Protein AF-0000000083901101 (afdb_homodimer)

Solvent-accessible surface area (backbone atoms only — not comparable to full-atom values): 41114 Å² total; per-residue (Å²): 58,36,40,41,37,40,70,81,28,44,59,37,48,48,50,17,60,69,68,72,42,89,81,47,80,66,72,74,61,83,57,76,80,76,52,52,52,44,75,48,76,42,76,50,97,91,34,81,42,46,42,30,44,52,44,40,80,54,42,87,82,65,62,55,84,71,43,44,62,34,53,41,42,42,50,47,71,37,36,51,38,40,60,33,38,36,41,36,38,58,55,61,84,82,43,72,66,54,47,50,37,54,49,50,49,55,44,30,42,28,74,72,51,28,67,38,28,36,40,35,30,24,48,44,80,64,50,57,87,91,59,54,69,67,59,62,36,63,75,34,52,60,56,34,28,46,33,50,60,22,71,59,37,69,48,62,35,26,86,73,77,18,74,52,91,41,94,44,70,82,54,18,33,70,54,37,46,52,52,52,53,51,52,50,51,50,51,30,55,76,47,71,68,48,50,50,69,51,75,53,31,42,51,48,32,52,52,31,52,54,41,30,52,53,45,48,70,70,61,74,77,67,59,67,72,57,42,46,52,53,18,35,53,54,47,28,55,52,48,48,56,59,46,64,86,55,54,56,66,44,55,54,20,25,76,34,54,29,64,50,32,30,49,23,54,45,54,47,60,55,70,71,62,86,90,88,82,84,80,71,66,80,74,59,70,78,58,56,77,72,57,71,71,60,80,73,76,73,81,74,86,79,88,89,94,81,88,82,88,90,76,91,68,90,79,86,87,79,94,76,89,78,92,73,78,85,76,72,77,84,73,65,80,75,73,81,57,90,48,67,71,52,46,54,53,53,54,55,53,55,73,73,105,58,37,42,40,39,39,71,81,29,45,58,37,47,48,51,18,58,69,66,71,42,90,78,48,79,66,72,73,60,84,55,76,78,76,50,50,53,45,76,47,75,42,78,47,96,90,35,83,42,46,44,31,44,51,44,40,80,54,43,88,82,64,61,55,81,70,44,44,62,35,52,42,42,41,49,46,70,37,36,51,36,42,59,33,37,37,41,36,38,58,54,60,83,82,43,72,66,53,48,48,38,54,50,49,50,55,43,31,42,29,74,74,51,28,67,37,27,36,41,35,31,23,48,45,80,65,51,56,87,91,60,55,69,68,60,62,36,63,75,34,52,60,56,35,27,46,34,50,60,22,72,59,36,71,50,60,35,26,86,72,78,18,76,51,92,42,94,42,68,82,55,18,33,70,55,37,48,51,52,51,52,51,51,51,50,52,51,32,54,76,48,72,68,49,49,48,69,51,74,55,30,44,53,50,33,53,51,31,54,53,40,30,51,54,46,51,71,70,62,74,77,67,58,65,72,56,42,48,52,52,18,35,53,55,48,29,55,52,48,49,56,59,45,64,85,55,54,55,67,42,55,53,20,25,76,33,54,29,65,48,32,30,49,24,52,48,53,48,59,56,69,72,63,85,91,88,80,84,78,71,68,78,73,57,70,78,56,58,79,72,57,72,77,59,80,73,77,71,78,74,86,79,85,91,88,91,87,86,90,83,89,81,78,84,82,87,87,87,86,76,91,76,94,74,76,87,76,73,73,83,72,64,80,75,72,81,56,90,49,66,69,52,46,54,52,52,56,56,53,56,74,72,104

Foldseek 3Di:
DEEAAAQPLCQQLVVCLLQVHNPQDNPSPPPLPSQAWDWDWHQDPNDTDIYTYHYRLLQPPDDQVSRLLRLLLVLLVQFQHAQAYEYGGEPDDDDPRNVSSLVLCVVLADLLNLCRYAYEYEPCVPPDPPDDVLVVQVVDPSSVVSCVSSVVHYFYAYSPDQPPPDPDLRSHRVSRSVVNVVVSVVSCVVVVNDGDHDPSSHVSNVQLVVQLVVVCVVVVDDDSVVSSVVSSVVSSQVLLLLCLPPTSSLSSSLSNCVPVSVVVSVVSVVVPDDDDDPPPPPPPPVPPPVPDPPPPDDDDDDDDDDDDDDDPDPPDDDDDDDDPDDDDDDPPDQPPDPHSVSSNVVVVVVVVD/DEEAAAQPLCQQLVVCLLQVHNPQDNPSPPPLPSQAWDWDWHQDPNDTDIYTYHYRLLQPPDDQVSRLLRLLLVLLVQFQHAQAYEYGGEPDDDDPRNVSSLVLCVVLADLLNLCRYAYEYEPCVPDDPPDDVLVVQVVDPSSVVSCVSSVVHYFYAYSPDQPPPDPDLNSHRVSRSVVNVVVSVVSCVVVVNDGDHDPSSHVSNVQLVVQLVVVCVVVVDDDSVVSSVVSSVVSSQVLLLLCLVPTSSLSSSLSNCVPVSVVVSVVSVVVPDDDDDPPPPPPPPVPPVVPDVPPPPDDDDDDDDDDDDDPDDDDDDDPDDDPPPDPDPDPPDQPPDPHSVSSNVVVVVVVVD

Radius of gyration: 28.03 Å; Cα contacts (8 Å, |Δi|>4): 919; chains: 2; bounding box: 69×73×76 Å

InterPro domains:
  IPR006703 AIG1-type guanine nucleotide-binding (G) domain [PF04548] (1-209)
  IPR006703 AIG1-type guanine nucleotide-binding (G) domain [PS51720] (1-205)
  IPR027417 P-loop containing nucleoside triphosphate hydrolase [G3DSA:3.40.50.300] (1-221)
  IPR027417 P-loop containing nucleoside triphosphate hydrolase [SSF52540] (2-166)
  IPR045058 GTPase GIMA/IAN/Toc [PTHR10903] (1-228)

Sequence (706 aa):
MVLLGKTGSGKSSLANTICGDQLFTTNHTINSETSLCKAITRSVGGRNLTVIDTPGFFDTDRPEEDMKPEIVRCITECAPGPHVFLIVLKVEKFTEHEKAVVEKICTYFSEDVLKYAVVVFTHGDQLPDGAQIEEFVGDNKLVSELVKKCGGRCHIMDNKYWNNKPQEEYRSNPFQMERLLQTIDTLVMENEGKCYTNDLLQAAEEEIKEEEENIRLASGNLPEADIREKAKRRVADRLLIRCTALGVGVLLGAIFGVVVMVGAVLTVLQESSKPVKLRKAVGKTVAASAGMALGIGGTALGGGVVPAATCLSVTAAAAATGAVKGALAGYDVAEGAETPKEAAQKTAEAVKNMVLLGKTGSGKSSLANTICGDQLFTTNHTINSETSLCKAITRSVGGRNLTVIDTPGFFDTDRPEEDMKPEIVRCITECAPGPHVFLIVLKVEKFTEHEKAVVEKICTYFSEDVLKYAVVVFTHGDQLPDGAQIEEFVGDNKLVSELVKKCGGRCHIMDNKYWNNKPQEEYRSNPFQMERLLQTIDTLVMENEGKCYTNDLLQAAEEEIKEEEENIRLASGNLPEADIREKAKRRVADRLLIRCTALGVGVLLGAIFGVVVMVGAVLTVLQESSKPVKLRKAVGKTVAASAGMALGIGGTALGGGVVPAATCLSVTAAAAATGAVKGALAGYDVAEGAETPKEAAQKTAEAVKN

Structure (mmCIF, N/CA/C/O backbone):
data_AF-0000000083901101-model_v1
#
loop_
_entity.id
_entity.type
_entity.pdbx_description
1 polymer 'AIG1-type G domain-containing protein'
#
loop_
_atom_site.group_PDB
_atom_site.id
_atom_site.type_symbol
_atom_site.label_atom_id
_atom_site.label_alt_id
_atom_site.label_comp_id
_atom_site.label_asym_id
_atom_site.label_entity_id
_atom_site.label_seq_id
_atom_site.pdbx_PDB_ins_code
_atom_site.Cartn_x
_atom_site.Cartn_y
_atom_site.Cartn_z
_atom_site.occupancy
_atom_site.B_iso_or_equiv
_atom_site.auth_seq_id
_atom_site.auth_comp_id
_atom_site.auth_asym_id
_atom_site.auth_atom_id
_atom_site.pdbx_PDB_model_num
ATOM 1 N N . MET A 1 1 ? 0.651 -18.688 -14.172 1 94.94 1 MET A N 1
ATOM 2 C CA . MET A 1 1 ? -0.263 -18.188 -13.141 1 94.94 1 MET A CA 1
ATOM 3 C C . MET A 1 1 ? 0.339 -18.375 -11.75 1 94.94 1 MET A C 1
ATOM 5 O O . MET A 1 1 ? 0.955 -19.406 -11.461 1 94.94 1 MET A O 1
ATOM 9 N N . VAL A 1 2 ? 0.183 -17.391 -10.875 1 94.94 2 VAL A N 1
ATOM 10 C CA . VAL A 1 2 ? 0.709 -17.422 -9.516 1 94.94 2 VAL A CA 1
ATOM 11 C C . VAL A 1 2 ? -0.444 -17.422 -8.516 1 94.94 2 VAL A C 1
ATOM 13 O O . VAL A 1 2 ? -1.369 -16.609 -8.625 1 94.94 2 VAL A O 1
ATOM 16 N N . LEU A 1 3 ? -0.386 -18.344 -7.57 1 94.75 3 LEU A N 1
ATOM 17 C CA . LEU A 1 3 ? -1.412 -18.422 -6.535 1 94.75 3 LEU A CA 1
ATOM 18 C C . LEU A 1 3 ? -0.971 -17.688 -5.277 1 94.75 3 LEU A C 1
ATOM 20 O O . LEU A 1 3 ? 0.101 -17.953 -4.734 1 94.75 3 LEU A O 1
ATOM 24 N N . LEU A 1 4 ? -1.814 -16.766 -4.836 1 93.06 4 LEU A N 1
ATOM 25 C CA . LEU A 1 4 ? -1.522 -15.93 -3.67 1 93.06 4 LEU A CA 1
ATOM 26 C C . LEU A 1 4 ? -2.598 -16.094 -2.602 1 93.06 4 LEU A C 1
ATOM 28 O O . LEU A 1 4 ? -3.783 -16.219 -2.92 1 93.06 4 LEU A O 1
ATOM 32 N N . GLY A 1 5 ? -2.184 -16.031 -1.345 1 88.94 5 GLY A N 1
ATOM 33 C CA . GLY A 1 5 ? -3.096 -16.188 -0.223 1 88.94 5 GLY A CA 1
ATOM 34 C C . GLY A 1 5 ? -2.396 -16.594 1.063 1 88.94 5 GLY A C 1
ATOM 35 O O . GLY A 1 5 ? -1.178 -16.766 1.084 1 88.94 5 GLY A O 1
ATOM 36 N N . LYS A 1 6 ? -3.152 -16.703 2.111 1 87.38 6 LYS A N 1
ATOM 37 C CA . LYS A 1 6 ? -2.584 -17.109 3.393 1 87.38 6 LYS A CA 1
ATOM 38 C C . LYS A 1 6 ? -2.461 -18.625 3.484 1 87.38 6 LYS A C 1
ATOM 40 O O . LYS A 1 6 ? -3.061 -19.344 2.688 1 87.38 6 LYS A O 1
ATOM 45 N N . THR A 1 7 ? -1.664 -19.016 4.441 1 84.19 7 THR A N 1
ATOM 46 C CA . THR A 1 7 ? -1.561 -20.453 4.688 1 84.19 7 THR A CA 1
ATOM 47 C C . THR A 1 7 ? -2.912 -21.031 5.102 1 84.19 7 THR A C 1
ATOM 49 O O . THR A 1 7 ? -3.633 -20.422 5.898 1 84.19 7 THR A O 1
ATOM 52 N N . GLY A 1 8 ? -3.26 -22.125 4.504 1 83.25 8 GLY A N 1
ATOM 53 C CA . GLY A 1 8 ? -4.516 -22.766 4.844 1 83.25 8 GLY A CA 1
ATOM 54 C C . GLY A 1 8 ? -5.691 -22.266 4.027 1 83.25 8 GLY A C 1
ATOM 55 O O . GLY A 1 8 ? -6.82 -22.719 4.203 1 83.25 8 GLY A O 1
ATOM 56 N N . SER A 1 9 ? -5.441 -21.375 3.168 1 85.94 9 SER A N 1
ATOM 57 C CA . SER A 1 9 ? -6.527 -20.828 2.365 1 85.94 9 SER A CA 1
ATOM 58 C C . SER A 1 9 ? -6.961 -21.797 1.277 1 85.94 9 SER A C 1
ATOM 60 O O . SER A 1 9 ? -8.023 -21.641 0.676 1 85.94 9 SER A O 1
ATOM 62 N N . GLY A 1 10 ? -6.078 -22.797 0.929 1 87.94 10 GLY A N 1
ATOM 63 C CA . GLY A 1 10 ? -6.398 -23.781 -0.101 1 87.94 10 GLY A CA 1
ATOM 64 C C . GLY A 1 10 ? -5.602 -23.578 -1.377 1 87.94 10 GLY A C 1
ATOM 65 O O . GLY A 1 10 ? -5.957 -24.125 -2.428 1 87.94 10 GLY A O 1
ATOM 66 N N . LYS A 1 11 ? -4.543 -22.875 -1.319 1 90.06 11 LYS A N 1
ATOM 67 C CA . LYS A 1 11 ? -3.719 -22.562 -2.488 1 90.06 11 LYS A CA 1
ATOM 68 C C . LYS A 1 11 ? -3.23 -23.844 -3.158 1 90.06 11 LYS A C 1
ATOM 70 O O . LYS A 1 11 ? -3.449 -24.047 -4.355 1 90.06 11 LYS A O 1
ATOM 75 N N . SER A 1 12 ? -2.633 -24.703 -2.391 1 89.06 12 SER A N 1
ATOM 76 C CA . SER A 1 12 ? -2.074 -25.938 -2.936 1 89.06 12 SER A CA 1
ATOM 77 C C . SER A 1 12 ? -3.17 -26.859 -3.455 1 89.06 12 SER A C 1
ATOM 79 O O . SER A 1 12 ? -3.02 -27.469 -4.512 1 89.06 12 SER A O 1
ATOM 81 N N . SER A 1 13 ? -4.238 -26.938 -2.707 1 88.75 13 SER A N 1
ATOM 82 C CA . SER A 1 13 ? -5.363 -27.75 -3.154 1 88.75 13 SER A CA 1
ATOM 83 C C . SER A 1 13 ? -5.922 -27.25 -4.477 1 88.75 13 SER A C 1
ATOM 85 O O . SER A 1 13 ? -6.27 -28.031 -5.355 1 88.75 13 SER A O 1
ATOM 87 N N . LEU A 1 14 ? -6.016 -25.922 -4.551 1 91.44 14 LEU A N 1
ATOM 88 C CA . LEU A 1 14 ? -6.488 -25.328 -5.797 1 91.44 14 LEU A CA 1
ATOM 89 C C . LEU A 1 14 ? -5.516 -25.594 -6.938 1 91.44 14 LEU A C 1
ATOM 91 O O . LEU A 1 14 ? -5.938 -25.922 -8.055 1 91.44 14 LEU A O 1
ATOM 95 N N . ALA A 1 15 ? -4.254 -25.5 -6.691 1 91.5 15 ALA A N 1
ATOM 96 C CA . ALA A 1 15 ? -3.234 -25.797 -7.691 1 91.5 15 ALA A CA 1
ATOM 97 C C . ALA A 1 15 ? -3.373 -27.234 -8.195 1 91.5 15 ALA A C 1
ATOM 99 O O . ALA A 1 15 ? -3.293 -27.484 -9.406 1 91.5 15 ALA A O 1
ATOM 100 N N . ASN A 1 16 ? -3.57 -28.125 -7.258 1 89 16 ASN A N 1
ATOM 101 C CA . ASN A 1 16 ? -3.76 -29.531 -7.629 1 89 16 ASN A CA 1
ATOM 102 C C . ASN A 1 16 ? -5.008 -29.719 -8.484 1 89 16 ASN A C 1
ATOM 104 O O . ASN A 1 16 ? -4.996 -30.5 -9.445 1 89 16 ASN A O 1
ATOM 108 N N . THR A 1 17 ? -6 -29.031 -8.094 1 87 17 THR A N 1
ATOM 109 C CA . THR A 1 17 ? -7.242 -29.125 -8.852 1 87 17 THR A CA 1
ATOM 110 C C . THR A 1 17 ? -7.043 -28.578 -10.266 1 87 17 THR A C 1
ATOM 112 O O . THR A 1 17 ? -7.516 -29.188 -11.234 1 87 17 THR A O 1
ATOM 115 N N . ILE A 1 18 ? -6.355 -27.5 -10.414 1 87.94 18 ILE A N 1
ATOM 116 C CA . ILE A 1 18 ? -6.105 -26.875 -11.711 1 87.94 18 ILE A CA 1
ATOM 117 C C . ILE A 1 18 ? -5.262 -27.812 -12.578 1 87.94 18 ILE A C 1
ATOM 119 O O . ILE A 1 18 ? -5.539 -27.984 -13.766 1 87.94 18 ILE A O 1
ATOM 123 N N . CYS A 1 19 ? -4.316 -28.438 -11.977 1 87.25 19 CYS A N 1
ATOM 124 C CA . CYS A 1 19 ? -3.4 -29.297 -12.703 1 87.25 19 CYS A CA 1
ATOM 125 C C . CYS A 1 19 ? -4.02 -30.672 -12.938 1 87.25 19 CYS A C 1
ATOM 127 O O . CYS A 1 19 ? -3.564 -31.422 -13.805 1 87.25 19 CYS A O 1
ATOM 129 N N . GLY A 1 20 ? -5.023 -31.047 -12.188 1 81.19 20 GLY A N 1
ATOM 130 C CA . GLY A 1 20 ? -5.68 -32.344 -12.312 1 81.19 20 GLY A CA 1
ATOM 131 C C . GLY A 1 20 ? -4.883 -33.469 -11.703 1 81.19 20 GLY A C 1
ATOM 132 O O . GLY A 1 20 ? -5.043 -34.625 -12.102 1 81.19 20 GLY A O 1
ATOM 133 N N . ASP A 1 21 ? -3.848 -33.188 -10.93 1 82 21 ASP A N 1
ATOM 134 C CA . ASP A 1 21 ? -2.965 -34.156 -10.273 1 82 21 ASP A CA 1
ATOM 135 C C . ASP A 1 21 ? -2.492 -33.656 -8.922 1 82 21 ASP A C 1
ATOM 137 O O . ASP A 1 21 ? -2.609 -32.438 -8.633 1 82 21 ASP A O 1
ATOM 141 N N . GLN A 1 22 ? -2.166 -34.562 -8.055 1 81.38 22 GLN A N 1
ATOM 142 C CA . GLN A 1 22 ? -1.63 -34.188 -6.754 1 81.38 22 GLN A CA 1
ATOM 143 C C . GLN A 1 22 ? -0.143 -33.844 -6.844 1 81.38 22 GLN A C 1
ATOM 145 O O . GLN A 1 22 ? 0.703 -34.656 -6.438 1 81.38 22 GLN A O 1
ATOM 150 N N . LEU A 1 23 ? 0.119 -32.75 -7.309 1 80.88 23 LEU A N 1
ATOM 151 C CA . LEU A 1 23 ? 1.492 -32.344 -7.598 1 80.88 23 LEU A CA 1
ATOM 152 C C . LEU A 1 23 ? 2.043 -31.453 -6.496 1 80.88 23 LEU A C 1
ATOM 154 O O . LEU A 1 23 ? 3.262 -31.328 -6.336 1 80.88 23 LEU A O 1
ATOM 158 N N . PHE A 1 24 ? 1.152 -30.844 -5.781 1 79.69 24 PHE A N 1
ATOM 159 C CA . PHE A 1 24 ? 1.538 -29.938 -4.707 1 79.69 24 PHE A CA 1
ATOM 160 C C . PHE A 1 24 ? 1.145 -30.516 -3.35 1 79.69 24 PHE A C 1
ATOM 162 O O . PHE A 1 24 ? 0.069 -31.094 -3.205 1 79.69 24 PHE A O 1
ATOM 169 N N . THR A 1 25 ? 2.074 -30.453 -2.432 1 76.81 25 THR A N 1
ATOM 170 C CA . THR A 1 25 ? 1.809 -30.969 -1.094 1 76.81 25 THR A CA 1
ATOM 171 C C . THR A 1 25 ? 0.851 -30.047 -0.339 1 76.81 25 THR A C 1
ATOM 173 O O . THR A 1 25 ? 1.045 -28.828 -0.305 1 76.81 25 THR A O 1
ATOM 176 N N . THR A 1 26 ? -0.233 -30.5 0.14 1 65.5 26 THR A N 1
ATOM 177 C CA . THR A 1 26 ? -1.267 -29.719 0.821 1 65.5 26 THR A CA 1
ATOM 178 C C . THR A 1 26 ? -1.091 -29.797 2.334 1 65.5 26 THR A C 1
ATOM 180 O O . THR A 1 26 ? -1.967 -29.375 3.09 1 65.5 26 THR A O 1
ATOM 183 N N . ASN A 1 27 ? 0.086 -30.094 2.896 1 56 27 ASN A N 1
ATOM 184 C CA . ASN A 1 27 ? 0.19 -30.203 4.348 1 56 27 ASN A CA 1
ATOM 185 C C . ASN A 1 27 ? 0.093 -28.844 5.02 1 56 27 ASN A C 1
ATOM 187 O O . ASN A 1 27 ? 0.728 -27.891 4.582 1 56 27 ASN A O 1
ATOM 191 N N . HIS A 1 28 ? -1.025 -28.656 5.723 1 52.31 28 HIS A N 1
ATOM 192 C CA . HIS A 1 28 ? -1.296 -27.422 6.465 1 52.31 28 HIS A CA 1
ATOM 193 C C . HIS A 1 28 ? -0.213 -27.172 7.508 1 52.31 28 HIS A C 1
ATOM 195 O O . HIS A 1 28 ? -0.256 -26.156 8.211 1 52.31 28 HIS A O 1
ATOM 201 N N . THR A 1 29 ? 0.517 -28.188 7.82 1 45.56 29 THR A N 1
ATOM 202 C CA . THR A 1 29 ? 1.405 -27.953 8.953 1 45.56 29 THR A CA 1
ATOM 203 C C . THR A 1 29 ? 2.57 -27.047 8.547 1 45.56 29 THR A C 1
ATOM 205 O O . THR A 1 29 ? 3.057 -27.125 7.418 1 45.56 29 THR A O 1
ATOM 208 N N . ILE A 1 30 ? 2.631 -25.922 9.188 1 45.75 30 ILE A N 1
ATOM 209 C CA . ILE A 1 30 ? 3.729 -24.969 9.125 1 45.75 30 ILE A CA 1
ATOM 210 C C . ILE A 1 30 ? 5.059 -25.703 9 1 45.75 30 ILE A C 1
ATOM 212 O O . ILE A 1 30 ? 6.105 -25.188 9.398 1 45.75 30 ILE A O 1
ATOM 216 N N . ASN A 1 31 ? 5.066 -27.031 8.844 1 42.78 31 ASN A N 1
ATOM 217 C CA . ASN A 1 31 ? 6.453 -27.484 8.836 1 42.78 31 ASN A CA 1
ATOM 218 C C . ASN A 1 31 ? 7.219 -26.922 7.645 1 42.78 31 ASN A C 1
ATOM 220 O O . ASN A 1 31 ? 6.641 -26.688 6.582 1 42.78 31 ASN A O 1
ATOM 224 N N . SER A 1 32 ? 8.391 -26.406 7.82 1 44.31 32 SER A N 1
ATOM 225 C CA . SER A 1 32 ? 9.438 -25.703 7.094 1 44.31 32 SER A CA 1
ATOM 226 C C . SER A 1 32 ? 9.602 -26.25 5.68 1 44.31 32 SER A C 1
ATOM 228 O O . SER A 1 32 ? 9.992 -25.531 4.766 1 44.31 32 SER A O 1
ATOM 230 N N . GLU A 1 33 ? 9.398 -27.578 5.523 1 41.41 33 GLU A N 1
ATOM 231 C CA . GLU A 1 33 ? 9.961 -28.172 4.316 1 41.41 33 GLU A CA 1
ATOM 232 C C . GLU A 1 33 ? 9.102 -27.844 3.094 1 41.41 33 GLU A C 1
ATOM 234 O O . GLU A 1 33 ? 9.617 -27.75 1.978 1 41.41 33 GLU A O 1
ATOM 239 N N . THR A 1 34 ? 7.859 -27.891 3.168 1 46.94 34 THR A N 1
ATOM 240 C CA . THR A 1 34 ? 6.977 -27.797 2.014 1 46.94 34 THR A CA 1
ATOM 241 C C . THR A 1 34 ? 6.738 -26.328 1.646 1 46.94 34 THR A C 1
ATOM 243 O O . THR A 1 34 ? 5.895 -26.031 0.797 1 46.94 34 THR A O 1
ATOM 246 N N . SER A 1 35 ? 7.211 -25.453 2.471 1 57.25 35 SER A N 1
ATOM 247 C CA . SER A 1 35 ? 6.914 -24.031 2.381 1 57.25 35 SER A CA 1
ATOM 248 C C . SER A 1 35 ? 7.684 -23.375 1.243 1 57.25 35 SER A C 1
ATOM 250 O O . SER A 1 35 ? 8.008 -22.188 1.31 1 57.25 35 SER A O 1
ATOM 252 N N . LEU A 1 36 ? 7.938 -24.219 0.198 1 69.5 36 LEU A N 1
ATOM 253 C CA . LEU A 1 36 ? 8.766 -23.672 -0.867 1 69.5 36 LEU A CA 1
ATOM 254 C C . LEU A 1 36 ? 7.914 -23.219 -2.051 1 69.5 36 LEU A C 1
ATOM 256 O O . LEU A 1 36 ? 6.863 -23.812 -2.314 1 69.5 36 LEU A O 1
ATOM 260 N N . CYS A 1 37 ? 8.281 -22.172 -2.586 1 79.12 37 CYS A N 1
ATOM 261 C CA . CYS A 1 37 ? 7.723 -21.719 -3.855 1 79.12 37 CYS A CA 1
ATOM 262 C C . CYS A 1 37 ? 8.016 -22.719 -4.969 1 79.12 37 CYS A C 1
ATOM 264 O O . CYS A 1 37 ? 9.18 -23.016 -5.246 1 79.12 37 CYS A O 1
ATOM 266 N N . LYS A 1 38 ? 6.945 -23.406 -5.516 1 83.31 38 LYS A N 1
ATOM 267 C CA . LYS A 1 38 ? 7.109 -24.438 -6.543 1 83.31 38 LYS A CA 1
ATOM 268 C C . LYS A 1 38 ? 6.344 -24.062 -7.812 1 83.31 38 LYS A C 1
ATOM 270 O O . LYS A 1 38 ? 5.203 -23.609 -7.746 1 83.31 38 LYS A O 1
ATOM 275 N N . ALA A 1 39 ? 7.07 -24.234 -8.914 1 88.62 39 ALA A N 1
ATOM 276 C CA . ALA A 1 39 ? 6.457 -24 -10.219 1 88.62 39 ALA A CA 1
ATOM 277 C C . ALA A 1 39 ? 6.309 -25.312 -11 1 88.62 39 ALA A C 1
ATOM 279 O O . A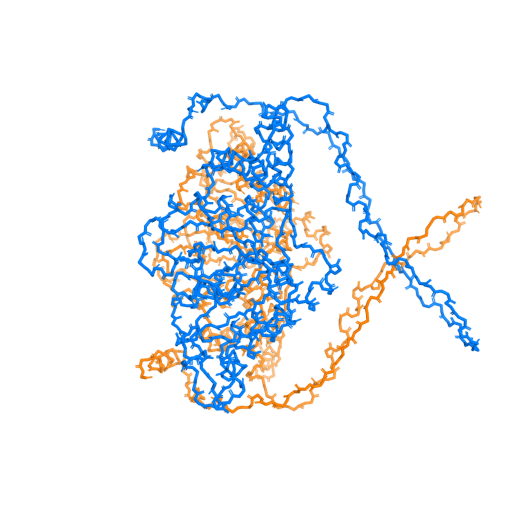LA A 1 39 ? 7.25 -26.094 -11.078 1 88.62 39 ALA A O 1
ATOM 280 N N . ILE A 1 40 ? 5.094 -25.547 -11.539 1 88.69 40 ILE A N 1
ATOM 281 C CA . ILE A 1 40 ? 4.844 -26.75 -12.336 1 88.69 40 ILE A CA 1
ATOM 282 C C . ILE A 1 40 ? 4.098 -26.375 -13.609 1 88.69 40 ILE A C 1
ATOM 284 O O . ILE A 1 40 ? 3.162 -25.578 -13.578 1 88.69 40 ILE A O 1
ATOM 288 N N . THR A 1 41 ? 4.613 -26.938 -14.711 1 88.38 41 THR A N 1
ATOM 289 C CA . THR A 1 41 ? 3.951 -26.734 -15.992 1 88.38 41 THR A CA 1
ATOM 290 C C . THR A 1 41 ? 3.207 -28 -16.422 1 88.38 41 THR A C 1
ATOM 292 O O . THR A 1 41 ? 3.76 -29.109 -16.375 1 88.38 41 THR A O 1
ATOM 295 N N . ARG A 1 42 ? 1.97 -27.797 -16.781 1 87.75 42 ARG A N 1
ATOM 296 C CA . ARG A 1 42 ? 1.145 -28.906 -17.219 1 87.75 42 ARG A CA 1
ATOM 297 C C . ARG A 1 42 ? 0.224 -28.484 -18.359 1 87.75 42 ARG A C 1
ATOM 299 O O . ARG A 1 42 ? -0.149 -27.312 -18.469 1 87.75 42 ARG A O 1
ATOM 306 N N . SER A 1 43 ? -0.032 -29.484 -19.172 1 87.81 43 SER A N 1
ATOM 307 C CA . SER A 1 43 ? -1.038 -29.266 -20.203 1 87.81 43 SER A CA 1
ATOM 308 C C . SER A 1 43 ? -2.439 -29.578 -19.688 1 87.81 43 SER A C 1
ATOM 310 O O . SER A 1 43 ? -2.699 -30.688 -19.219 1 87.81 43 SER A O 1
ATOM 312 N N . VAL A 1 44 ? -3.301 -28.656 -19.703 1 82.19 44 VAL A N 1
ATOM 313 C CA . VAL A 1 44 ? -4.676 -28.812 -19.234 1 82.19 44 VAL A CA 1
ATOM 314 C C . VAL A 1 44 ? -5.645 -28.266 -20.281 1 82.19 44 VAL A C 1
ATOM 316 O O . VAL A 1 44 ? -5.617 -27.078 -20.594 1 82.19 44 VAL A O 1
ATOM 319 N N . GLY A 1 45 ? -6.594 -29.094 -20.75 1 77.69 45 GLY A N 1
ATOM 320 C CA . GLY A 1 45 ? -7.57 -28.656 -21.734 1 77.69 45 GLY A CA 1
ATOM 321 C C . GLY A 1 45 ? -6.941 -28.016 -22.953 1 77.69 45 GLY A C 1
ATOM 322 O O . GLY A 1 45 ? -7.418 -26.969 -23.422 1 77.69 45 GLY A O 1
ATOM 323 N N . GLY A 1 46 ? -5.828 -28.422 -23.375 1 80.25 46 GLY A N 1
ATOM 324 C CA . GLY A 1 46 ? -5.16 -27.891 -24.547 1 80.25 46 GLY A CA 1
ATOM 325 C C . GLY A 1 46 ? -4.324 -26.656 -24.25 1 80.25 46 GLY A C 1
ATOM 326 O O . GLY A 1 46 ? -3.793 -26.016 -25.156 1 80.25 46 GLY A O 1
ATOM 327 N N . ARG A 1 47 ? -4.301 -26.328 -22.984 1 84.62 47 ARG A N 1
ATOM 328 C CA . ARG A 1 47 ? -3.498 -25.188 -22.562 1 84.62 47 ARG A CA 1
ATOM 329 C C . ARG A 1 47 ? -2.246 -25.656 -21.812 1 84.62 47 ARG A C 1
ATOM 331 O O . ARG A 1 47 ? -2.287 -26.609 -21.047 1 84.62 47 ARG A O 1
ATOM 338 N N . ASN A 1 48 ? -1.184 -25.016 -22.219 1 87.44 48 ASN A N 1
ATOM 339 C CA . ASN A 1 48 ? 0.017 -25.219 -21.406 1 87.44 48 ASN A CA 1
ATOM 340 C C . ASN A 1 48 ? 0.077 -24.234 -20.234 1 87.44 48 ASN A C 1
ATOM 342 O O . ASN A 1 48 ? 0.379 -23.062 -20.438 1 87.44 48 ASN A O 1
ATOM 346 N N . LEU A 1 49 ? -0.167 -24.734 -19.031 1 89.5 49 LEU A N 1
ATOM 347 C CA . LEU A 1 49 ? -0.3 -23.875 -17.859 1 89.5 49 LEU A CA 1
ATOM 348 C C . LEU A 1 49 ? 0.892 -24.047 -16.922 1 89.5 49 LEU A C 1
ATOM 350 O O . LEU A 1 49 ? 1.312 -25.172 -16.641 1 89.5 49 LEU A O 1
ATOM 354 N N . THR A 1 50 ? 1.481 -23 -16.656 1 91 50 THR A N 1
ATOM 355 C CA . THR A 1 50 ? 2.453 -23 -15.562 1 91 50 THR A CA 1
ATOM 356 C C . THR A 1 50 ? 1.835 -22.438 -14.281 1 91 50 THR A C 1
ATOM 358 O O . THR A 1 50 ? 1.363 -21.312 -14.266 1 91 50 THR A O 1
ATOM 361 N N . VAL A 1 51 ? 1.834 -23.281 -13.211 1 92.88 51 VAL A N 1
ATOM 362 C CA . VAL A 1 51 ? 1.252 -22.906 -11.93 1 92.88 51 VAL A CA 1
ATOM 363 C C . VAL A 1 51 ? 2.355 -22.75 -10.883 1 92.88 51 VAL A C 1
ATOM 365 O O . VAL A 1 51 ? 3.197 -23.625 -10.719 1 92.88 51 VAL A O 1
ATOM 368 N N . ILE A 1 52 ? 2.357 -21.594 -10.289 1 92.5 52 ILE A N 1
ATOM 369 C CA . ILE A 1 52 ? 3.32 -21.312 -9.227 1 92.5 52 ILE A CA 1
ATOM 370 C C . ILE A 1 52 ? 2.604 -21.266 -7.879 1 92.5 52 ILE A C 1
ATOM 372 O O . ILE A 1 52 ? 1.811 -20.359 -7.625 1 92.5 52 ILE A O 1
ATOM 376 N N . ASP A 1 53 ? 2.865 -22.156 -7.043 1 91.75 53 ASP A N 1
ATOM 377 C CA . ASP A 1 53 ? 2.34 -22.172 -5.684 1 91.75 53 ASP A CA 1
ATOM 378 C C . ASP A 1 53 ? 3.268 -21.422 -4.723 1 91.75 53 ASP A C 1
ATOM 380 O O . ASP A 1 53 ? 4.48 -21.641 -4.727 1 91.75 53 ASP A O 1
ATOM 384 N N . THR A 1 54 ? 2.738 -20.516 -3.994 1 89.81 54 THR A N 1
ATOM 385 C CA . THR A 1 54 ? 3.543 -19.703 -3.094 1 89.81 54 THR A CA 1
ATOM 386 C C . THR A 1 54 ? 3.211 -20.016 -1.638 1 89.81 54 THR A C 1
ATOM 388 O O . THR A 1 54 ? 2.096 -20.438 -1.326 1 89.81 54 THR A O 1
ATOM 391 N N . PRO A 1 55 ? 4.219 -19.828 -0.807 1 84.5 55 PRO A N 1
ATOM 392 C CA . PRO A 1 55 ? 3.891 -19.938 0.616 1 84.5 55 PRO A CA 1
ATOM 393 C C . PRO A 1 55 ? 2.943 -18.844 1.093 1 84.5 55 PRO A C 1
ATOM 395 O O . PRO A 1 55 ? 2.523 -18 0.299 1 84.5 55 PRO A O 1
ATOM 398 N N . GLY A 1 56 ? 2.539 -18.953 2.375 1 85 56 GLY A N 1
ATOM 399 C CA . GLY A 1 56 ? 1.659 -17.953 2.947 1 85 56 GLY A CA 1
ATOM 400 C C . GLY A 1 56 ? 2.338 -16.609 3.148 1 85 56 GLY A C 1
ATOM 401 O O . GLY A 1 56 ? 2.566 -16.188 4.281 1 85 56 GLY A O 1
ATOM 402 N N . PHE A 1 57 ? 2.553 -15.828 2.082 1 85.31 57 PHE A N 1
ATOM 403 C CA . PHE A 1 57 ? 3.254 -14.547 2.104 1 85.31 57 PHE A CA 1
ATOM 404 C C . PHE A 1 57 ? 2.484 -13.523 2.928 1 85.31 57 PHE A C 1
ATOM 406 O O . PHE A 1 57 ? 3.062 -12.555 3.42 1 85.31 57 PHE A O 1
ATOM 413 N N . PHE A 1 58 ? 1.258 -13.758 3.102 1 84.06 58 PHE A N 1
ATOM 414 C CA . PHE A 1 58 ? 0.425 -12.758 3.75 1 84.06 58 PHE A CA 1
ATOM 415 C C . PHE A 1 58 ? 0.02 -13.203 5.148 1 84.06 58 PHE A C 1
ATOM 417 O O . PHE A 1 58 ? -0.865 -12.609 5.766 1 84.06 58 PHE A O 1
ATOM 424 N N . ASP A 1 59 ? 0.809 -14.273 5.473 1 81.69 59 ASP A N 1
ATOM 425 C CA . ASP A 1 59 ? 0.639 -14.664 6.867 1 81.69 59 ASP A CA 1
ATOM 426 C C . ASP A 1 59 ? 1.157 -13.586 7.812 1 81.69 59 ASP A C 1
ATOM 428 O O . ASP A 1 59 ? 2.191 -12.961 7.547 1 81.69 59 ASP A O 1
ATOM 432 N N . THR A 1 60 ? 0.504 -13.305 8.797 1 70.62 60 THR A N 1
ATOM 433 C CA . THR A 1 60 ? 0.873 -12.227 9.703 1 70.62 60 THR A CA 1
ATOM 434 C C . THR A 1 60 ? 1.824 -12.727 10.789 1 70.62 60 THR A C 1
ATOM 436 O O . THR A 1 60 ? 2.482 -11.938 11.461 1 70.62 60 THR A O 1
ATOM 439 N N . ASP A 1 61 ? 2.018 -14.031 10.961 1 74.38 61 ASP A N 1
ATOM 440 C CA . ASP A 1 61 ? 2.746 -14.562 12.109 1 74.38 61 ASP A CA 1
ATOM 441 C C . ASP A 1 61 ? 4.031 -15.266 11.664 1 74.38 61 ASP A C 1
ATOM 443 O O . ASP A 1 61 ? 4.758 -15.82 12.492 1 74.38 61 ASP A O 1
ATOM 447 N N . ARG A 1 62 ? 4.449 -15.203 10.5 1 77.5 62 ARG A N 1
ATOM 448 C CA . ARG A 1 62 ? 5.633 -15.922 10.047 1 77.5 62 ARG A CA 1
ATOM 449 C C . ARG A 1 62 ? 6.883 -15.055 10.172 1 77.5 62 ARG A C 1
ATOM 451 O O . ARG A 1 62 ? 6.859 -13.875 9.812 1 77.5 62 ARG A O 1
ATOM 458 N N . PRO A 1 63 ? 7.922 -15.688 10.68 1 80.12 63 PRO A N 1
ATOM 459 C CA . PRO A 1 63 ? 9.172 -14.922 10.781 1 80.12 63 PRO A CA 1
ATOM 460 C C . PRO A 1 63 ? 9.719 -14.508 9.422 1 80.12 63 PRO A C 1
ATOM 462 O O . PRO A 1 63 ? 9.609 -15.266 8.453 1 80.12 63 PRO A O 1
ATOM 465 N N . GLU A 1 64 ? 10.336 -13.414 9.359 1 79.06 64 GLU A N 1
ATOM 466 C CA . GLU A 1 64 ? 10.852 -12.844 8.117 1 79.06 64 GLU A CA 1
ATOM 467 C C . GLU A 1 64 ? 11.992 -13.688 7.555 1 79.06 64 GLU A C 1
ATOM 469 O O . GLU A 1 64 ? 12.125 -13.828 6.336 1 79.06 64 GLU A O 1
ATOM 474 N N . GLU A 1 65 ? 12.805 -14.219 8.406 1 80.44 65 GLU A N 1
ATOM 475 C CA . GLU A 1 65 ? 13.984 -14.969 7.984 1 80.44 65 GLU A CA 1
ATOM 476 C C . GLU A 1 65 ? 13.602 -16.203 7.176 1 80.44 65 GLU A C 1
ATOM 478 O O . GLU A 1 65 ? 14.336 -16.625 6.277 1 80.44 65 GLU A O 1
ATOM 483 N N . ASP A 1 66 ? 12.492 -16.703 7.492 1 83.31 66 ASP A N 1
ATOM 484 C CA . ASP A 1 66 ? 12.023 -17.891 6.789 1 83.31 66 ASP A CA 1
ATOM 485 C C . ASP A 1 66 ? 11.312 -17.516 5.488 1 83.31 66 ASP A C 1
ATOM 487 O O . ASP A 1 66 ? 11.273 -18.312 4.551 1 83.31 66 ASP A O 1
ATOM 491 N N . MET A 1 67 ? 10.852 -16.391 5.453 1 88.12 67 MET A N 1
ATOM 492 C CA . MET A 1 67 ? 10.023 -15.977 4.324 1 88.12 67 MET A CA 1
ATOM 493 C C . MET A 1 67 ? 10.875 -15.422 3.191 1 88.12 67 MET A C 1
ATOM 495 O O . MET A 1 67 ? 10.539 -15.578 2.018 1 88.12 67 MET A O 1
ATOM 499 N N . LYS A 1 68 ? 11.984 -14.82 3.473 1 89.94 68 LYS A N 1
ATOM 500 C CA . LYS A 1 68 ? 12.766 -14.07 2.5 1 89.94 68 LYS A CA 1
ATOM 501 C C . LYS A 1 68 ? 13.242 -14.969 1.364 1 89.94 68 LYS A C 1
ATOM 503 O O . LYS A 1 68 ? 13.086 -14.625 0.189 1 89.94 68 LYS A O 1
ATOM 508 N N . PRO A 1 69 ? 13.82 -16.172 1.705 1 90.25 69 PRO A N 1
ATOM 509 C CA . PRO A 1 69 ? 14.258 -17.031 0.604 1 90.25 69 PRO A CA 1
ATOM 510 C C . PRO A 1 69 ? 13.109 -17.438 -0.327 1 90.25 69 PRO A C 1
ATOM 512 O O . PRO A 1 69 ? 13.305 -17.531 -1.542 1 90.25 69 PRO A O 1
ATOM 515 N N . GLU A 1 70 ? 12 -17.625 0.212 1 90.25 70 GLU A N 1
ATOM 516 C CA . GLU A 1 70 ? 10.844 -18.031 -0.584 1 90.25 70 GLU A CA 1
ATOM 517 C C . GLU A 1 70 ? 10.352 -16.891 -1.474 1 90.25 70 GLU A C 1
ATOM 519 O O . GLU A 1 70 ? 9.945 -17.125 -2.613 1 90.25 70 GLU A O 1
ATOM 524 N N . ILE A 1 71 ? 10.383 -15.766 -0.932 1 92.75 71 ILE A N 1
ATOM 525 C CA . ILE A 1 71 ? 9.961 -14.602 -1.701 1 92.75 71 ILE A CA 1
ATOM 526 C C . ILE A 1 71 ? 10.922 -14.383 -2.869 1 92.75 71 ILE A C 1
ATOM 528 O O . ILE A 1 71 ? 10.492 -14.094 -3.988 1 92.75 71 ILE A O 1
ATOM 532 N N . VAL A 1 72 ? 12.164 -14.523 -2.635 1 93.44 72 VAL A N 1
ATOM 533 C CA . VAL A 1 72 ? 13.172 -14.344 -3.67 1 93.44 72 VAL A CA 1
ATOM 534 C C . VAL A 1 72 ? 13 -15.406 -4.75 1 93.44 72 VAL A C 1
ATOM 536 O O . VAL A 1 72 ? 13.086 -15.109 -5.945 1 93.44 72 VAL A O 1
ATOM 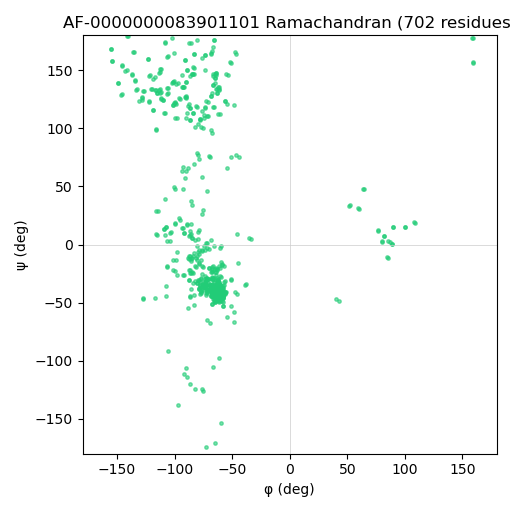539 N N . ARG A 1 73 ? 12.789 -16.578 -4.328 1 92.56 73 ARG A N 1
ATOM 540 C CA . ARG A 1 73 ? 12.523 -17.656 -5.289 1 92.56 73 ARG A CA 1
ATOM 541 C C . ARG A 1 73 ? 11.305 -17.312 -6.145 1 92.56 73 ARG A C 1
ATOM 543 O O . ARG A 1 73 ? 11.289 -17.594 -7.348 1 92.56 73 ARG A O 1
ATOM 550 N N . CYS A 1 74 ? 10.336 -16.812 -5.512 1 93.06 74 CYS A N 1
ATOM 551 C CA . CYS A 1 74 ? 9.133 -16.422 -6.238 1 93.06 74 CYS A CA 1
ATOM 552 C C . CYS A 1 74 ? 9.469 -15.398 -7.32 1 93.06 74 CYS A C 1
ATOM 554 O O . CYS A 1 74 ? 8.906 -15.438 -8.414 1 93.06 74 CYS A O 1
ATOM 556 N N . ILE A 1 75 ? 10.375 -14.508 -7.02 1 95.44 75 ILE A N 1
ATOM 557 C CA . ILE A 1 75 ? 10.789 -13.492 -7.988 1 95.44 75 ILE A CA 1
ATOM 558 C C . ILE A 1 75 ? 11.352 -14.164 -9.234 1 95.44 75 ILE A C 1
ATOM 560 O O . ILE A 1 75 ? 10.953 -13.852 -10.359 1 95.44 75 ILE A O 1
ATOM 564 N N . THR A 1 76 ? 12.18 -15.117 -9.062 1 95.12 76 THR A N 1
ATOM 565 C CA . THR A 1 76 ? 12.852 -15.758 -10.195 1 95.12 76 THR A CA 1
ATOM 566 C C . THR A 1 76 ? 11.891 -16.688 -10.938 1 95.12 76 THR A C 1
ATOM 568 O O . THR A 1 76 ? 11.961 -16.812 -12.156 1 95.12 76 THR A O 1
ATOM 571 N N . GLU A 1 77 ? 11.008 -17.312 -10.211 1 93 77 GLU A N 1
ATOM 572 C CA . GLU A 1 77 ? 10.047 -18.203 -10.852 1 93 77 GLU A CA 1
ATOM 573 C C . GLU A 1 77 ? 9.023 -17.422 -11.664 1 93 77 GLU A C 1
ATOM 575 O O . GLU A 1 77 ? 8.523 -17.906 -12.68 1 93 77 GLU A O 1
ATOM 580 N N . CYS A 1 78 ? 8.758 -16.25 -11.234 1 93.56 78 CYS A N 1
ATOM 581 C CA . CYS A 1 78 ? 7.723 -15.445 -11.867 1 93.56 78 CYS A CA 1
ATOM 582 C C . CYS A 1 78 ? 8.289 -14.656 -13.039 1 93.56 78 CYS A C 1
ATOM 584 O O . CYS A 1 78 ? 7.543 -14.18 -13.898 1 93.56 78 CYS A O 1
ATOM 586 N N . ALA A 1 79 ? 9.578 -14.445 -13.039 1 93.75 79 ALA A N 1
ATOM 587 C CA . ALA A 1 79 ? 10.188 -13.641 -14.086 1 93.75 79 ALA A CA 1
ATOM 588 C C . ALA A 1 79 ? 9.977 -14.266 -15.461 1 93.75 79 ALA A C 1
ATOM 590 O O . ALA A 1 79 ? 10.18 -15.469 -15.641 1 93.75 79 ALA A O 1
ATOM 591 N N . PRO A 1 80 ? 9.578 -13.453 -16.578 1 94.12 80 PRO A N 1
ATOM 592 C CA . PRO A 1 80 ? 9.484 -11.984 -16.641 1 94.12 80 PRO A CA 1
ATOM 593 C C . PRO A 1 80 ? 8.188 -11.453 -16.031 1 94.12 80 PRO A C 1
ATOM 595 O O . PRO A 1 80 ? 8.039 -10.242 -15.859 1 94.12 80 PRO A O 1
ATOM 598 N N . GLY A 1 81 ? 7.277 -12.344 -15.805 1 94.94 81 GLY A N 1
ATOM 599 C CA . GLY A 1 81 ? 6.043 -12 -15.117 1 94.94 81 GLY A CA 1
ATOM 600 C C . GLY A 1 81 ? 4.918 -12.984 -15.383 1 94.94 81 GLY A C 1
ATOM 601 O O . GLY A 1 81 ? 4.902 -13.656 -16.422 1 94.94 81 GLY A O 1
ATOM 602 N N . PRO A 1 82 ? 4.016 -13.031 -14.508 1 95.25 82 PRO A N 1
ATOM 603 C CA . PRO A 1 82 ? 2.883 -13.938 -14.703 1 95.25 82 PRO A CA 1
ATOM 604 C C . PRO A 1 82 ? 1.792 -13.344 -15.586 1 95.25 82 PRO A C 1
ATOM 606 O O . PRO A 1 82 ? 1.668 -12.117 -15.68 1 95.25 82 PRO A O 1
ATOM 609 N N . HIS A 1 83 ? 1.06 -14.266 -16.266 1 95.5 83 HIS A N 1
ATOM 610 C CA . HIS A 1 83 ? -0.089 -13.828 -17.047 1 95.5 83 HIS A CA 1
ATOM 611 C C . HIS A 1 83 ? -1.287 -13.523 -16.156 1 95.5 83 HIS A C 1
ATOM 613 O O . HIS A 1 83 ? -2.143 -12.711 -16.516 1 95.5 83 HIS A O 1
ATOM 619 N N . VAL A 1 84 ? -1.336 -14.227 -15.039 1 96.88 84 VAL A N 1
ATOM 620 C CA . VAL A 1 84 ? -2.486 -14.055 -14.156 1 96.88 84 VAL A CA 1
ATOM 621 C C . VAL A 1 84 ? -2.064 -14.273 -12.711 1 96.88 84 VAL A C 1
ATOM 623 O O . VAL A 1 84 ? -1.273 -15.18 -12.414 1 96.88 84 VAL A O 1
ATOM 626 N N . PHE A 1 85 ? -2.59 -13.406 -11.789 1 96.69 85 PHE A N 1
ATOM 627 C CA . PHE A 1 85 ? -2.52 -13.617 -10.352 1 96.69 85 PHE A CA 1
ATOM 628 C C . PHE A 1 85 ? -3.836 -14.18 -9.82 1 96.69 85 PHE A C 1
ATOM 630 O O . PHE A 1 85 ? -4.891 -13.57 -10.008 1 96.69 85 PHE A O 1
ATOM 637 N N . LEU A 1 86 ? -3.775 -15.344 -9.164 1 97.12 86 LEU A N 1
ATOM 638 C CA . LEU A 1 86 ? -4.961 -15.867 -8.5 1 97.12 86 LEU A CA 1
ATOM 639 C C . LEU A 1 86 ? -4.918 -15.57 -7.004 1 97.12 86 LEU A C 1
ATOM 641 O O . LEU A 1 86 ? -4.098 -16.141 -6.277 1 97.12 86 LEU A O 1
ATOM 645 N N . ILE A 1 87 ? -5.754 -14.672 -6.582 1 96.25 87 ILE A N 1
ATOM 646 C CA . ILE A 1 87 ? -5.879 -14.375 -5.16 1 96.25 87 ILE A CA 1
ATOM 647 C C . ILE A 1 87 ? -6.836 -15.375 -4.512 1 96.25 87 ILE A C 1
ATOM 649 O O . ILE A 1 87 ? -8.047 -15.336 -4.762 1 96.25 87 ILE A O 1
ATOM 653 N N . VAL A 1 88 ? -6.285 -16.188 -3.648 1 95.06 88 VAL A N 1
ATOM 654 C CA . VAL A 1 88 ? -7.07 -17.281 -3.072 1 95.06 88 VAL A CA 1
ATOM 655 C C . VAL A 1 88 ? -7.516 -16.906 -1.659 1 95.06 88 VAL A C 1
ATOM 657 O O . VAL A 1 88 ? -6.684 -16.625 -0.792 1 95.06 88 VAL A O 1
ATOM 660 N N . LEU A 1 89 ? -8.812 -16.875 -1.468 1 93.06 89 LEU A N 1
ATOM 661 C CA . LEU A 1 89 ? -9.43 -16.609 -0.176 1 93.06 89 LEU A CA 1
ATOM 662 C C . LEU A 1 89 ? -10.359 -17.75 0.234 1 93.06 89 LEU A C 1
ATOM 664 O O . LEU A 1 89 ? -10.836 -18.5 -0.616 1 93.06 89 LEU A O 1
ATOM 668 N N . LYS A 1 90 ? -10.633 -17.828 1.513 1 90.75 90 LYS A N 1
ATOM 669 C CA . LYS A 1 90 ? -11.523 -18.859 2.031 1 90.75 90 LYS A CA 1
ATOM 670 C C . LYS A 1 90 ? -12.922 -18.297 2.297 1 90.75 90 LYS A C 1
ATOM 672 O O . LYS A 1 90 ? -13.055 -17.172 2.791 1 90.75 90 LYS A O 1
ATOM 677 N N . VAL A 1 91 ? -13.875 -19.141 1.942 1 90.06 91 VAL A N 1
ATOM 678 C CA . VAL A 1 91 ? -15.227 -18.828 2.389 1 90.06 91 VAL A CA 1
ATOM 679 C C . VAL A 1 91 ? -15.375 -19.156 3.873 1 90.06 91 VAL A C 1
ATOM 681 O O . VAL A 1 91 ? -15.516 -20.312 4.246 1 90.06 91 VAL A O 1
ATOM 684 N N . GLU A 1 92 ? -15.305 -18.219 4.621 1 85.25 92 GLU A N 1
ATOM 685 C CA . GLU A 1 92 ? -15.461 -18.344 6.066 1 85.25 92 GLU A CA 1
ATOM 686 C C . GLU A 1 92 ? -15.922 -17.031 6.688 1 85.25 92 GLU A C 1
ATOM 688 O O . GLU A 1 92 ? -16.078 -16.031 5.988 1 85.25 92 GLU A O 1
ATOM 693 N N . LYS A 1 93 ? -16.297 -17.203 7.914 1 76.44 93 LYS A N 1
ATOM 694 C CA . LYS A 1 93 ? -16.625 -15.969 8.633 1 76.44 93 LYS A CA 1
ATOM 695 C C . LYS A 1 93 ? -15.445 -15 8.617 1 76.44 93 LYS A C 1
ATOM 697 O O . LYS A 1 93 ? -14.305 -15.406 8.828 1 76.44 93 LYS A O 1
ATOM 702 N N . PHE A 1 94 ? -15.742 -13.906 8.148 1 70.06 94 PHE A N 1
ATOM 703 C CA . PHE A 1 94 ? -14.695 -12.898 8.062 1 70.06 94 PHE A CA 1
ATOM 704 C C . PHE A 1 94 ? -14.273 -12.43 9.445 1 70.06 94 PHE A C 1
ATOM 706 O O . PHE A 1 94 ? -14.992 -11.664 10.094 1 70.06 94 PHE A O 1
ATOM 713 N N . THR A 1 95 ? -13.227 -13.008 9.844 1 73.62 95 THR A N 1
ATOM 714 C CA . THR A 1 95 ? -12.609 -12.641 11.109 1 73.62 95 THR A CA 1
ATOM 715 C C . THR A 1 95 ? -11.633 -11.484 10.93 1 73.62 95 THR A C 1
ATOM 717 O O . THR A 1 95 ? -11.383 -11.047 9.805 1 73.62 95 THR A O 1
ATOM 720 N N . GLU A 1 96 ? -11.133 -10.992 12.008 1 74.12 96 GLU A N 1
ATOM 721 C CA . GLU A 1 96 ? -10.148 -9.922 11.992 1 74.12 96 GLU A CA 1
ATOM 722 C C . GLU A 1 96 ? -8.875 -10.344 11.258 1 74.12 96 GLU A C 1
ATOM 724 O O . GLU A 1 96 ? -8.242 -9.531 10.578 1 74.12 96 GLU A O 1
ATOM 729 N N . HIS A 1 97 ? -8.648 -11.57 11.422 1 74.38 97 HIS A N 1
ATOM 730 C CA . HIS A 1 97 ? -7.453 -12.078 10.766 1 74.38 97 HIS A CA 1
ATOM 731 C C . HIS A 1 97 ? -7.602 -12.055 9.25 1 74.38 97 HIS A C 1
ATOM 733 O O . HIS A 1 97 ? -6.68 -11.648 8.539 1 74.38 97 HIS A O 1
ATOM 739 N N . GLU A 1 98 ? -8.734 -12.422 8.797 1 77.75 98 GLU A N 1
ATOM 740 C CA . GLU A 1 98 ? -8.977 -12.414 7.359 1 77.75 98 GLU A CA 1
ATOM 741 C C . GLU A 1 98 ? -9.031 -10.992 6.812 1 77.75 98 GLU A C 1
ATOM 743 O O . GLU A 1 98 ? -8.547 -10.727 5.711 1 77.75 98 GLU A O 1
ATOM 748 N N . LYS A 1 99 ? -9.555 -10.242 7.621 1 80.31 99 LYS A N 1
ATOM 749 C CA . LYS A 1 99 ? -9.602 -8.828 7.242 1 80.31 99 LYS A CA 1
ATOM 750 C C . LYS A 1 99 ? -8.195 -8.266 7.059 1 80.31 99 LYS A C 1
ATOM 752 O O . LYS A 1 99 ? -7.934 -7.535 6.102 1 80.31 99 LYS A O 1
ATOM 757 N N . ALA A 1 100 ? -7.379 -8.648 7.898 1 81.12 100 ALA A N 1
ATOM 758 C CA . ALA A 1 100 ? -6 -8.18 7.852 1 81.12 100 ALA A CA 1
ATOM 759 C C . ALA A 1 100 ? -5.293 -8.664 6.59 1 81.12 100 ALA A C 1
ATOM 761 O O . ALA A 1 100 ? -4.496 -7.938 5.996 1 81.12 100 ALA A O 1
ATOM 762 N N . VAL A 1 101 ? -5.602 -9.828 6.207 1 83.75 101 VAL A N 1
ATOM 763 C CA . VAL A 1 101 ? -5 -10.406 5.008 1 83.75 101 VAL A CA 1
ATOM 764 C C . VAL A 1 101 ? -5.453 -9.625 3.777 1 83.75 101 VAL A C 1
ATOM 766 O O . VAL A 1 101 ? -4.633 -9.25 2.936 1 83.75 101 VAL A O 1
ATOM 769 N N . VAL A 1 102 ? -6.711 -9.383 3.721 1 88 102 VAL A N 1
ATOM 770 C CA . VAL A 1 102 ? -7.262 -8.656 2.578 1 88 102 VAL A CA 1
ATOM 771 C C . VAL A 1 102 ? -6.703 -7.238 2.553 1 88 102 VAL A C 1
ATOM 773 O O . VAL A 1 102 ? -6.363 -6.715 1.487 1 88 102 VAL A O 1
ATOM 776 N N . GLU A 1 103 ? -6.566 -6.637 3.662 1 86.81 103 GLU A N 1
ATOM 777 C CA . GLU A 1 103 ? -5.984 -5.301 3.75 1 86.81 103 GLU A CA 1
ATOM 778 C C . GLU A 1 103 ? -4.543 -5.289 3.244 1 86.81 103 GLU A C 1
ATOM 780 O O . GLU A 1 103 ? -4.137 -4.375 2.527 1 86.81 103 GLU A O 1
ATOM 785 N N . LYS A 1 104 ? -3.844 -6.273 3.645 1 86.06 104 LYS A N 1
ATOM 786 C CA . LYS A 1 104 ? -2.459 -6.379 3.191 1 86.06 104 LYS A CA 1
ATOM 787 C C . LYS A 1 104 ? -2.389 -6.512 1.672 1 86.06 104 LYS A C 1
ATOM 789 O O . LYS A 1 104 ? -1.556 -5.871 1.027 1 86.06 104 LYS A O 1
ATOM 794 N N . ILE A 1 105 ? -3.203 -7.285 1.18 1 88.69 105 ILE A N 1
ATOM 795 C CA . ILE A 1 105 ? -3.246 -7.473 -0.266 1 88.69 105 ILE A CA 1
ATOM 796 C C . ILE A 1 105 ? -3.551 -6.145 -0.95 1 88.69 105 ILE A C 1
ATOM 798 O O . ILE A 1 105 ? -2.881 -5.766 -1.915 1 88.69 105 ILE A O 1
ATOM 802 N N . CYS A 1 106 ? -4.473 -5.441 -0.417 1 88.44 106 CYS A N 1
ATOM 803 C CA . CYS A 1 106 ? -4.887 -4.172 -1.001 1 88.44 106 CYS A CA 1
ATOM 804 C C . CYS A 1 106 ? -3.771 -3.137 -0.896 1 88.44 106 CYS A C 1
ATOM 806 O O . CYS A 1 106 ? -3.658 -2.252 -1.745 1 88.44 106 CYS A O 1
ATOM 808 N N . THR A 1 107 ? -2.994 -3.26 0.09 1 86.5 107 THR A N 1
ATOM 809 C CA . THR A 1 107 ? -1.94 -2.277 0.321 1 86.5 107 THR A CA 1
ATOM 810 C C . THR A 1 107 ? -0.738 -2.551 -0.578 1 86.5 107 THR A C 1
ATOM 812 O O . THR A 1 107 ? -0.084 -1.618 -1.05 1 86.5 107 THR A O 1
ATOM 815 N N . TYR A 1 108 ? -0.51 -3.789 -0.836 1 88.69 108 TYR A N 1
ATOM 816 C CA . TYR A 1 108 ? 0.693 -4.137 -1.585 1 88.69 108 TYR A CA 1
ATOM 817 C C . TYR A 1 108 ? 0.406 -4.199 -3.08 1 88.69 108 TYR A C 1
ATOM 819 O O . TYR A 1 108 ? 1.314 -4.047 -3.9 1 88.69 108 TYR A O 1
ATOM 827 N N . PHE A 1 109 ? -0.784 -4.461 -3.434 1 90.62 109 PHE A N 1
ATOM 828 C CA . PHE A 1 109 ? -1.11 -4.629 -4.844 1 90.62 109 PHE A CA 1
ATOM 829 C C . PHE A 1 109 ? -1.425 -3.283 -5.488 1 90.62 109 PHE A C 1
ATOM 831 O O . PHE A 1 109 ? -2.391 -2.617 -5.113 1 90.62 109 PHE A O 1
ATOM 838 N N . SER A 1 110 ? -0.658 -2.934 -6.41 1 87.75 110 SER A N 1
ATOM 839 C CA . SER A 1 110 ? -0.953 -1.73 -7.184 1 87.75 110 SER A CA 1
ATOM 840 C C . SER A 1 110 ? -2.195 -1.918 -8.047 1 87.75 110 SER A C 1
ATOM 842 O O . SER A 1 110 ? -2.635 -3.047 -8.273 1 87.75 110 SER A O 1
ATOM 844 N N . GLU A 1 111 ? -2.734 -0.833 -8.531 1 86.5 111 GLU A N 1
ATOM 845 C CA . GLU A 1 111 ? -3.898 -0.896 -9.406 1 86.5 111 GLU A CA 1
ATOM 846 C C . GLU A 1 111 ? -3.588 -1.68 -10.68 1 86.5 111 GLU A C 1
ATOM 848 O O . GLU A 1 111 ? -4.434 -2.426 -11.18 1 86.5 111 GLU A O 1
ATOM 853 N N . ASP A 1 112 ? -2.402 -1.581 -11.164 1 89.75 112 ASP A N 1
ATOM 854 C CA . ASP A 1 112 ? -2.004 -2.25 -12.398 1 89.75 112 ASP A CA 1
ATOM 855 C C . ASP A 1 112 ? -1.976 -3.768 -12.219 1 89.75 112 ASP A C 1
ATOM 857 O O . ASP A 1 112 ? -2.334 -4.512 -13.133 1 89.75 112 ASP A O 1
ATOM 861 N N . VAL A 1 113 ? -1.542 -4.219 -11.078 1 92.94 113 VAL A N 1
ATOM 862 C CA . VAL A 1 113 ? -1.462 -5.648 -10.805 1 92.94 113 VAL A CA 1
ATOM 863 C C . VAL A 1 113 ? -2.867 -6.238 -10.719 1 92.94 113 VAL A C 1
ATOM 865 O O . VAL A 1 113 ? -3.1 -7.371 -11.148 1 92.94 113 VAL A O 1
ATOM 868 N N . LEU A 1 114 ? -3.748 -5.453 -10.203 1 93.44 114 LEU A N 1
ATOM 869 C CA . LEU A 1 114 ? -5.105 -5.941 -9.984 1 93.44 114 LEU A CA 1
ATOM 870 C C . LEU A 1 114 ? -5.809 -6.203 -11.312 1 93.44 114 LEU A C 1
ATOM 872 O O . LEU A 1 114 ? -6.699 -7.047 -11.398 1 93.44 114 LEU A O 1
ATOM 876 N N . LYS A 1 115 ? -5.375 -5.566 -12.367 1 93.5 115 LYS A N 1
ATOM 877 C CA . LYS A 1 115 ? -5.918 -5.789 -13.703 1 93.5 115 LYS A CA 1
ATOM 878 C C . LYS A 1 115 ? -5.594 -7.191 -14.211 1 93.5 115 LYS A C 1
ATOM 880 O O . LYS A 1 115 ? -6.223 -7.684 -15.148 1 93.5 115 LYS A O 1
ATOM 885 N N . TYR A 1 116 ? -4.617 -7.816 -13.617 1 96.44 116 TYR A N 1
ATOM 886 C CA . TYR A 1 116 ? -4.199 -9.156 -14 1 96.44 116 TYR A CA 1
ATOM 887 C C . TYR A 1 116 ? -4.621 -10.18 -12.953 1 96.44 116 TYR A C 1
ATOM 889 O O . TYR A 1 116 ? -4.102 -11.297 -12.922 1 96.44 116 TYR A O 1
ATOM 897 N N . ALA A 1 117 ? -5.516 -9.766 -12.102 1 96.88 117 ALA A N 1
ATOM 898 C CA . ALA A 1 117 ? -5.805 -10.633 -10.961 1 96.88 117 ALA A CA 1
ATOM 899 C C . ALA A 1 117 ? -7.227 -11.188 -11.039 1 96.88 117 ALA A C 1
ATOM 901 O O . ALA A 1 117 ? -8.109 -10.555 -11.617 1 96.88 117 ALA A O 1
ATOM 902 N N . VAL A 1 118 ? -7.418 -12.383 -10.523 1 97.81 118 VAL A N 1
ATOM 903 C CA . VAL A 1 118 ? -8.703 -13.062 -10.336 1 97.81 118 VAL A CA 1
ATOM 904 C C . VAL A 1 118 ? -8.836 -13.516 -8.891 1 97.81 118 VAL A C 1
ATOM 906 O O . VAL A 1 118 ? -7.895 -14.094 -8.32 1 97.81 118 VAL A O 1
ATOM 909 N N . VAL A 1 119 ? -9.977 -13.227 -8.289 1 97.31 119 VAL A N 1
ATOM 910 C CA . VAL A 1 119 ? -10.211 -13.68 -6.918 1 97.31 119 VAL A CA 1
ATOM 911 C C . VAL A 1 119 ? -10.891 -15.047 -6.938 1 97.31 119 VAL A C 1
ATOM 913 O O . VAL A 1 119 ? -11.906 -15.234 -7.609 1 97.31 119 VAL A O 1
ATOM 916 N N . VAL A 1 120 ? -10.312 -16.016 -6.234 1 97.31 120 VAL A N 1
ATOM 917 C CA . VAL A 1 120 ? -10.891 -17.359 -6.164 1 97.31 120 VAL A CA 1
ATOM 918 C C . VAL A 1 120 ? -11.164 -17.719 -4.707 1 97.31 120 VAL A C 1
ATOM 920 O O . VAL A 1 120 ? -10.242 -17.734 -3.883 1 97.31 120 VAL A O 1
ATOM 923 N N . PHE A 1 121 ? -12.383 -18.031 -4.445 1 95.62 121 PHE A N 1
ATOM 924 C CA . PHE A 1 121 ? -12.758 -18.5 -3.111 1 95.62 121 PHE A CA 1
ATOM 925 C C . PHE A 1 121 ? -12.711 -20.016 -3.029 1 95.62 121 PHE A C 1
ATOM 927 O O . PHE A 1 121 ? -13.156 -20.703 -3.951 1 95.62 121 PHE A O 1
ATOM 934 N N . THR A 1 122 ? -12.156 -20.5 -1.986 1 94.25 122 THR A N 1
ATOM 935 C CA . THR A 1 122 ? -12.148 -21.938 -1.727 1 94.25 122 THR A CA 1
ATOM 936 C C . THR A 1 122 ? -13.086 -22.281 -0.574 1 94.25 122 THR A C 1
ATOM 938 O O . THR A 1 122 ? -13.75 -21.391 -0.019 1 94.25 122 THR A O 1
ATOM 941 N N . HIS A 1 123 ? -13.273 -23.609 -0.317 1 92.12 123 HIS A N 1
ATOM 942 C CA . HIS A 1 123 ? -14.195 -24.094 0.705 1 92.12 123 HIS A CA 1
ATOM 943 C C . HIS A 1 123 ? -15.633 -23.719 0.37 1 92.12 123 HIS A C 1
ATOM 945 O O . HIS A 1 123 ? -16.375 -23.25 1.234 1 92.12 123 HIS A O 1
ATOM 951 N N . GLY A 1 124 ? -15.977 -23.969 -0.799 1 89.88 124 GLY A N 1
ATOM 952 C CA . GLY A 1 124 ? -17.297 -23.641 -1.286 1 89.88 124 GLY A CA 1
ATOM 953 C C . GLY A 1 124 ? -18.406 -24.344 -0.526 1 89.88 124 GLY A C 1
ATOM 954 O O . GLY A 1 124 ? -19.562 -23.906 -0.531 1 89.88 124 GLY A O 1
ATOM 955 N N . ASP A 1 125 ? -18.094 -25.375 0.129 1 87.69 125 ASP A N 1
ATOM 956 C CA . ASP A 1 125 ? -19.062 -26.125 0.921 1 87.69 125 ASP A CA 1
ATOM 957 C C . ASP A 1 125 ? -19.625 -25.281 2.055 1 87.69 125 ASP A C 1
ATOM 959 O O . ASP A 1 125 ? -20.688 -25.578 2.59 1 87.69 125 ASP A O 1
ATOM 963 N N . GLN A 1 126 ? -18.922 -24.25 2.424 1 88.5 126 GLN A N 1
ATOM 964 C CA . GLN A 1 126 ? -19.328 -23.406 3.537 1 88.5 126 GLN A CA 1
ATOM 965 C C . GLN A 1 126 ? -20.328 -22.344 3.08 1 88.5 126 GLN A C 1
ATOM 967 O O . GLN A 1 126 ? -20.922 -21.641 3.904 1 88.5 126 GLN A O 1
ATOM 972 N N . LEU A 1 127 ? -20.453 -22.234 1.812 1 88.88 127 LEU A N 1
ATOM 973 C CA . LEU A 1 127 ? -21.453 -21.328 1.294 1 88.88 127 LEU A CA 1
ATOM 974 C C . LEU A 1 127 ? -22.859 -21.844 1.595 1 88.88 127 LEU A C 1
ATOM 976 O O . LEU A 1 127 ? -23.156 -23.016 1.37 1 88.88 127 LEU A O 1
ATOM 980 N N . PRO A 1 128 ? -23.672 -21.016 2.188 1 87.69 128 PRO A N 1
ATOM 981 C CA . PRO A 1 128 ? -25.047 -21.469 2.453 1 87.69 128 PRO A CA 1
ATOM 982 C C . PRO A 1 128 ? -25.719 -22.047 1.212 1 87.69 128 PRO A C 1
ATOM 984 O O . PRO A 1 128 ? -25.406 -21.641 0.089 1 87.69 128 PRO A O 1
ATOM 987 N N . ASP A 1 129 ? -26.719 -22.891 1.499 1 86.56 129 ASP A N 1
ATOM 988 C CA . ASP A 1 129 ? -27.438 -23.531 0.403 1 86.56 129 ASP A CA 1
ATOM 989 C C . ASP A 1 129 ? -28.156 -22.5 -0.468 1 86.56 129 ASP A C 1
ATOM 991 O O . ASP A 1 129 ? -28.812 -21.609 0.048 1 86.56 129 ASP A O 1
ATOM 995 N N . GLY A 1 130 ? -27.938 -22.641 -1.719 1 85.62 130 GLY A N 1
ATOM 996 C CA . GLY A 1 130 ? -28.625 -21.766 -2.656 1 85.62 130 GLY A CA 1
ATOM 997 C C . GLY A 1 130 ? -27.938 -20.438 -2.855 1 85.62 130 GLY A C 1
ATOM 998 O O . GLY A 1 130 ? -28.297 -19.672 -3.758 1 85.62 130 GLY A O 1
ATOM 999 N N . ALA A 1 131 ? -26.984 -20.203 -2.02 1 88.88 131 ALA A N 1
ATOM 1000 C CA . ALA A 1 131 ? -26.297 -18.922 -2.131 1 88.88 131 ALA A CA 1
ATOM 1001 C C . ALA A 1 131 ? -25.203 -18.969 -3.189 1 88.88 131 ALA A C 1
ATOM 1003 O O . ALA A 1 131 ? -24.609 -20.031 -3.424 1 88.88 131 ALA A O 1
ATOM 1004 N N . GLN A 1 132 ? -25.031 -17.844 -3.814 1 91.94 132 GLN A N 1
ATOM 1005 C CA . GLN A 1 132 ? -23.938 -17.703 -4.766 1 91.94 132 GLN A CA 1
ATOM 1006 C C . GLN A 1 132 ? -22.828 -16.828 -4.191 1 91.94 132 GLN A C 1
ATOM 1008 O O . GLN A 1 132 ? -23.047 -16.094 -3.232 1 91.94 132 GLN A O 1
ATOM 1013 N N . ILE A 1 133 ? -21.656 -16.922 -4.77 1 93.06 133 ILE A N 1
ATOM 1014 C CA . ILE A 1 133 ? -20.469 -16.281 -4.207 1 93.06 133 ILE A CA 1
ATOM 1015 C C . ILE A 1 133 ? -20.625 -14.766 -4.266 1 93.06 133 ILE A C 1
ATOM 1017 O O . ILE A 1 133 ? -20.109 -14.047 -3.41 1 93.06 133 ILE A O 1
ATOM 1021 N N . GLU A 1 134 ? -21.344 -14.227 -5.203 1 91.94 134 GLU A N 1
ATOM 1022 C CA . GLU A 1 134 ? -21.547 -12.789 -5.352 1 91.94 134 GLU A CA 1
ATOM 1023 C C . GLU A 1 134 ? -22.219 -12.195 -4.117 1 91.94 134 GLU A C 1
ATOM 1025 O O . GLU A 1 134 ? -21.922 -11.07 -3.725 1 91.94 134 GLU A O 1
ATOM 1030 N N . GLU A 1 135 ? -23.094 -12.977 -3.584 1 90.88 135 GLU A N 1
ATOM 1031 C CA . GLU A 1 135 ? -23.766 -12.516 -2.373 1 90.88 135 GLU A CA 1
ATOM 1032 C C . GLU A 1 135 ? -22.797 -12.445 -1.196 1 90.88 135 GLU A C 1
ATOM 1034 O O . GLU A 1 135 ? -22.828 -11.484 -0.422 1 90.88 135 GLU A O 1
ATOM 1039 N N . PHE A 1 136 ? -22.062 -13.453 -1.126 1 90.56 136 PHE A N 1
ATOM 1040 C CA . PHE A 1 136 ? -21.047 -13.508 -0.078 1 90.56 136 PHE A CA 1
ATOM 1041 C C . PHE A 1 136 ? -20.094 -12.32 -0.19 1 90.56 136 PHE A C 1
ATOM 1043 O O . PHE A 1 136 ? -19.781 -11.68 0.812 1 90.56 136 PHE A O 1
ATOM 1050 N N . VAL A 1 137 ? -19.625 -11.984 -1.346 1 92.31 137 VAL A N 1
ATOM 1051 C CA . VAL A 1 137 ? -18.719 -10.883 -1.633 1 92.31 137 VAL A CA 1
ATOM 1052 C C . VAL A 1 137 ? -19.391 -9.555 -1.312 1 92.31 137 VAL A C 1
ATOM 1054 O O . VAL A 1 137 ? -18.766 -8.641 -0.767 1 92.31 137 VAL A O 1
ATOM 1057 N N . GLY A 1 138 ? -20.594 -9.445 -1.611 1 88.25 138 GLY A N 1
ATOM 1058 C CA . GLY A 1 138 ? -21.344 -8.219 -1.405 1 88.25 138 GLY A CA 1
ATOM 1059 C C . GLY A 1 138 ? -21.469 -7.836 0.057 1 88.25 138 GLY A C 1
ATOM 1060 O O . GLY A 1 138 ? -21.641 -6.66 0.385 1 88.25 138 GLY A O 1
ATOM 1061 N N . ASP A 1 139 ? -21.344 -8.805 0.919 1 86.38 139 ASP A N 1
ATOM 1062 C CA . ASP A 1 139 ? -21.547 -8.578 2.35 1 86.38 139 ASP A CA 1
ATOM 1063 C C . ASP A 1 139 ? -20.328 -7.926 2.979 1 86.38 139 ASP A C 1
ATOM 1065 O O . ASP A 1 139 ? -20.391 -7.391 4.086 1 86.38 139 ASP A O 1
ATOM 1069 N N . ASN A 1 140 ? -19.266 -7.988 2.285 1 87.44 140 ASN A N 1
ATOM 1070 C CA . ASN A 1 140 ? -18.031 -7.395 2.771 1 87.44 140 ASN A CA 1
ATOM 1071 C C . ASN A 1 140 ? -17.531 -6.301 1.834 1 87.44 140 ASN A C 1
ATOM 1073 O O . ASN A 1 140 ? -17.062 -6.59 0.729 1 87.44 140 ASN A O 1
ATOM 1077 N N . LYS A 1 141 ? -17.484 -5.074 2.303 1 87.38 141 LYS A N 1
ATOM 1078 C CA . LYS A 1 141 ? -17.25 -3.916 1.448 1 87.38 141 LYS A CA 1
ATOM 1079 C C . LYS A 1 141 ? -15.82 -3.926 0.902 1 87.38 141 LYS A C 1
ATOM 1081 O O . LYS A 1 141 ? -15.594 -3.564 -0.254 1 87.38 141 LYS A O 1
ATOM 1086 N N . LEU A 1 142 ? -14.922 -4.293 1.746 1 90.44 142 LEU A N 1
ATOM 1087 C CA . LEU A 1 142 ? -13.539 -4.32 1.297 1 90.44 142 LEU A CA 1
ATOM 1088 C C . LEU A 1 142 ? -13.328 -5.398 0.238 1 90.44 142 LEU A C 1
ATOM 1090 O O . LEU A 1 142 ? -12.672 -5.16 -0.777 1 90.44 142 LEU A O 1
ATOM 1094 N N . VAL A 1 143 ? -13.891 -6.551 0.479 1 92.75 143 VAL A N 1
ATOM 1095 C CA . VAL A 1 143 ? -13.773 -7.656 -0.469 1 92.75 143 VAL A CA 1
ATOM 1096 C C . VAL A 1 143 ? -14.5 -7.301 -1.765 1 92.75 143 VAL A C 1
ATOM 1098 O O . VAL A 1 143 ? -14 -7.57 -2.857 1 92.75 143 VAL A O 1
ATOM 1101 N N . SER A 1 144 ? -15.633 -6.727 -1.589 1 93.88 144 SER A N 1
ATOM 1102 C CA . SER A 1 144 ? -16.406 -6.312 -2.758 1 93.88 144 SER A CA 1
ATOM 1103 C C . SER A 1 144 ? -15.617 -5.324 -3.613 1 93.88 144 SER A C 1
ATOM 1105 O O . SER A 1 144 ? -15.594 -5.438 -4.84 1 93.88 144 SER A O 1
ATOM 1107 N N . GLU A 1 145 ? -14.984 -4.391 -3.008 1 92.25 145 GLU A N 1
ATOM 1108 C CA . GLU A 1 145 ? -14.195 -3.412 -3.744 1 92.25 145 GLU A CA 1
ATOM 1109 C C . GLU A 1 145 ? -12.977 -4.062 -4.391 1 92.25 145 GLU A C 1
ATOM 1111 O O . GLU A 1 145 ? -12.578 -3.688 -5.5 1 92.25 145 GLU A O 1
ATOM 1116 N N . LEU A 1 146 ? -12.406 -4.953 -3.693 1 93.75 146 LEU A N 1
ATOM 1117 C CA . LEU A 1 146 ? -11.281 -5.691 -4.266 1 93.75 146 LEU A CA 1
ATOM 1118 C C . LEU A 1 146 ? -11.695 -6.398 -5.551 1 93.75 146 LEU A C 1
ATOM 1120 O O . LEU A 1 146 ? -11.023 -6.285 -6.574 1 93.75 146 LEU A O 1
ATOM 1124 N N . VAL A 1 147 ? -12.789 -7.094 -5.48 1 96.38 147 VAL A N 1
ATOM 1125 C CA . VAL A 1 147 ? -13.305 -7.816 -6.637 1 96.38 147 VAL A CA 1
ATOM 1126 C C . VAL A 1 147 ? -13.602 -6.84 -7.77 1 96.38 147 VAL A C 1
ATOM 1128 O O . VAL A 1 147 ? -13.281 -7.109 -8.93 1 96.38 147 VAL A O 1
ATOM 1131 N N . LYS A 1 148 ? -14.164 -5.77 -7.43 1 95.19 148 LYS A N 1
ATOM 1132 C CA . LYS A 1 148 ? -14.461 -4.742 -8.422 1 95.19 148 LYS A CA 1
ATOM 1133 C C . LYS A 1 148 ? -13.195 -4.266 -9.125 1 95.19 148 LYS A C 1
ATOM 1135 O O . LYS A 1 148 ? -13.164 -4.145 -10.352 1 95.19 148 LYS A O 1
ATOM 1140 N N . LYS A 1 149 ? -12.18 -4.008 -8.391 1 93.06 149 LYS A N 1
ATOM 1141 C CA . LYS A 1 149 ? -10.922 -3.506 -8.938 1 93.06 149 LYS A CA 1
ATOM 1142 C C . LYS A 1 149 ? -10.211 -4.578 -9.75 1 93.06 149 LYS A C 1
ATOM 1144 O O . LYS A 1 149 ? -9.352 -4.27 -10.578 1 93.06 149 LYS A O 1
ATOM 1149 N N . CYS A 1 150 ? -10.562 -5.828 -9.523 1 96.12 150 CYS A N 1
ATOM 1150 C CA . CYS A 1 150 ? -10.039 -6.922 -10.336 1 96.12 150 CYS A CA 1
ATOM 1151 C C . CYS A 1 150 ? -10.875 -7.109 -11.602 1 96.12 150 CYS A C 1
ATOM 1153 O O . CYS A 1 150 ? -10.719 -8.109 -12.305 1 96.12 150 CYS A O 1
ATOM 1155 N N . GLY A 1 151 ? -11.812 -6.27 -11.859 1 94.31 151 GLY A N 1
ATOM 1156 C CA . GLY A 1 151 ? -12.641 -6.355 -13.047 1 94.31 151 GLY A CA 1
ATOM 1157 C C . GLY A 1 151 ? -13.883 -7.203 -12.844 1 94.31 151 GLY A C 1
ATOM 1158 O O . GLY A 1 151 ? -14.469 -7.707 -13.812 1 94.31 151 GLY A O 1
ATOM 1159 N N . GLY A 1 152 ? -14.156 -7.441 -11.594 1 96 152 GLY A N 1
ATOM 1160 C CA . GLY A 1 152 ? -15.32 -8.25 -11.297 1 96 152 GLY A CA 1
ATOM 1161 C C . GLY A 1 152 ? -15.07 -9.742 -11.422 1 96 152 GLY A C 1
ATOM 1162 O O . GLY A 1 152 ? -16 -10.547 -11.352 1 96 152 GLY A O 1
ATOM 1163 N N . ARG A 1 153 ? -13.898 -10.141 -11.625 1 97.12 153 ARG A N 1
ATOM 1164 C CA . ARG A 1 153 ? -13.531 -11.539 -11.812 1 97.12 153 ARG A CA 1
ATOM 1165 C C . ARG A 1 153 ? -13.492 -12.273 -10.477 1 97.12 153 ARG A C 1
ATOM 1167 O O . ARG A 1 153 ? -12.562 -12.094 -9.688 1 97.12 153 ARG A O 1
ATOM 1174 N N . CYS A 1 154 ? -14.438 -13.109 -10.234 1 97.19 154 CYS A N 1
ATOM 1175 C CA . CYS A 1 154 ? -14.586 -13.812 -8.969 1 97.19 154 CYS A CA 1
ATOM 1176 C C . CYS A 1 154 ? -15.148 -15.219 -9.188 1 97.19 154 CYS A C 1
ATOM 1178 O O . CYS A 1 154 ? -16.156 -15.383 -9.883 1 97.19 154 CYS A O 1
ATOM 1180 N N . HIS A 1 155 ? -14.484 -16.203 -8.609 1 96.75 155 HIS A N 1
ATOM 1181 C CA . HIS A 1 155 ? -14.891 -17.594 -8.766 1 96.75 155 HIS A CA 1
ATOM 1182 C C . HIS A 1 155 ? -14.844 -1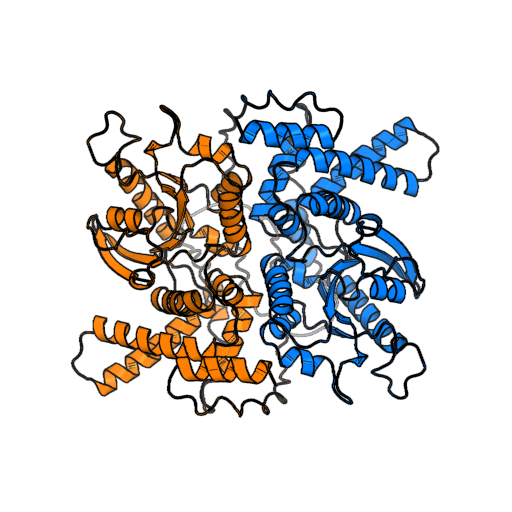8.328 -7.438 1 96.75 155 HIS A C 1
ATOM 1184 O O . HIS A 1 155 ? -14.289 -17.828 -6.461 1 96.75 155 HIS A O 1
ATOM 1190 N N . ILE A 1 156 ? -15.477 -19.516 -7.414 1 95.44 156 ILE A N 1
ATOM 1191 C CA . ILE A 1 156 ? -15.539 -20.312 -6.199 1 95.44 156 ILE A CA 1
ATOM 1192 C C . ILE A 1 156 ? -15.219 -21.781 -6.531 1 95.44 156 ILE A C 1
ATOM 1194 O O . ILE A 1 156 ? -15.531 -22.25 -7.625 1 95.44 156 ILE A O 1
ATOM 1198 N N . MET A 1 157 ? -14.492 -22.422 -5.656 1 92.94 157 MET A N 1
ATOM 1199 C CA . MET A 1 157 ? -14.156 -23.844 -5.773 1 92.94 157 MET A CA 1
ATOM 1200 C C . MET A 1 157 ? -14.305 -24.547 -4.43 1 92.94 157 MET A C 1
ATOM 1202 O O . MET A 1 157 ? -14.242 -23.906 -3.379 1 92.94 157 MET A O 1
ATOM 1206 N N . ASP A 1 158 ? -14.703 -25.766 -4.492 1 89.88 158 ASP A N 1
ATOM 1207 C CA . ASP A 1 158 ? -14.633 -26.656 -3.344 1 89.88 158 ASP A CA 1
ATOM 1208 C C . ASP A 1 158 ? -13.68 -27.828 -3.611 1 89.88 158 ASP A C 1
ATOM 1210 O O . ASP A 1 158 ? -14.008 -28.734 -4.375 1 89.88 158 ASP A O 1
ATOM 1214 N N . ASN A 1 159 ? -12.539 -27.812 -3.205 1 76.38 159 ASN A N 1
ATOM 1215 C CA . ASN A 1 159 ? -11.461 -28.734 -3.555 1 76.38 159 ASN A CA 1
ATOM 1216 C C . ASN A 1 159 ? -11.688 -30.109 -2.934 1 76.38 159 ASN A C 1
ATOM 1218 O O . ASN A 1 159 ? -10.875 -31.016 -3.115 1 76.38 159 ASN A O 1
ATOM 1222 N N . LYS A 1 160 ? -12.773 -30.234 -2.254 1 77.94 160 LYS A N 1
ATOM 1223 C CA . LYS A 1 160 ? -12.969 -31.516 -1.576 1 77.94 160 LYS A CA 1
ATOM 1224 C C . LYS A 1 160 ? -14.328 -32.125 -1.929 1 77.94 160 LYS A C 1
ATOM 1226 O O . LYS A 1 160 ? -14.406 -33.281 -2.344 1 77.94 160 LYS A O 1
ATOM 1231 N N . TYR A 1 161 ? -15.43 -31.391 -1.899 1 78.19 161 TYR A N 1
ATOM 1232 C CA . TYR A 1 161 ? -16.766 -32 -1.872 1 78.19 161 TYR A CA 1
ATOM 1233 C C . TYR A 1 161 ? -17.453 -31.844 -3.221 1 78.19 161 TYR A C 1
ATOM 1235 O O . TYR A 1 161 ? -18.406 -32.562 -3.514 1 78.19 161 TYR A O 1
ATOM 1243 N N . TRP A 1 162 ? -17.031 -30.969 -4.055 1 79.44 162 TRP A N 1
ATOM 1244 C CA . TRP A 1 162 ? -17.719 -30.688 -5.305 1 79.44 162 TRP A CA 1
ATOM 1245 C C . TRP A 1 162 ? -17.172 -31.547 -6.441 1 79.44 162 TRP A C 1
ATOM 1247 O O . TRP A 1 162 ? -17.344 -31.203 -7.617 1 79.44 162 TRP A O 1
ATOM 1257 N N . ASN A 1 163 ? -16.344 -32.531 -6.203 1 74.38 163 ASN A N 1
ATOM 1258 C CA . ASN A 1 163 ? -15.727 -33.375 -7.238 1 74.38 163 ASN A CA 1
ATOM 1259 C C . ASN A 1 163 ? -16.734 -34.344 -7.84 1 74.38 163 ASN A C 1
ATOM 1261 O O . ASN A 1 163 ? -16.594 -34.75 -9 1 74.38 163 ASN A O 1
ATOM 1265 N N . ASN A 1 164 ? -17.672 -34.75 -6.945 1 66.19 164 ASN A N 1
ATOM 1266 C CA . ASN A 1 164 ? -18.641 -35.719 -7.418 1 66.19 164 ASN A CA 1
ATOM 1267 C C . ASN A 1 164 ? -19.859 -35.031 -8.039 1 66.19 164 ASN A C 1
ATOM 1269 O O . ASN A 1 164 ? -20.047 -33.844 -7.883 1 66.19 164 ASN A O 1
ATOM 1273 N N . LYS A 1 165 ? -20.516 -35.656 -9.016 1 60.75 165 LYS A N 1
ATOM 1274 C CA . LYS A 1 165 ? -21.641 -35.188 -9.812 1 60.75 165 LYS A CA 1
ATOM 1275 C C . LYS A 1 165 ? -22.688 -34.5 -8.93 1 60.75 165 LYS A C 1
ATOM 1277 O O . LYS A 1 165 ? -23.562 -35.188 -8.367 1 60.75 165 LYS A O 1
ATOM 1282 N N . PRO A 1 166 ? -22.234 -33.219 -8.562 1 61.91 166 PRO A N 1
ATOM 1283 C CA . PRO A 1 166 ? -23.219 -32.594 -7.707 1 61.91 166 PRO A CA 1
ATOM 1284 C C . PRO A 1 166 ? -24.547 -32.344 -8.422 1 61.91 166 PRO A C 1
ATOM 1286 O O . PRO A 1 166 ? -24.594 -32.312 -9.656 1 61.91 166 PRO A O 1
ATOM 1289 N N . GLN A 1 167 ? -25.625 -32.438 -7.746 1 60.31 167 GLN A N 1
ATOM 1290 C CA . GLN A 1 167 ? -27 -32.219 -8.172 1 60.31 167 GLN A CA 1
ATOM 1291 C C . GLN A 1 167 ? -27.156 -30.875 -8.883 1 60.31 167 GLN A C 1
ATOM 1293 O O . GLN A 1 167 ? -27.953 -30.734 -9.812 1 60.31 167 GLN A O 1
ATOM 1298 N N . GLU A 1 168 ? -26.281 -29.875 -8.438 1 77 168 GLU A N 1
ATOM 1299 C CA . GLU A 1 168 ? -26.391 -28.547 -9.031 1 77 168 GLU A CA 1
ATOM 1300 C C . GLU A 1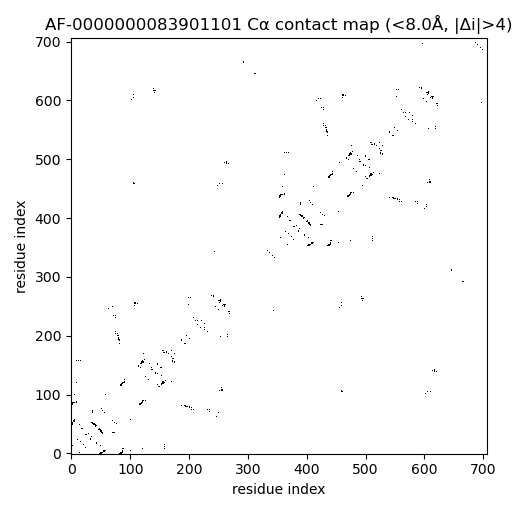 168 ? -25.125 -28.172 -9.789 1 77 168 GLU A C 1
ATOM 1302 O O . GLU A 1 168 ? -24.016 -28.438 -9.32 1 77 168 GLU A O 1
ATOM 1307 N N . GLU A 1 169 ? -25.344 -27.703 -10.906 1 82.88 169 GLU A N 1
ATOM 1308 C CA . GLU A 1 169 ? -24.25 -27.344 -11.805 1 82.88 169 GLU A CA 1
ATOM 1309 C C . GLU A 1 169 ? -23.297 -26.344 -11.156 1 82.88 169 GLU A C 1
ATOM 1311 O O . GLU A 1 169 ? -22.078 -26.453 -11.32 1 82.88 169 GLU A O 1
ATOM 1316 N N . TYR A 1 170 ? -23.812 -25.5 -10.297 1 88 170 TYR A N 1
ATOM 1317 C CA . TYR A 1 170 ? -23.016 -24.438 -9.672 1 88 170 TYR A CA 1
ATOM 1318 C C . TYR A 1 170 ? -22.016 -25.031 -8.672 1 88 170 TYR A C 1
ATOM 1320 O O . TYR A 1 170 ? -20.906 -24.531 -8.539 1 88 170 TYR A O 1
ATOM 1328 N N . ARG A 1 171 ? -22.422 -26.062 -8.039 1 89 171 ARG A N 1
ATOM 1329 C CA . ARG A 1 171 ? -21.578 -26.656 -7.004 1 89 171 ARG A CA 1
ATOM 1330 C C . ARG A 1 171 ? -20.844 -27.891 -7.531 1 89 171 ARG A C 1
ATOM 1332 O O . ARG A 1 171 ? -20.922 -28.969 -6.941 1 89 171 ARG A O 1
ATOM 1339 N N . SER A 1 172 ? -20.25 -27.719 -8.625 1 89.75 172 SER A N 1
ATOM 1340 C CA . SER A 1 172 ? -19.438 -28.703 -9.32 1 89.75 172 SER A CA 1
ATOM 1341 C C . SER A 1 172 ? -18.062 -28.141 -9.688 1 89.75 172 SER A C 1
ATOM 1343 O O . SER A 1 172 ? -17.969 -27.125 -10.367 1 89.75 172 SER A O 1
ATOM 1345 N N . ASN A 1 173 ? -16.984 -28.75 -9.336 1 89.06 173 ASN A N 1
ATOM 1346 C CA . ASN A 1 173 ? -15.641 -28.281 -9.602 1 89.06 173 ASN A CA 1
ATOM 1347 C C . ASN A 1 173 ? -15.336 -28.25 -11.094 1 89.06 173 ASN A C 1
ATOM 1349 O O . ASN A 1 173 ? -14.742 -27.297 -11.594 1 89.06 173 ASN A O 1
ATOM 1353 N N . PRO A 1 174 ? -15.75 -29.344 -11.82 1 86.75 174 PRO A N 1
ATOM 1354 C CA . PRO A 1 174 ? -15.508 -29.281 -13.266 1 86.75 174 PRO A CA 1
ATOM 1355 C C . PRO A 1 174 ? -16.156 -28.078 -13.922 1 86.75 174 PRO A C 1
ATOM 1357 O O . PRO A 1 174 ? -15.555 -27.438 -14.789 1 86.75 174 PRO A O 1
ATOM 1360 N N . PHE A 1 175 ? -17.359 -27.844 -13.523 1 90.31 175 PHE A N 1
ATOM 1361 C CA . PHE A 1 175 ? -18.062 -26.688 -14.062 1 90.31 175 PHE A CA 1
ATOM 1362 C C . PHE A 1 175 ? -17.359 -25.391 -13.688 1 90.31 175 PHE A C 1
ATOM 1364 O O . PHE A 1 175 ? -17.109 -24.531 -14.539 1 90.31 175 PHE A O 1
ATOM 1371 N N . GLN A 1 176 ? -17.031 -25.234 -12.422 1 92.75 176 GLN A N 1
ATOM 1372 C CA . GLN A 1 176 ? -16.375 -24.016 -11.922 1 92.75 176 GLN A CA 1
ATOM 1373 C C . GLN A 1 176 ? -14.984 -23.859 -12.531 1 92.75 176 GLN A C 1
ATOM 1375 O O . GLN A 1 176 ? -14.555 -22.734 -12.805 1 92.75 176 GLN A O 1
ATOM 1380 N N . MET A 1 177 ? -14.328 -24.922 -12.758 1 90.56 177 MET A N 1
ATOM 1381 C CA . MET A 1 177 ? -13 -24.891 -13.352 1 90.56 177 MET A CA 1
ATOM 1382 C C . MET A 1 177 ? -13.055 -24.359 -14.789 1 90.56 177 MET A C 1
ATOM 1384 O O . MET A 1 177 ? -12.227 -23.547 -15.188 1 90.56 177 MET A O 1
ATOM 1388 N N . GLU A 1 178 ? -13.938 -24.906 -15.5 1 90.56 178 GLU A N 1
ATOM 1389 C CA . GLU A 1 178 ? -14.094 -24.438 -16.875 1 90.56 178 GLU A CA 1
ATOM 1390 C C . GLU A 1 178 ? -14.367 -22.938 -16.906 1 90.56 178 GLU A C 1
ATOM 1392 O O . GLU A 1 178 ? -13.836 -22.219 -17.766 1 90.56 178 GLU A O 1
ATOM 1397 N N . ARG A 1 179 ? -15.195 -22.469 -15.984 1 94 179 ARG A N 1
ATOM 1398 C CA . ARG A 1 179 ? -15.5 -21.047 -15.906 1 94 179 ARG A CA 1
ATOM 1399 C C . ARG A 1 179 ? -14.25 -20.234 -15.555 1 94 179 ARG A C 1
ATOM 1401 O O . ARG A 1 179 ? -14.031 -19.172 -16.125 1 94 179 ARG A O 1
ATOM 1408 N N . LEU A 1 180 ? -13.5 -20.703 -14.664 1 95.12 180 LEU A N 1
ATOM 1409 C CA . LEU A 1 180 ? -12.266 -20.031 -14.266 1 95.12 180 LEU A CA 1
ATOM 1410 C C . LEU A 1 180 ? -11.297 -19.938 -15.438 1 95.12 180 LEU A C 1
ATOM 1412 O O . LEU A 1 180 ? -10.742 -18.859 -15.703 1 95.12 180 LEU A O 1
ATOM 1416 N N . LEU A 1 181 ? -11.109 -21.031 -16.203 1 93.5 181 LEU A N 1
ATOM 1417 C CA . LEU A 1 181 ? -10.188 -21.062 -17.328 1 93.5 181 LEU A CA 1
ATOM 1418 C C . LEU A 1 181 ? -10.648 -20.125 -18.438 1 93.5 181 LEU A C 1
ATOM 1420 O O . LEU A 1 181 ? -9.828 -19.469 -19.078 1 93.5 181 LEU A O 1
ATOM 1424 N N . GLN A 1 182 ? -11.945 -20.094 -18.625 1 94.25 182 GLN A N 1
ATOM 1425 C CA . GLN A 1 182 ? -12.484 -19.172 -19.609 1 94.25 182 GLN A CA 1
ATOM 1426 C C . GLN A 1 182 ? -12.18 -17.719 -19.219 1 94.25 182 GLN A C 1
ATOM 1428 O O . GLN A 1 182 ? -11.836 -16.906 -20.078 1 94.25 182 GLN A O 1
ATOM 1433 N N . THR A 1 183 ? -12.367 -17.422 -17.922 1 96.44 183 THR A N 1
ATOM 1434 C CA . THR A 1 183 ? -12.055 -16.094 -17.422 1 96.44 183 THR A CA 1
ATOM 1435 C C . THR A 1 183 ? -10.578 -15.758 -17.656 1 96.44 183 THR A C 1
ATOM 1437 O O . THR A 1 183 ? -10.242 -14.648 -18.062 1 96.44 183 THR A O 1
ATOM 1440 N N . ILE A 1 184 ? -9.727 -16.656 -17.422 1 95 184 ILE A N 1
ATOM 1441 C CA . ILE A 1 184 ? -8.289 -16.469 -17.594 1 95 184 ILE A CA 1
ATOM 1442 C C . ILE A 1 184 ? -7.965 -16.25 -19.062 1 95 184 ILE A C 1
ATOM 1444 O O . ILE A 1 184 ? -7.184 -15.352 -19.406 1 95 184 ILE A O 1
ATOM 1448 N N . ASP A 1 185 ? -8.57 -17.031 -19.953 1 94.62 185 ASP A N 1
ATOM 1449 C CA . ASP A 1 185 ? -8.367 -16.859 -21.391 1 94.62 185 ASP A CA 1
ATOM 1450 C C . ASP A 1 185 ? -8.773 -15.453 -21.828 1 94.62 185 ASP A C 1
ATOM 1452 O O . ASP A 1 185 ? -8.07 -14.812 -22.609 1 94.62 185 ASP A O 1
ATOM 1456 N N . THR A 1 186 ? -9.914 -15.086 -21.344 1 95.88 186 THR A N 1
ATOM 1457 C CA . THR A 1 186 ? -10.414 -13.758 -21.688 1 95.88 186 THR A CA 1
ATOM 1458 C C . THR A 1 186 ? -9.461 -12.672 -21.188 1 95.88 186 THR A C 1
ATOM 1460 O O . THR A 1 186 ? -9.188 -11.711 -21.906 1 95.88 186 THR A O 1
ATOM 1463 N N . LEU A 1 187 ? -9 -12.898 -20 1 95.81 187 LEU A N 1
ATOM 1464 C CA . LEU A 1 187 ? -8.07 -11.945 -19.406 1 95.81 187 LEU A CA 1
ATOM 1465 C C . LEU A 1 187 ? -6.785 -11.859 -20.234 1 95.81 187 LEU A C 1
ATOM 1467 O O . LEU A 1 187 ? -6.293 -10.766 -20.516 1 95.81 187 LEU A O 1
ATOM 1471 N N . VAL A 1 188 ? -6.277 -12.93 -20.641 1 93.94 188 VAL A N 1
ATOM 1472 C CA . VAL A 1 188 ? -5.047 -12.984 -21.438 1 93.94 188 VAL A CA 1
ATOM 1473 C C . VAL A 1 188 ? -5.277 -12.336 -22.797 1 93.94 188 VAL A C 1
ATOM 1475 O O . VAL A 1 188 ? -4.418 -11.609 -23.297 1 93.94 188 VAL A O 1
ATOM 1478 N N . MET A 1 189 ? -6.395 -12.578 -23.359 1 93.38 189 MET A N 1
ATOM 1479 C CA . MET A 1 189 ? -6.742 -11.992 -24.656 1 93.38 189 MET A CA 1
ATOM 1480 C C . MET A 1 189 ? -6.871 -10.477 -24.547 1 93.38 189 MET A C 1
ATOM 1482 O O . MET A 1 189 ? -6.379 -9.75 -25.406 1 93.38 189 MET A O 1
ATOM 1486 N N . GLU A 1 190 ? -7.512 -10.016 -23.469 1 93.44 190 GLU A N 1
ATOM 1487 C CA . GLU A 1 190 ? -7.699 -8.586 -23.25 1 93.44 190 GLU A CA 1
ATOM 1488 C C . GLU A 1 190 ? -6.359 -7.875 -23.094 1 93.44 190 GLU A C 1
ATOM 1490 O O . GLU A 1 190 ? -6.223 -6.703 -23.453 1 93.44 190 GLU A O 1
ATOM 1495 N N . ASN A 1 191 ? -5.445 -8.625 -22.547 1 92.06 191 ASN A N 1
ATOM 1496 C CA . ASN A 1 191 ? -4.113 -8.062 -22.375 1 92.06 191 ASN A CA 1
ATOM 1497 C C . ASN A 1 191 ? -3.203 -8.391 -23.547 1 92.06 191 ASN A C 1
ATOM 1499 O O . ASN A 1 191 ? -1.978 -8.328 -23.422 1 92.06 191 ASN A O 1
ATOM 1503 N N . GLU A 1 192 ? -3.723 -8.852 -24.656 1 92.19 192 GLU A N 1
ATOM 1504 C CA . GLU A 1 192 ? -3.031 -9.133 -25.922 1 92.19 192 GLU A CA 1
ATOM 1505 C C . GLU A 1 192 ? -1.934 -10.18 -25.719 1 92.19 192 GLU A C 1
ATOM 1507 O O . GLU A 1 192 ? -0.848 -10.055 -26.297 1 92.19 192 GLU A O 1
ATOM 1512 N N . GLY A 1 193 ? -2.193 -11.023 -24.797 1 89.75 193 GLY A N 1
ATOM 1513 C CA . GLY A 1 193 ? -1.264 -12.125 -24.562 1 89.75 193 GLY A CA 1
ATOM 1514 C C . GLY A 1 193 ? -0.058 -11.719 -23.734 1 89.75 193 GLY A C 1
ATOM 1515 O O . GLY A 1 193 ? 0.827 -12.531 -23.484 1 89.75 193 GLY A O 1
ATOM 1516 N N . LYS A 1 194 ? -0.032 -10.531 -23.312 1 91.94 194 LYS A N 1
ATOM 1517 C CA . LYS A 1 194 ? 1.102 -10.031 -22.531 1 91.94 194 LYS A CA 1
ATOM 1518 C C . LYS A 1 194 ? 0.942 -10.359 -21.047 1 91.94 194 LYS A C 1
ATOM 1520 O O . LYS A 1 194 ? -0.175 -10.367 -20.531 1 91.94 194 LYS A O 1
ATOM 1525 N N . CYS A 1 195 ? 2.072 -10.602 -20.406 1 94.94 195 CYS A N 1
ATOM 1526 C CA . CYS A 1 195 ? 2.072 -10.844 -18.969 1 94.94 195 CYS A CA 1
ATOM 1527 C C . CYS A 1 195 ? 2.262 -9.547 -18.188 1 94.94 195 CYS A C 1
ATOM 1529 O O . CYS A 1 195 ? 2.635 -8.523 -18.766 1 94.94 195 CYS A O 1
ATOM 1531 N N . TYR A 1 196 ? 1.855 -9.602 -17 1 94.69 196 TYR A N 1
ATOM 1532 C CA . TYR A 1 196 ? 2.213 -8.477 -16.125 1 94.69 196 TYR A CA 1
ATOM 1533 C C . TYR A 1 196 ? 3.721 -8.414 -15.922 1 94.69 196 TYR A C 1
ATOM 1535 O O . TYR A 1 196 ? 4.383 -9.445 -15.789 1 94.69 196 TYR A O 1
ATOM 1543 N N . THR A 1 197 ? 4.254 -7.16 -15.852 1 95.56 197 THR A N 1
ATOM 1544 C CA . THR A 1 197 ? 5.672 -7.031 -15.539 1 95.56 197 THR A CA 1
ATOM 1545 C C . THR A 1 197 ? 5.961 -5.676 -14.898 1 95.56 197 THR A C 1
ATOM 1547 O O . THR A 1 197 ? 5.07 -4.824 -14.805 1 95.56 197 THR A O 1
ATOM 1550 N N . ASN A 1 198 ? 7.031 -5.594 -14.195 1 93.75 198 ASN A N 1
ATOM 1551 C CA . ASN A 1 198 ? 7.586 -4.355 -13.664 1 93.75 198 ASN A CA 1
ATOM 1552 C C . ASN A 1 198 ? 9.109 -4.344 -13.742 1 93.75 198 ASN A C 1
ATOM 1554 O O . ASN A 1 198 ? 9.719 -5.293 -14.242 1 93.75 198 ASN A O 1
ATOM 1558 N N . ASP A 1 199 ? 9.727 -3.285 -13.312 1 93.88 199 ASP A N 1
ATOM 1559 C CA . ASP A 1 199 ? 11.164 -3.121 -13.492 1 93.88 199 ASP A CA 1
ATOM 1560 C C . ASP A 1 199 ? 11.938 -4.199 -12.742 1 93.88 199 ASP A C 1
ATOM 1562 O O . ASP A 1 199 ? 13.008 -4.629 -13.188 1 93.88 199 ASP A O 1
ATOM 1566 N N . LEU A 1 200 ? 11.492 -4.629 -11.656 1 95.88 200 LEU A N 1
ATOM 1567 C CA . LEU A 1 200 ? 12.164 -5.664 -10.875 1 95.88 200 LEU A CA 1
ATOM 1568 C C . LEU A 1 200 ? 12.125 -7 -11.609 1 95.88 200 LEU A C 1
ATOM 1570 O O . LEU A 1 200 ? 13.164 -7.656 -11.766 1 95.88 200 LEU A O 1
ATOM 1574 N N . LEU A 1 201 ? 10.953 -7.406 -12.031 1 96.56 201 LEU A N 1
ATOM 1575 C CA . LEU A 1 201 ? 10.797 -8.68 -12.719 1 96.56 201 LEU A CA 1
ATOM 1576 C C . LEU A 1 201 ? 11.57 -8.688 -14.031 1 96.56 201 LEU A C 1
ATOM 1578 O O . LEU A 1 201 ? 12.156 -9.711 -14.398 1 96.56 201 LEU A O 1
ATOM 1582 N N . GLN A 1 202 ? 11.594 -7.582 -14.633 1 95.75 202 GLN A N 1
ATOM 1583 C CA . GLN A 1 202 ? 12.367 -7.473 -15.867 1 95.75 202 GLN A CA 1
ATOM 1584 C C . GLN A 1 202 ? 13.867 -7.598 -15.586 1 95.75 202 GLN A C 1
ATOM 1586 O O . GLN A 1 202 ? 14.586 -8.273 -16.328 1 95.75 202 GLN A O 1
ATOM 1591 N N . ALA A 1 203 ? 14.289 -6.945 -14.578 1 94.81 203 ALA A N 1
ATOM 1592 C CA . ALA A 1 203 ? 15.695 -7.043 -14.188 1 94.81 203 ALA A CA 1
ATOM 1593 C C . ALA A 1 203 ? 16.062 -8.477 -13.844 1 94.81 203 ALA A C 1
ATOM 1595 O O . ALA A 1 203 ? 17.141 -8.953 -14.211 1 94.81 203 ALA A O 1
ATOM 1596 N N . ALA A 1 204 ? 15.227 -9.156 -13.141 1 95.81 204 ALA A N 1
ATOM 1597 C CA . ALA A 1 204 ? 15.469 -10.555 -12.797 1 95.81 204 ALA A CA 1
ATOM 1598 C C . ALA A 1 204 ? 15.539 -11.422 -14.055 1 95.81 204 ALA A C 1
ATOM 1600 O O . ALA A 1 204 ? 16.406 -12.297 -14.164 1 95.81 204 ALA A O 1
ATOM 1601 N N . GLU A 1 205 ? 14.633 -11.188 -14.953 1 96.81 205 GLU A N 1
ATOM 1602 C CA . GLU A 1 205 ? 14.625 -11.938 -16.203 1 96.81 205 GLU A CA 1
ATOM 1603 C C . GLU A 1 205 ? 15.93 -11.742 -16.969 1 96.81 205 GLU A C 1
ATOM 1605 O O . GLU A 1 205 ? 16.484 -12.695 -17.516 1 96.81 205 GLU A O 1
ATOM 1610 N N . GLU A 1 206 ? 16.375 -10.547 -17.016 1 95.88 206 GLU A N 1
ATOM 1611 C CA . GLU A 1 206 ? 17.625 -10.258 -17.703 1 95.88 206 GLU A CA 1
ATOM 1612 C C . GLU A 1 206 ? 18.797 -11.008 -17.078 1 95.88 206 GLU A C 1
ATOM 1614 O O . GLU A 1 206 ? 19.641 -11.555 -17.781 1 95.88 206 GLU A O 1
ATOM 1619 N N . GLU A 1 207 ? 18.844 -11.055 -15.867 1 95.31 207 GLU A N 1
ATOM 1620 C CA . GLU A 1 207 ? 19.906 -11.789 -15.18 1 95.31 207 GLU A CA 1
ATOM 1621 C C . GLU A 1 207 ? 19.797 -13.289 -15.445 1 95.31 207 GLU A C 1
ATOM 1623 O O . GLU A 1 207 ? 20.812 -13.969 -15.578 1 95.31 207 GLU A O 1
ATOM 1628 N N . ILE A 1 208 ? 18.656 -13.781 -15.461 1 96.38 208 ILE A N 1
ATOM 1629 C CA . ILE A 1 208 ? 18.453 -15.203 -15.727 1 96.38 208 ILE A CA 1
ATOM 1630 C C . ILE A 1 208 ? 18.938 -15.547 -17.125 1 96.38 208 ILE A C 1
ATOM 1632 O O . ILE A 1 208 ? 19.625 -16.547 -17.328 1 96.38 208 ILE A O 1
ATOM 1636 N N . LYS A 1 209 ? 18.578 -14.703 -18.047 1 96 209 LYS A N 1
ATOM 1637 C CA . LYS A 1 209 ? 19 -14.93 -19.422 1 96 209 LYS A CA 1
ATOM 1638 C C . LYS A 1 209 ? 20.516 -14.906 -19.547 1 96 209 LYS A C 1
ATOM 1640 O O . LYS A 1 209 ? 21.109 -15.727 -20.266 1 96 209 LYS A O 1
ATOM 1645 N N . GLU A 1 210 ? 21.109 -13.969 -18.875 1 94.88 210 GLU A N 1
ATOM 1646 C CA . GLU A 1 210 ? 22.562 -13.906 -18.875 1 94.88 210 GLU A CA 1
ATOM 1647 C C . GLU A 1 210 ? 23.172 -15.18 -18.281 1 94.88 210 GLU A C 1
ATOM 1649 O O . GLU A 1 210 ? 24.141 -15.711 -18.828 1 94.88 210 GLU A O 1
ATOM 1654 N N . GLU A 1 211 ? 22.656 -15.656 -17.234 1 94.56 211 GLU A N 1
ATOM 1655 C CA . GLU A 1 211 ? 23.156 -16.859 -16.594 1 94.56 211 GLU A CA 1
ATOM 1656 C C . GLU A 1 211 ? 22.906 -18.094 -17.453 1 94.56 211 GLU A C 1
ATOM 1658 O O . GLU A 1 211 ? 23.688 -19.047 -17.438 1 94.56 211 GLU A O 1
ATOM 1663 N N . GLU A 1 212 ? 21.797 -18.125 -18.172 1 95.06 212 GLU A N 1
ATOM 1664 C CA . GLU A 1 212 ? 21.516 -19.219 -19.094 1 95.06 212 GLU A CA 1
ATOM 1665 C C . GLU A 1 212 ? 22.609 -19.328 -20.141 1 95.06 212 GLU A C 1
ATOM 1667 O O . GLU A 1 212 ? 23.062 -20.438 -20.453 1 95.06 212 GLU A O 1
ATOM 1672 N N . GLU A 1 213 ? 22.984 -18.188 -20.625 1 93 213 GLU A N 1
ATOM 1673 C CA . GLU A 1 213 ? 24.031 -18.172 -21.625 1 93 213 GLU A CA 1
ATOM 1674 C C . GLU A 1 213 ? 25.359 -18.688 -21.047 1 93 213 GLU A C 1
ATOM 1676 O O . GLU A 1 213 ? 26.078 -19.438 -21.719 1 93 213 GLU A O 1
ATOM 1681 N N . ASN A 1 214 ? 25.656 -18.328 -19.891 1 92.25 214 ASN A N 1
ATOM 1682 C CA . ASN A 1 214 ? 26.859 -18.781 -19.234 1 92.25 214 ASN A CA 1
ATOM 1683 C C . ASN A 1 214 ? 26.859 -20.297 -19.031 1 92.25 214 ASN A C 1
ATOM 1685 O O . ASN A 1 214 ? 27.875 -20.953 -19.234 1 92.25 214 ASN A O 1
ATOM 1689 N N . ILE A 1 215 ? 25.75 -20.812 -18.688 1 91.88 215 ILE A N 1
ATOM 1690 C CA . ILE A 1 215 ? 25.625 -22.234 -18.422 1 91.88 215 ILE A CA 1
ATOM 1691 C C . ILE A 1 215 ? 25.703 -23 -19.75 1 91.88 215 ILE A C 1
ATOM 1693 O O . ILE A 1 215 ? 26.312 -24.078 -19.828 1 91.88 215 ILE A O 1
ATOM 1697 N N . ARG A 1 216 ? 25.062 -22.438 -20.766 1 89.69 216 ARG A N 1
ATOM 1698 C CA . ARG A 1 216 ? 25.094 -23.062 -22.094 1 89.69 216 ARG A CA 1
ATOM 1699 C C . ARG A 1 216 ? 26.516 -23.188 -22.609 1 89.69 216 ARG A C 1
ATOM 1701 O O . ARG A 1 216 ? 26.875 -24.203 -23.203 1 89.69 216 ARG A O 1
ATOM 1708 N N . LEU A 1 217 ? 27.281 -22.188 -22.328 1 88.69 217 LEU A N 1
ATOM 1709 C CA . LEU A 1 217 ? 28.656 -22.172 -22.766 1 88.69 217 LEU A CA 1
ATOM 1710 C C . LEU A 1 217 ? 29.5 -23.156 -21.969 1 88.69 217 LEU A C 1
ATOM 1712 O O . LEU A 1 217 ? 30.422 -23.781 -22.5 1 88.69 217 LEU A O 1
ATOM 1716 N N . ALA A 1 218 ? 29.141 -23.375 -20.766 1 86.69 218 ALA A N 1
ATOM 1717 C CA . ALA A 1 218 ? 29.922 -24.219 -19.875 1 86.69 218 ALA A CA 1
ATOM 1718 C C . ALA A 1 218 ? 29.531 -25.688 -20.016 1 86.69 218 ALA A C 1
ATOM 1720 O O . ALA A 1 218 ? 30.359 -26.578 -19.875 1 86.69 218 ALA A O 1
ATOM 1721 N N . SER A 1 219 ? 28.25 -26.109 -20.078 1 78 219 SER A N 1
ATOM 1722 C CA . SER A 1 219 ? 27.812 -27.484 -19.938 1 78 219 SER A CA 1
ATOM 1723 C C . SER A 1 219 ? 27.391 -28.062 -21.281 1 78 219 SER A C 1
ATOM 1725 O O . SER A 1 219 ? 27.25 -29.281 -21.438 1 78 219 SER A O 1
ATOM 1727 N N . GLY A 1 220 ? 27.484 -27.422 -22.406 1 65.81 220 GLY A N 1
ATOM 1728 C CA . GLY A 1 220 ? 27.25 -27.766 -23.797 1 65.81 220 GLY A CA 1
ATOM 1729 C C . GLY A 1 220 ? 26.016 -28.625 -24 1 65.81 220 GLY A C 1
ATOM 1730 O O . GLY A 1 220 ? 25.266 -28.438 -24.969 1 65.81 220 GLY A O 1
ATOM 1731 N N . ASN A 1 221 ? 25.719 -29.828 -23.172 1 75.31 221 ASN A N 1
ATOM 1732 C CA . ASN A 1 221 ? 24.75 -30.844 -23.594 1 75.31 221 ASN A CA 1
ATOM 1733 C C . ASN A 1 221 ? 23.547 -30.891 -22.656 1 75.31 221 ASN A C 1
ATOM 1735 O O . ASN A 1 221 ? 22.859 -31.906 -22.578 1 75.31 221 ASN A O 1
ATOM 1739 N N . LEU A 1 222 ? 23.141 -29.938 -22.031 1 82.62 222 LEU A N 1
ATOM 1740 C CA . LEU A 1 222 ? 22 -30.016 -21.125 1 82.62 222 LEU A CA 1
ATOM 1741 C C . LEU A 1 222 ? 20.734 -29.516 -21.797 1 82.62 222 LEU A C 1
ATOM 1743 O O . LEU A 1 222 ? 20.781 -28.594 -22.609 1 82.62 222 LEU A O 1
ATOM 1747 N N . PRO A 1 223 ? 19.594 -30.234 -21.578 1 87.31 223 PRO A N 1
ATOM 1748 C CA . PRO A 1 223 ? 18.328 -29.734 -22.094 1 87.31 223 PRO A CA 1
ATOM 1749 C C . PRO A 1 223 ? 18.031 -28.297 -21.656 1 87.31 223 PRO A C 1
ATOM 1751 O O . PRO A 1 223 ? 18.391 -27.906 -20.547 1 87.31 223 PRO A O 1
ATOM 1754 N N . GLU A 1 224 ? 17.406 -27.562 -22.484 1 85.5 224 GLU A N 1
ATOM 1755 C CA . GLU A 1 224 ? 17.141 -26.156 -22.266 1 85.5 224 GLU A CA 1
ATOM 1756 C C . GLU A 1 224 ? 16.375 -25.938 -20.953 1 85.5 224 GLU A C 1
ATOM 1758 O O . GLU A 1 224 ? 16.625 -24.969 -20.234 1 85.5 224 GLU A O 1
ATOM 1763 N N . ALA A 1 225 ? 15.375 -26.781 -20.641 1 83.44 225 ALA A N 1
ATOM 1764 C CA . ALA A 1 225 ? 14.57 -26.641 -19.438 1 83.44 225 ALA A CA 1
ATOM 1765 C C . ALA A 1 225 ? 15.438 -26.766 -18.188 1 83.44 225 ALA A C 1
ATOM 1767 O O . ALA A 1 225 ? 15.227 -26.047 -17.203 1 83.44 225 ALA A O 1
ATOM 1768 N N . ASP A 1 226 ? 16.422 -27.562 -18.25 1 89.06 226 ASP A N 1
ATOM 1769 C CA . ASP A 1 226 ? 17.328 -27.75 -17.125 1 89.06 226 ASP A CA 1
ATOM 1770 C C . ASP A 1 226 ? 18.266 -26.562 -16.969 1 89.06 226 ASP A C 1
ATOM 1772 O O . ASP A 1 226 ? 18.609 -26.172 -15.852 1 89.06 226 ASP A O 1
ATOM 1776 N N . ILE A 1 227 ? 18.641 -26.062 -18.141 1 92.06 227 ILE A N 1
ATOM 1777 C CA . ILE A 1 227 ? 19.531 -24.906 -18.141 1 92.06 227 ILE A CA 1
ATOM 1778 C C . ILE A 1 227 ? 18.844 -23.719 -17.453 1 92.06 227 ILE A C 1
ATOM 1780 O O . ILE A 1 227 ? 19.438 -23.062 -16.594 1 92.06 227 ILE A O 1
ATOM 1784 N N . ARG A 1 228 ? 17.625 -23.484 -17.781 1 91.94 228 ARG A N 1
ATOM 1785 C CA . ARG A 1 228 ? 16.922 -22.344 -17.203 1 91.94 228 ARG A CA 1
ATOM 1786 C C . ARG A 1 228 ? 16.672 -22.547 -15.703 1 91.94 228 ARG A C 1
ATOM 1788 O O . ARG A 1 228 ? 16.781 -21.609 -14.914 1 91.94 228 ARG A O 1
ATOM 1795 N N . GLU A 1 229 ? 16.328 -23.75 -15.359 1 91.19 229 GLU A N 1
ATOM 1796 C CA . GLU A 1 229 ? 16.109 -24.031 -13.945 1 91.19 229 GLU A CA 1
ATOM 1797 C C . GLU A 1 229 ? 17.359 -23.781 -13.125 1 91.19 229 GLU A C 1
ATOM 1799 O O . GLU A 1 229 ? 17.297 -23.219 -12.031 1 91.19 229 GLU A O 1
ATOM 1804 N N . LYS A 1 230 ? 18.453 -24.281 -13.641 1 92.31 230 LYS A N 1
ATOM 1805 C CA . LYS A 1 230 ? 19.734 -24.062 -12.969 1 92.31 230 LYS A CA 1
ATOM 1806 C C . LYS A 1 230 ? 20.047 -22.578 -12.891 1 92.31 230 LYS A C 1
ATOM 1808 O O . LYS A 1 230 ? 20.547 -22.094 -11.867 1 92.31 230 LYS A O 1
ATOM 1813 N N . ALA A 1 231 ? 19.812 -21.875 -13.992 1 94.81 231 ALA A N 1
ATOM 1814 C CA . ALA A 1 231 ? 20.047 -20.438 -14.023 1 94.81 231 ALA A CA 1
ATOM 1815 C C . ALA A 1 231 ? 19.203 -19.719 -12.977 1 94.81 231 ALA A C 1
ATOM 1817 O O . ALA A 1 231 ? 19.688 -18.859 -12.258 1 94.81 231 ALA A O 1
ATOM 1818 N N . LYS A 1 232 ? 17.953 -20.078 -12.859 1 94.44 232 LYS A N 1
ATOM 1819 C CA . LYS A 1 232 ? 17.047 -19.484 -11.883 1 94.44 232 LYS A CA 1
ATOM 1820 C C . LYS A 1 232 ? 17.547 -19.688 -10.461 1 94.44 232 LYS A C 1
ATOM 1822 O O . LYS A 1 232 ? 17.516 -18.781 -9.641 1 94.44 232 LYS A O 1
ATOM 1827 N N . ARG A 1 233 ? 18.047 -20.828 -10.195 1 92.75 233 ARG A N 1
ATOM 1828 C CA . ARG A 1 233 ? 18.547 -21.156 -8.867 1 92.75 233 ARG A CA 1
ATOM 1829 C C . ARG A 1 233 ? 19.766 -20.297 -8.516 1 92.75 233 ARG A C 1
ATOM 1831 O O . ARG A 1 233 ? 19.859 -19.781 -7.406 1 92.75 233 ARG A O 1
ATOM 1838 N N . ARG A 1 234 ? 20.625 -20.203 -9.445 1 94.19 234 ARG A N 1
ATOM 1839 C CA . ARG A 1 234 ? 21.828 -19.406 -9.219 1 94.19 234 ARG A CA 1
ATOM 1840 C C . ARG A 1 234 ? 21.484 -17.938 -9 1 94.19 234 ARG A C 1
ATOM 1842 O O . ARG A 1 234 ? 22.062 -17.297 -8.109 1 94.19 234 ARG A O 1
ATOM 1849 N N . VAL A 1 235 ? 20.609 -17.484 -9.852 1 95.5 235 VAL A N 1
ATOM 1850 C CA . VAL A 1 235 ? 20.219 -16.094 -9.727 1 95.5 235 VAL A CA 1
ATOM 1851 C C . VAL A 1 235 ? 19.5 -15.875 -8.398 1 95.5 235 VAL A C 1
ATOM 1853 O O . VAL A 1 235 ? 19.688 -14.852 -7.734 1 95.5 235 VAL A O 1
ATOM 1856 N N . ALA A 1 236 ? 18.641 -16.766 -7.996 1 94.5 236 ALA A N 1
ATOM 1857 C CA . ALA A 1 236 ? 17.938 -16.672 -6.719 1 94.5 236 ALA A CA 1
ATOM 1858 C C . ALA A 1 236 ? 18.938 -16.594 -5.559 1 94.5 236 ALA A C 1
ATOM 1860 O O . ALA A 1 236 ? 18.75 -15.781 -4.641 1 94.5 236 ALA A O 1
ATOM 1861 N N . ASP A 1 237 ? 19.953 -17.375 -5.605 1 93.31 237 ASP A N 1
ATOM 1862 C CA . ASP A 1 237 ? 20.969 -17.375 -4.562 1 93.31 237 ASP A CA 1
ATOM 1863 C C . ASP A 1 237 ? 21.688 -16.016 -4.508 1 93.31 237 ASP A C 1
ATOM 1865 O O . ASP A 1 237 ? 21.922 -15.477 -3.424 1 93.31 237 ASP A O 1
ATOM 1869 N N . ARG A 1 238 ? 21.984 -15.539 -5.625 1 93.56 238 ARG A N 1
ATOM 1870 C CA . ARG A 1 238 ? 22.656 -14.242 -5.699 1 93.56 238 ARG A CA 1
ATOM 1871 C C . ARG A 1 238 ? 21.75 -13.133 -5.172 1 93.56 238 ARG A C 1
ATOM 1873 O O . ARG A 1 238 ? 22.188 -12.258 -4.434 1 93.56 238 ARG A O 1
ATOM 1880 N N . LEU A 1 239 ? 20.5 -13.195 -5.598 1 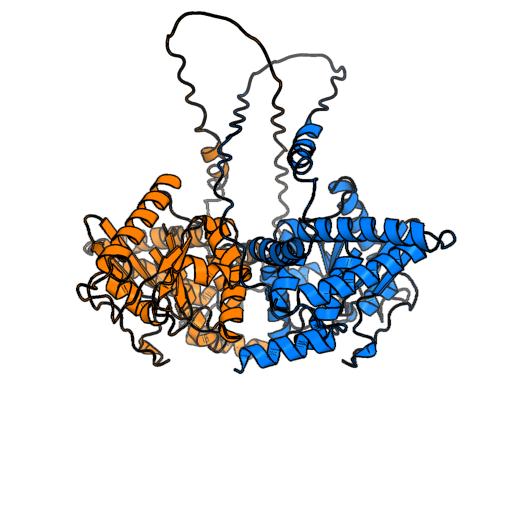93.69 239 LEU A N 1
ATOM 1881 C CA . LEU A 1 239 ? 19.531 -12.188 -5.156 1 93.69 239 LEU A CA 1
ATOM 1882 C C . LEU A 1 239 ? 19.344 -12.234 -3.645 1 93.69 239 LEU A C 1
ATOM 1884 O O . LEU A 1 239 ? 19.188 -11.195 -3.002 1 93.69 239 LEU A O 1
ATOM 1888 N N . LEU A 1 240 ? 19.328 -13.398 -3.105 1 91.75 240 LEU A N 1
ATOM 1889 C CA . LEU A 1 240 ? 19.156 -13.562 -1.665 1 91.75 240 LEU A CA 1
ATOM 1890 C C . LEU A 1 240 ? 20.281 -12.867 -0.902 1 91.75 240 LEU A C 1
ATOM 1892 O O . LEU A 1 240 ? 20.047 -12.234 0.127 1 91.75 240 LEU A O 1
ATOM 1896 N N . ILE A 1 241 ? 21.453 -12.891 -1.412 1 90.81 241 ILE A N 1
ATOM 1897 C CA . ILE A 1 241 ? 22.609 -12.266 -0.791 1 90.81 241 ILE A CA 1
ATOM 1898 C C . ILE A 1 241 ? 22.5 -10.75 -0.91 1 90.81 241 ILE A C 1
ATOM 1900 O O . ILE A 1 241 ? 22.688 -10.023 0.071 1 90.81 241 ILE A O 1
ATOM 1904 N N . ARG A 1 242 ? 22.094 -10.328 -2.037 1 90.88 242 ARG A N 1
ATOM 1905 C CA . ARG A 1 242 ? 22.062 -8.898 -2.309 1 90.88 242 ARG A CA 1
ATOM 1906 C C . ARG A 1 242 ? 20.922 -8.227 -1.541 1 90.88 242 ARG A C 1
ATOM 1908 O O . ARG A 1 242 ? 21.031 -7.062 -1.159 1 90.88 242 ARG A O 1
ATOM 1915 N N . CYS A 1 243 ? 19.844 -8.969 -1.272 1 89.56 243 CYS A N 1
ATOM 1916 C CA . CYS A 1 243 ? 18.656 -8.375 -0.671 1 89.56 243 CYS A CA 1
ATOM 1917 C C . CYS A 1 243 ? 18.609 -8.633 0.829 1 89.56 243 CYS A C 1
ATOM 1919 O O . CYS A 1 243 ? 17.578 -8.453 1.468 1 89.56 243 CYS A O 1
ATOM 1921 N N . THR A 1 244 ? 19.703 -8.984 1.421 1 84.5 244 THR A N 1
ATOM 1922 C CA . THR A 1 244 ? 19.734 -9.391 2.822 1 84.5 244 THR A CA 1
ATOM 1923 C C . THR A 1 244 ? 19.312 -8.234 3.729 1 84.5 244 THR A C 1
ATOM 1925 O O . THR A 1 244 ? 18.672 -8.445 4.754 1 84.5 244 THR A O 1
ATOM 1928 N N . ALA A 1 245 ? 19.578 -7.008 3.326 1 81.62 245 ALA A N 1
ATOM 1929 C CA . ALA A 1 245 ? 19.312 -5.855 4.18 1 81.62 245 ALA A CA 1
ATOM 1930 C C . ALA A 1 245 ? 17.875 -5.363 4.008 1 81.62 245 ALA A C 1
ATOM 1932 O O . ALA A 1 245 ? 17.391 -4.535 4.789 1 81.62 245 ALA A O 1
ATOM 1933 N N . LEU A 1 246 ? 17.188 -5.852 3.062 1 87.88 246 LEU A N 1
ATOM 1934 C CA . LEU A 1 246 ? 15.828 -5.41 2.797 1 87.88 246 LEU A CA 1
ATOM 1935 C C . LEU A 1 246 ? 14.82 -6.258 3.576 1 87.88 246 LEU A C 1
ATOM 1937 O O . LEU A 1 246 ? 15 -7.469 3.717 1 87.88 246 LEU A O 1
ATOM 1941 N N . GLY A 1 247 ? 13.828 -5.617 4.082 1 85.75 247 GLY A N 1
ATOM 1942 C CA . GLY A 1 247 ? 12.773 -6.324 4.793 1 85.75 247 GLY A CA 1
ATOM 1943 C C . GLY A 1 247 ? 11.852 -7.102 3.873 1 85.75 247 GLY A C 1
ATOM 1944 O O . GLY A 1 247 ? 11.789 -6.832 2.672 1 85.75 247 GLY A O 1
ATOM 1945 N N . VAL A 1 248 ? 11.109 -8.016 4.414 1 88.31 248 VAL A N 1
ATOM 1946 C CA . VAL A 1 248 ? 10.172 -8.859 3.682 1 88.31 248 VAL A CA 1
ATOM 1947 C C . VAL A 1 248 ? 9.07 -8 3.066 1 88.31 248 VAL A C 1
ATOM 1949 O O . VAL A 1 248 ? 8.648 -8.234 1.933 1 88.31 248 VAL A O 1
ATOM 1952 N N . GLY A 1 249 ? 8.625 -7.031 3.83 1 87.69 249 GLY A N 1
ATOM 1953 C CA . GLY A 1 249 ? 7.609 -6.137 3.303 1 87.69 249 GLY A CA 1
ATOM 1954 C C . GLY A 1 249 ? 8.047 -5.406 2.047 1 87.69 249 GLY A C 1
ATOM 1955 O O . GLY A 1 249 ? 7.258 -5.23 1.118 1 87.69 249 GLY A O 1
ATOM 1956 N N . VAL A 1 250 ? 9.266 -5.023 1.985 1 91.31 250 VAL A N 1
ATOM 1957 C CA . VAL A 1 250 ? 9.812 -4.312 0.834 1 91.31 250 VAL A CA 1
ATOM 1958 C C . VAL A 1 250 ? 9.867 -5.25 -0.372 1 91.31 250 VAL A C 1
ATOM 1960 O O . VAL A 1 250 ? 9.477 -4.871 -1.478 1 91.31 250 VAL A O 1
ATOM 1963 N N . LEU A 1 251 ? 10.305 -6.422 -0.134 1 93 251 LEU A N 1
ATOM 1964 C CA . LEU A 1 251 ? 10.406 -7.391 -1.219 1 93 251 LEU A CA 1
ATOM 1965 C C . LEU A 1 251 ? 9.031 -7.734 -1.772 1 93 251 LEU A C 1
ATOM 1967 O O . LEU A 1 251 ? 8.844 -7.781 -2.99 1 93 251 LEU A O 1
ATOM 1971 N N . LEU A 1 252 ? 8.07 -7.906 -0.92 1 91.62 252 LEU A N 1
ATOM 1972 C CA . LEU A 1 252 ? 6.707 -8.227 -1.338 1 91.62 252 LEU A CA 1
ATOM 1973 C C . LEU A 1 252 ? 6.098 -7.066 -2.123 1 91.62 252 LEU A C 1
ATOM 1975 O O . LEU A 1 252 ? 5.523 -7.27 -3.193 1 91.62 252 LEU A O 1
ATOM 1979 N N . GLY A 1 253 ? 6.219 -5.934 -1.538 1 92.19 253 GLY A N 1
ATOM 1980 C CA . GLY A 1 253 ? 5.703 -4.762 -2.232 1 92.19 253 GLY A CA 1
ATOM 1981 C C . GLY A 1 253 ? 6.32 -4.562 -3.604 1 92.19 253 GLY A C 1
ATOM 1982 O O . GLY A 1 253 ? 5.648 -4.113 -4.535 1 92.19 253 GLY A O 1
ATOM 1983 N N . ALA A 1 254 ? 7.566 -4.879 -3.766 1 93.88 254 ALA A N 1
ATOM 1984 C CA . ALA A 1 254 ? 8.258 -4.723 -5.043 1 93.88 254 ALA A CA 1
ATOM 1985 C C . ALA A 1 254 ? 7.711 -5.691 -6.086 1 93.88 254 ALA A C 1
ATOM 1987 O O . ALA A 1 254 ? 7.484 -5.312 -7.238 1 93.88 254 ALA A O 1
ATOM 1988 N N . ILE A 1 255 ? 7.438 -6.906 -5.695 1 93.88 255 ILE A N 1
ATOM 1989 C CA . ILE A 1 255 ? 6.906 -7.898 -6.617 1 93.88 255 ILE A CA 1
ATOM 1990 C C . ILE A 1 255 ? 5.543 -7.445 -7.137 1 93.88 255 ILE A C 1
ATOM 1992 O O . ILE A 1 255 ? 5.25 -7.57 -8.328 1 93.88 255 ILE A O 1
ATOM 1996 N N . PHE A 1 256 ? 4.793 -6.797 -6.266 1 93.38 256 PHE A N 1
ATOM 1997 C CA . PHE A 1 256 ? 3.406 -6.5 -6.613 1 93.38 256 PHE A CA 1
ATOM 1998 C C . PHE A 1 256 ? 3.25 -5.035 -7.004 1 93.38 256 PHE A C 1
ATOM 2000 O O . PHE A 1 256 ? 2.137 -4.508 -7.016 1 93.38 256 PHE A O 1
ATOM 2007 N N . GLY A 1 257 ? 4.336 -4.344 -7.18 1 88.69 257 GLY A N 1
ATOM 2008 C CA . GLY A 1 257 ? 4.324 -3.131 -7.98 1 88.69 257 GLY A CA 1
ATOM 2009 C C . GLY A 1 257 ? 4.262 -1.864 -7.148 1 88.69 257 GLY A C 1
ATOM 2010 O O . GLY A 1 257 ? 3.873 -0.806 -7.648 1 88.69 257 GLY A O 1
ATOM 2011 N N . VAL A 1 258 ? 4.527 -1.879 -5.848 1 88 258 VAL A N 1
ATOM 2012 C CA . VAL A 1 258 ? 4.676 -0.641 -5.09 1 88 258 VAL A CA 1
ATOM 2013 C C . VAL A 1 258 ? 5.918 0.108 -5.562 1 88 258 VAL A C 1
ATOM 2015 O O . VAL A 1 258 ? 7.047 -0.348 -5.348 1 88 258 VAL A O 1
ATOM 2018 N N . VAL A 1 259 ? 5.809 1.242 -6.055 1 86.88 259 VAL A N 1
ATOM 2019 C CA . VAL A 1 259 ? 6.805 1.914 -6.883 1 86.88 259 VAL A CA 1
ATOM 2020 C C . VAL A 1 259 ? 8.055 2.199 -6.059 1 86.88 259 VAL A C 1
ATOM 2022 O O . VAL A 1 259 ? 9.18 1.962 -6.516 1 86.88 259 VAL A O 1
ATOM 2025 N N . VAL A 1 260 ? 7.914 2.697 -4.824 1 87.94 260 VAL A N 1
ATOM 2026 C CA . VAL A 1 260 ? 9.055 3.037 -3.975 1 87.94 260 VAL A CA 1
ATOM 2027 C C . VAL A 1 260 ? 9.852 1.775 -3.658 1 87.94 260 VAL A C 1
ATOM 2029 O O . VAL A 1 260 ? 11.086 1.803 -3.65 1 87.94 260 VAL A O 1
ATOM 2032 N N . MET A 1 261 ? 9.188 0.73 -3.482 1 92.31 261 MET A N 1
ATOM 2033 C CA . MET A 1 261 ? 9.844 -0.512 -3.084 1 92.31 261 MET A CA 1
ATOM 2034 C C . MET A 1 261 ? 10.523 -1.177 -4.281 1 92.31 261 MET A C 1
ATOM 2036 O O . MET A 1 261 ? 11.594 -1.771 -4.141 1 92.31 261 MET A O 1
ATOM 2040 N N . VAL A 1 262 ? 9.883 -1.04 -5.465 1 92.31 262 VAL A N 1
ATOM 2041 C CA . VAL A 1 262 ? 10.562 -1.48 -6.68 1 92.31 262 VAL A CA 1
ATOM 2042 C C . VAL A 1 262 ? 11.891 -0.744 -6.828 1 92.31 262 VAL A C 1
ATOM 2044 O O . VAL A 1 262 ? 12.93 -1.365 -7.062 1 92.31 262 VAL A O 1
ATOM 2047 N N . GLY A 1 263 ? 11.875 0.523 -6.633 1 90.38 263 GLY A N 1
ATOM 2048 C CA . GLY A 1 263 ? 13.086 1.319 -6.719 1 90.38 263 GLY A CA 1
ATOM 2049 C C . GLY A 1 263 ? 14.148 0.905 -5.715 1 90.38 263 GLY A C 1
ATOM 2050 O O . GLY A 1 263 ? 15.336 0.849 -6.039 1 90.38 263 GLY A O 1
ATOM 2051 N N . ALA A 1 264 ? 13.719 0.608 -4.535 1 91.12 264 ALA A N 1
ATOM 2052 C CA . ALA A 1 264 ? 14.648 0.231 -3.469 1 91.12 264 ALA A CA 1
ATOM 2053 C C . ALA A 1 264 ? 15.375 -1.067 -3.809 1 91.12 264 ALA A C 1
ATOM 2055 O O . ALA A 1 264 ? 16.578 -1.177 -3.611 1 91.12 264 ALA A O 1
ATOM 2056 N N . VAL A 1 265 ? 14.633 -2.039 -4.281 1 93.56 265 VAL A N 1
ATOM 2057 C CA . VAL A 1 265 ? 15.234 -3.324 -4.621 1 93.56 265 VAL A CA 1
ATOM 2058 C C . VAL A 1 265 ? 16.172 -3.162 -5.812 1 93.56 265 VAL A C 1
ATOM 2060 O O . VAL A 1 265 ? 17.266 -3.73 -5.832 1 93.56 265 VAL A O 1
ATOM 2063 N N . LEU A 1 266 ? 15.781 -2.348 -6.777 1 93.06 266 LEU A N 1
ATOM 2064 C CA . LEU A 1 266 ? 16.594 -2.152 -7.973 1 93.06 266 LEU A CA 1
ATOM 2065 C C . LEU A 1 266 ? 17.922 -1.468 -7.621 1 93.06 266 LEU A C 1
ATOM 2067 O O . LEU A 1 266 ? 18.953 -1.736 -8.242 1 93.06 266 LEU A O 1
ATOM 2071 N N . THR A 1 267 ? 17.875 -0.659 -6.668 1 88.06 267 THR A N 1
ATOM 2072 C CA . THR A 1 267 ? 19.109 0.003 -6.234 1 88.06 267 THR A CA 1
ATOM 2073 C C . THR A 1 267 ? 20.094 -1.012 -5.676 1 88.06 267 THR A C 1
ATOM 2075 O O . THR A 1 267 ? 21.312 -0.888 -5.891 1 88.06 267 THR A O 1
ATOM 2078 N N . VAL A 1 268 ? 19.625 -1.975 -5.023 1 86.5 268 VAL A N 1
ATOM 2079 C CA . VAL A 1 268 ? 20.469 -3.014 -4.441 1 86.5 268 VAL A CA 1
ATOM 2080 C C . VAL A 1 268 ? 20.984 -3.936 -5.543 1 86.5 268 VAL A C 1
ATOM 2082 O O . VAL A 1 268 ? 22.125 -4.418 -5.477 1 86.5 268 VAL A O 1
ATOM 2085 N N . LEU A 1 269 ? 20.156 -4.148 -6.531 1 87.81 269 LEU A N 1
ATOM 2086 C CA . LEU A 1 269 ? 20.516 -5.047 -7.621 1 87.81 269 LEU A CA 1
ATOM 2087 C C . LEU A 1 269 ? 21.562 -4.398 -8.531 1 87.81 269 LEU A C 1
ATOM 2089 O O . LEU A 1 269 ? 22.391 -5.094 -9.133 1 87.81 269 LEU A O 1
ATOM 2093 N N . GLN A 1 270 ? 21.531 -3.156 -8.742 1 80.25 270 GLN A N 1
ATOM 2094 C CA . GLN A 1 270 ? 22.453 -2.445 -9.617 1 80.25 270 GLN A CA 1
ATOM 2095 C C . GLN A 1 270 ? 23.797 -2.219 -8.93 1 80.25 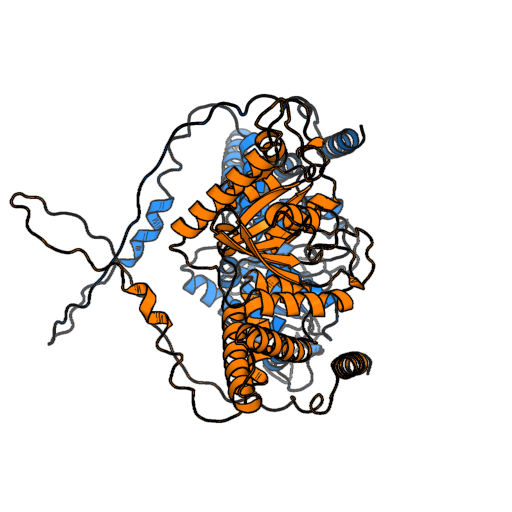270 GLN A C 1
ATOM 2097 O O . GLN A 1 270 ? 24.828 -2.064 -9.602 1 80.25 270 GLN A O 1
ATOM 2102 N N . GLU A 1 271 ? 23.859 -2.082 -7.75 1 63.69 271 GLU A N 1
ATOM 2103 C CA . GLU A 1 271 ? 25.141 -1.901 -7.062 1 63.69 271 GLU A CA 1
ATOM 2104 C C . GLU A 1 271 ? 26.062 -3.096 -7.285 1 63.69 271 GLU A C 1
ATOM 2106 O O . GLU A 1 271 ? 27.281 -2.953 -7.262 1 63.69 271 GLU A O 1
ATOM 2111 N N . SER A 1 272 ? 25.609 -4.32 -7.535 1 48.47 272 SER A N 1
ATOM 2112 C CA . SER A 1 272 ? 26.5 -5.477 -7.676 1 48.47 272 SER A CA 1
ATOM 2113 C C . SER A 1 272 ? 27 -5.617 -9.109 1 48.47 272 SER A C 1
ATOM 2115 O O . SER A 1 272 ? 27.812 -6.484 -9.406 1 48.47 272 SER A O 1
ATOM 2117 N N . SER A 1 273 ? 26.359 -5.125 -10.258 1 45 273 SER A N 1
ATOM 2118 C CA . SER A 1 273 ? 26.875 -5.395 -11.602 1 45 273 SER A CA 1
ATOM 2119 C C . SER A 1 273 ? 28.219 -4.703 -11.82 1 45 273 SER A C 1
ATOM 2121 O O . SER A 1 273 ? 28.453 -3.613 -11.289 1 45 273 SER A O 1
ATOM 2123 N N . LYS A 1 274 ? 29.266 -5.328 -12.672 1 37.44 274 LYS A N 1
ATOM 2124 C CA . LYS A 1 274 ? 30.609 -4.992 -13.148 1 37.44 274 LYS A CA 1
ATOM 2125 C C . LYS A 1 274 ? 30.656 -3.57 -13.695 1 37.44 274 LYS A C 1
ATOM 2127 O O . LYS A 1 274 ? 29.641 -3.051 -14.172 1 37.44 274 LYS A O 1
ATOM 2132 N N . PRO A 1 275 ? 31.891 -2.779 -13.977 1 32.47 275 PRO A N 1
ATOM 2133 C CA . PRO A 1 275 ? 32.312 -1.474 -14.484 1 32.47 275 PRO A CA 1
ATOM 2134 C C . PRO A 1 275 ? 31.719 -1.162 -15.859 1 32.47 275 PRO A C 1
ATOM 2136 O O . PRO A 1 275 ? 31.656 0.004 -16.25 1 32.47 275 PRO A O 1
ATOM 2139 N N . VAL A 1 276 ? 31.938 -1.917 -17.125 1 26.8 276 VAL A N 1
ATOM 2140 C CA . VAL A 1 276 ? 32.375 -1.408 -18.422 1 26.8 276 VAL A CA 1
ATOM 2141 C C . VAL A 1 276 ? 31.219 -0.667 -19.109 1 26.8 276 VAL A C 1
ATOM 2143 O O . VAL A 1 276 ? 31.375 0.48 -19.531 1 26.8 276 VAL A O 1
ATOM 2146 N N . LYS A 1 277 ? 30.672 -1.014 -20.625 1 29.16 277 LYS A N 1
ATOM 2147 C CA . LYS A 1 277 ? 30.25 -0.401 -21.891 1 29.16 277 LYS A CA 1
ATOM 2148 C C . LYS A 1 277 ? 28.766 -0.026 -21.844 1 29.16 277 LYS A C 1
ATOM 2150 O O . LYS A 1 277 ? 28.281 0.745 -22.672 1 29.16 277 LYS A O 1
ATOM 2155 N N . LEU A 1 278 ? 27.734 -0.75 -21.25 1 22.52 278 LEU A N 1
ATOM 2156 C CA . LEU A 1 278 ? 26.391 -0.729 -21.828 1 22.52 278 LEU A CA 1
ATOM 2157 C C . LEU A 1 278 ? 25.609 0.471 -21.328 1 22.52 278 LEU A C 1
ATOM 2159 O O . LEU A 1 278 ? 24.797 0.341 -20.406 1 22.52 278 LEU A O 1
ATOM 2163 N N . ARG A 1 279 ? 26.062 1.547 -21.078 1 27.56 279 ARG A N 1
ATOM 2164 C CA . ARG A 1 279 ? 25.188 2.684 -20.797 1 27.56 279 ARG A CA 1
ATOM 2165 C C . ARG A 1 279 ? 24.281 2.977 -21.984 1 27.56 279 ARG A C 1
ATOM 2167 O O . ARG A 1 279 ? 23.5 3.939 -21.953 1 27.56 279 ARG A O 1
ATOM 2174 N N . LYS A 1 280 ? 24.469 2.484 -23.25 1 26.03 280 LYS A N 1
ATOM 2175 C CA . LYS A 1 280 ? 23.812 3.014 -24.438 1 26.03 280 LYS A CA 1
ATOM 2176 C C . LYS A 1 280 ? 22.359 2.545 -24.531 1 26.03 280 LYS A C 1
ATOM 2178 O O . LYS A 1 280 ? 21.5 3.266 -25.031 1 26.03 280 LYS A O 1
ATOM 2183 N N . ALA A 1 281 ? 21.969 1.281 -24.219 1 23.94 281 ALA A N 1
ATOM 2184 C CA . ALA A 1 281 ? 20.734 0.738 -24.797 1 23.94 281 ALA A CA 1
ATOM 2185 C C . ALA A 1 281 ? 19.516 1.12 -23.953 1 23.94 281 ALA A C 1
ATOM 2187 O O . ALA A 1 281 ? 18.375 0.922 -24.375 1 23.94 281 ALA A O 1
ATOM 2188 N N . VAL A 1 282 ? 19.578 1.562 -22.844 1 27.27 282 VAL A N 1
ATOM 2189 C CA . VAL A 1 282 ? 18.344 1.585 -22.047 1 27.27 282 VAL A CA 1
ATOM 2190 C C . VAL A 1 282 ? 17.453 2.729 -22.516 1 27.27 282 VAL A C 1
ATOM 2192 O O . VAL A 1 282 ? 16.312 2.855 -22.062 1 27.27 282 VAL A O 1
ATOM 2195 N N . GLY A 1 283 ? 17.844 3.582 -23.422 1 24.28 283 GLY A N 1
ATOM 2196 C CA . GLY A 1 283 ? 16.969 4.66 -23.875 1 24.28 283 GLY A CA 1
ATOM 2197 C C . GLY A 1 283 ? 15.82 4.18 -24.734 1 24.28 283 GLY A C 1
ATOM 2198 O O . GLY A 1 283 ? 14.836 4.902 -24.922 1 24.28 283 GLY A O 1
ATOM 2199 N N . LYS A 1 284 ? 15.961 3.064 -25.5 1 26.38 284 LYS A N 1
ATOM 2200 C CA . LYS A 1 284 ? 15.031 2.84 -26.609 1 26.38 284 LYS A CA 1
ATOM 2201 C C . LYS A 1 284 ? 13.695 2.305 -26.109 1 26.38 284 LYS A C 1
ATOM 2203 O O . LYS A 1 284 ? 12.648 2.588 -26.688 1 26.38 284 LYS A O 1
ATOM 2208 N N . THR A 1 285 ? 13.617 1.427 -25.109 1 25.23 285 THR A N 1
ATOM 2209 C CA . THR A 1 285 ? 12.398 0.627 -25.062 1 25.23 285 THR A CA 1
ATOM 2210 C C . THR A 1 285 ? 11.258 1.415 -24.422 1 25.23 285 THR A C 1
ATOM 2212 O O . THR A 1 285 ? 10.102 1.001 -24.484 1 25.23 285 THR A O 1
ATOM 2215 N N . VAL A 1 286 ? 11.414 2.525 -23.844 1 25.89 286 VAL A N 1
ATOM 2216 C CA . VAL A 1 286 ? 10.219 3.207 -23.359 1 25.89 286 VAL A CA 1
ATOM 2217 C C . VAL A 1 286 ? 9.375 3.656 -24.547 1 25.89 286 VAL A C 1
ATOM 2219 O O . VAL A 1 286 ? 8.148 3.789 -24.438 1 25.89 286 VAL A O 1
ATOM 2222 N N . ALA A 1 287 ? 9.977 3.779 -25.719 1 23.84 287 ALA A N 1
ATOM 2223 C CA . ALA A 1 287 ? 9.266 4.414 -26.828 1 23.84 287 ALA A CA 1
ATOM 2224 C C . ALA A 1 287 ? 8.227 3.473 -27.422 1 23.84 287 ALA A C 1
ATOM 2226 O O . ALA A 1 287 ? 7.172 3.914 -27.891 1 23.84 287 ALA A O 1
ATOM 2227 N N . ALA A 1 288 ? 8.484 2.189 -27.453 1 23.42 288 ALA A N 1
ATOM 2228 C CA . ALA A 1 288 ? 7.742 1.428 -28.453 1 23.42 288 ALA A CA 1
ATOM 2229 C C . ALA A 1 288 ? 6.273 1.287 -28.062 1 23.42 288 ALA A C 1
ATOM 2231 O O . ALA A 1 288 ? 5.391 1.284 -28.922 1 23.42 288 ALA A O 1
ATOM 2232 N N . SER A 1 289 ? 5.906 1.076 -26.859 1 23.36 289 SER A N 1
ATOM 2233 C CA . SER A 1 289 ? 4.512 0.643 -26.781 1 23.36 289 SER A CA 1
ATOM 2234 C C . SER A 1 289 ? 3.559 1.805 -27.047 1 23.36 289 SER A C 1
ATOM 2236 O O . SER A 1 289 ? 2.34 1.623 -27.062 1 23.36 289 SER A O 1
ATOM 2238 N N . ALA A 1 290 ? 4.039 2.992 -27.203 1 24.83 290 ALA A N 1
ATOM 2239 C CA . ALA A 1 290 ? 3.066 4.027 -27.547 1 24.83 290 ALA A CA 1
ATOM 2240 C C . ALA A 1 290 ? 2.441 3.76 -28.906 1 24.83 290 ALA A C 1
ATOM 2242 O O . ALA A 1 290 ? 1.343 4.238 -29.203 1 24.83 290 ALA A O 1
ATOM 2243 N N . GLY A 1 291 ? 3.18 3.021 -29.844 1 22.2 291 GLY A N 1
ATOM 2244 C CA . GLY A 1 291 ? 2.797 3.152 -31.234 1 22.2 291 GLY A CA 1
ATOM 2245 C C . GLY A 1 291 ? 1.532 2.389 -31.578 1 22.2 291 GLY A C 1
ATOM 2246 O O . GLY A 1 291 ? 0.921 2.629 -32.625 1 22.2 291 GLY A O 1
ATOM 2247 N N . MET A 1 292 ? 1.213 1.267 -30.984 1 20.34 292 MET A N 1
ATOM 2248 C CA . MET A 1 292 ? 0.467 0.403 -31.891 1 20.34 292 MET A CA 1
ATOM 2249 C C . MET A 1 292 ? -0.939 0.946 -32.125 1 20.34 292 MET A C 1
ATOM 2251 O O . MET A 1 292 ? -1.749 0.311 -32.812 1 20.34 292 MET A O 1
ATOM 2255 N N . ALA A 1 293 ? -1.381 2.021 -31.516 1 21.19 293 ALA A N 1
ATOM 2256 C CA . ALA A 1 293 ? -2.809 2.193 -31.766 1 21.19 293 ALA A CA 1
ATOM 2257 C C . ALA A 1 293 ? -3.072 2.484 -33.25 1 21.19 293 ALA A C 1
ATOM 2259 O O . ALA A 1 293 ? -4.223 2.629 -33.656 1 21.19 293 ALA A O 1
ATOM 2260 N N . LEU A 1 294 ? -2.033 2.566 -34.094 1 21.41 294 LEU A N 1
ATOM 2261 C CA . LEU A 1 294 ? -2.465 3.27 -35.281 1 21.41 294 LEU A CA 1
ATOM 2262 C C . LEU A 1 294 ? -3.477 2.438 -36.062 1 21.41 294 LEU A C 1
ATOM 2264 O O . LEU A 1 294 ? -4.219 2.973 -36.906 1 21.41 294 LEU A O 1
ATOM 2268 N N . GLY A 1 295 ? -3.564 1.147 -36.094 1 19.05 295 GLY A N 1
ATOM 2269 C CA . GLY A 1 295 ? -3.906 0.669 -37.438 1 19.05 295 GLY A CA 1
ATOM 2270 C C . GLY A 1 295 ? -5.371 0.87 -37.781 1 19.05 295 GLY A C 1
ATOM 2271 O O . GLY A 1 295 ? -6.242 0.176 -37.25 1 19.05 295 GLY A O 1
ATOM 2272 N N . ILE A 1 296 ? -5.957 2.16 -37.75 1 20.12 296 ILE A N 1
ATOM 2273 C CA . ILE A 1 296 ? -7.27 2.441 -38.312 1 20.12 296 ILE A CA 1
ATOM 2274 C C . ILE A 1 296 ? -7.336 1.899 -39.75 1 20.12 296 ILE A C 1
ATOM 2276 O O . ILE A 1 296 ? -6.598 2.354 -40.625 1 20.12 296 ILE A O 1
ATOM 2280 N N . GLY A 1 297 ? -7.461 0.637 -39.938 1 18.03 297 GLY A N 1
ATOM 2281 C CA . GLY A 1 297 ? -7.715 0.142 -41.281 1 18.03 297 GLY A CA 1
ATOM 2282 C C . GLY A 1 297 ? -8.922 0.786 -41.938 1 18.03 297 GLY A C 1
ATOM 2283 O O . GLY A 1 297 ? -9.883 1.149 -41.281 1 18.03 297 GLY A O 1
ATOM 2284 N N . GLY A 1 298 ? -8.859 1.477 -43.094 1 19.25 298 GLY A N 1
ATOM 2285 C CA . GLY A 1 298 ? -9.594 2.117 -44.188 1 19.25 298 GLY A CA 1
ATOM 2286 C C . GLY A 1 298 ? -10.719 1.262 -44.75 1 19.25 298 GLY A C 1
ATOM 2287 O O . GLY A 1 298 ? -11.352 1.625 -45.719 1 19.25 298 GLY A O 1
ATOM 2288 N N . THR A 1 299 ? -11.172 0.178 -44.281 1 18.58 299 THR A N 1
ATOM 2289 C CA . THR A 1 299 ? -11.93 -0.276 -45.438 1 18.58 299 THR A CA 1
ATOM 2290 C C . THR A 1 299 ? -13.086 0.67 -45.75 1 18.58 299 THR A C 1
ATOM 2292 O O . THR A 1 299 ? -13.484 1.456 -44.875 1 18.58 299 THR A O 1
ATOM 2295 N N . ALA A 1 300 ? -14.078 0.38 -46.688 1 18.48 300 ALA A N 1
ATOM 2296 C CA . ALA A 1 300 ? -14.781 0.814 -47.875 1 18.48 300 ALA A CA 1
ATOM 2297 C C . ALA A 1 300 ? -16.125 1.451 -47.531 1 18.48 300 ALA A C 1
ATOM 2299 O O . ALA A 1 300 ? -16.75 2.082 -48.375 1 18.48 300 ALA A O 1
ATOM 2300 N N . LEU A 1 301 ? -16.781 1.388 -46.281 1 18.88 301 LEU A N 1
ATOM 2301 C CA . LEU A 1 301 ? -18.141 1.603 -46.75 1 18.88 301 LEU A CA 1
ATOM 2302 C C . LEU A 1 301 ? -18.297 3.016 -47.312 1 18.88 301 LEU A C 1
ATOM 2304 O O . LEU A 1 301 ? -17.5 3.902 -47 1 18.88 301 LEU A O 1
ATOM 2308 N N . GLY A 1 302 ? -19.375 3.492 -48 1 17.94 302 GLY A N 1
ATOM 2309 C CA . GLY A 1 302 ? -19.953 4.543 -48.844 1 17.94 302 GLY A CA 1
ATOM 2310 C C . GLY A 1 302 ? -20.094 5.867 -48.094 1 17.94 302 GLY A C 1
ATOM 2311 O O . GLY A 1 302 ? -19.453 6.852 -48.469 1 17.94 302 GLY A O 1
ATOM 2312 N N . GLY A 1 303 ? -21.25 6.402 -47.625 1 18.48 303 GLY A N 1
ATOM 2313 C CA . GLY A 1 303 ? -21.719 7.754 -47.906 1 18.48 303 GLY A CA 1
ATOM 2314 C C . GLY A 1 303 ? -21.094 8.797 -47 1 18.48 303 GLY A C 1
ATOM 2315 O O . GLY A 1 303 ? -20.125 8.516 -46.281 1 18.48 303 GLY A O 1
ATOM 2316 N N . GLY A 1 304 ? -21.859 9.734 -46.156 1 17.66 304 GLY A N 1
ATOM 2317 C CA . GLY A 1 304 ? -21.828 11.188 -46.094 1 17.66 304 GLY A CA 1
ATOM 2318 C C . GLY A 1 304 ? -20.859 11.727 -45.062 1 17.66 304 GLY A C 1
ATOM 2319 O O . GLY A 1 304 ? -19.734 12.086 -45.375 1 17.66 304 GLY A O 1
ATOM 2320 N N . VAL A 1 305 ? -21.297 12.438 -43.812 1 18.22 305 VAL A N 1
ATOM 2321 C CA . VAL A 1 305 ? -20.938 13.773 -43.344 1 18.22 305 VAL A CA 1
ATOM 2322 C C . VAL A 1 305 ? -19.734 13.703 -42.406 1 18.22 305 VAL A C 1
ATOM 2324 O O . VAL A 1 305 ? -19.531 12.695 -41.719 1 18.22 305 VAL A O 1
ATOM 2327 N N . VAL A 1 306 ? -18.672 14.711 -42.281 1 18.33 306 VAL A N 1
ATOM 2328 C CA . VAL A 1 306 ? -17.266 15.055 -42.188 1 18.33 306 VAL A CA 1
ATOM 2329 C C . VAL A 1 306 ? -16.859 15.273 -40.719 1 18.33 306 VAL A C 1
ATOM 2331 O O . VAL A 1 306 ? -15.758 14.922 -40.312 1 18.33 306 VAL A O 1
ATOM 2334 N N . PRO A 1 307 ? -17.562 15.672 -39.562 1 17.86 307 PRO A N 1
ATOM 2335 C CA . PRO A 1 307 ? -16.875 16.812 -38.938 1 17.86 307 PRO A CA 1
ATOM 2336 C C . PRO A 1 307 ? -15.68 16.406 -38.094 1 17.86 307 PRO A C 1
ATOM 2338 O O . PRO A 1 307 ? -15.586 15.25 -37.688 1 17.86 307 PRO A O 1
ATOM 2341 N N . ALA A 1 308 ? -14.781 17.453 -37.438 1 17.98 308 ALA A N 1
ATOM 2342 C CA . ALA A 1 308 ? -13.406 17.922 -37.25 1 17.98 308 ALA A CA 1
ATOM 2343 C C . ALA A 1 308 ? -12.922 17.656 -35.844 1 17.98 308 ALA A C 1
ATOM 2345 O O . ALA A 1 308 ? -11.742 17.875 -35.531 1 17.98 308 ALA A O 1
ATOM 2346 N N . ALA A 1 309 ? -13.523 16.938 -34.844 1 17.11 309 ALA A N 1
ATOM 2347 C CA . ALA A 1 309 ? -13.258 17.438 -33.5 1 17.11 309 ALA A CA 1
ATOM 2348 C C . ALA A 1 309 ? -11.836 17.109 -33.062 1 17.11 309 ALA A C 1
ATOM 2350 O O . ALA A 1 309 ? -11.258 16.109 -33.5 1 17.11 309 ALA A O 1
ATOM 2351 N N . THR A 1 310 ? -11.062 18.062 -32.062 1 17.02 310 THR A N 1
ATOM 2352 C CA . THR A 1 310 ? -9.789 18.688 -31.703 1 17.02 310 THR A CA 1
ATOM 2353 C C . THR A 1 310 ? -8.992 17.781 -30.766 1 17.02 310 THR A C 1
ATOM 2355 O O . THR A 1 310 ? -9.508 17.328 -29.734 1 17.02 310 THR A O 1
ATOM 2358 N N . CYS A 1 311 ? -7.773 17.172 -31.125 1 17.39 311 CYS A N 1
ATOM 2359 C CA . CYS A 1 311 ? -6.848 16.109 -30.766 1 17.39 311 CYS A CA 1
ATOM 2360 C C . CYS A 1 311 ? -5.766 16.625 -29.828 1 17.39 311 CYS A C 1
ATOM 2362 O O . CYS A 1 311 ? -4.711 16 -29.688 1 17.39 311 CYS A O 1
ATOM 2364 N N . LEU A 1 312 ? -5.941 17.422 -28.656 1 16.58 312 LEU A N 1
ATOM 2365 C CA . LEU A 1 312 ? -4.75 18.141 -28.219 1 16.58 312 LEU A CA 1
ATOM 2366 C C . LEU A 1 312 ? -3.805 17.219 -27.453 1 16.58 312 LEU A C 1
ATOM 2368 O O . LEU A 1 312 ? -4.199 16.609 -26.453 1 16.58 312 LEU A O 1
ATOM 2372 N N . SER A 1 313 ? -2.686 16.719 -28 1 17.98 313 SER A N 1
ATOM 2373 C CA . SER A 1 313 ? -1.678 15.719 -27.641 1 17.98 313 SER A CA 1
ATOM 2374 C C . SER A 1 313 ? -0.523 16.344 -26.875 1 17.98 313 SER A C 1
ATOM 2376 O O . SER A 1 313 ? 0.495 15.703 -26.625 1 17.98 313 SER A O 1
ATOM 2378 N N . VAL A 1 314 ? -0.569 17.094 -25.641 1 16.7 314 VAL A N 1
ATOM 2379 C CA . VAL A 1 314 ? 0.61 17.859 -25.266 1 16.7 314 VAL A CA 1
ATOM 2380 C C . VAL A 1 314 ? 1.673 16.922 -24.688 1 16.7 314 VAL A C 1
ATOM 2382 O O . VAL A 1 314 ? 1.417 16.188 -23.734 1 16.7 314 VAL A O 1
ATOM 2385 N N . THR A 1 315 ? 2.844 16.594 -25.375 1 18.67 315 THR A N 1
ATOM 2386 C CA . THR A 1 315 ? 3.99 15.703 -25.312 1 18.67 315 THR A CA 1
ATOM 2387 C C . THR A 1 315 ? 5.117 16.312 -24.5 1 18.67 315 THR A C 1
ATOM 2389 O O . THR A 1 315 ? 5.754 17.281 -24.922 1 18.67 315 THR A O 1
ATOM 2392 N N . ALA A 1 316 ? 5.023 16.578 -23.062 1 16.23 316 ALA A N 1
ATOM 2393 C CA . ALA A 1 316 ? 6.012 17.375 -22.328 1 16.23 316 ALA A CA 1
ATOM 2394 C C . ALA A 1 316 ? 7.352 16.641 -22.266 1 16.23 316 ALA A C 1
ATOM 2396 O O . ALA A 1 316 ? 7.395 15.445 -21.953 1 16.23 316 ALA A O 1
ATOM 2397 N N . ALA A 1 317 ? 8.578 17.25 -22.609 1 16.67 317 ALA A N 1
ATOM 2398 C CA . ALA A 1 317 ? 9.93 16.984 -23.094 1 16.67 317 ALA A CA 1
ATOM 2399 C C . ALA A 1 317 ? 10.867 16.656 -21.922 1 16.67 317 ALA A C 1
ATOM 2401 O O . ALA A 1 317 ? 10.5 16.812 -20.766 1 16.67 317 ALA A O 1
ATOM 2402 N N . ALA A 1 318 ? 12.164 17.469 -21.547 1 17.7 318 ALA A N 1
ATOM 2403 C CA . ALA A 1 318 ? 13.555 17.266 -21.922 1 17.7 318 ALA A CA 1
ATOM 2404 C C . ALA A 1 318 ? 14.414 16.969 -20.703 1 17.7 318 ALA A C 1
ATOM 2406 O O . ALA A 1 318 ? 15.305 16.109 -20.75 1 17.7 318 ALA A O 1
ATOM 2407 N N . ALA A 1 319 ? 14.57 17.516 -19.359 1 17.12 319 ALA A N 1
ATOM 2408 C CA . ALA A 1 319 ? 15.852 18.094 -18.953 1 17.12 319 ALA A CA 1
ATOM 2409 C C . ALA A 1 319 ? 16.766 17.047 -18.328 1 17.12 319 ALA A C 1
ATOM 2411 O O . ALA A 1 319 ? 16.359 16.344 -17.391 1 17.12 319 ALA A O 1
ATOM 2412 N N . ALA A 1 320 ? 17.938 16.516 -18.938 1 18.41 320 ALA A N 1
ATOM 2413 C CA . ALA A 1 320 ? 18.906 15.422 -18.844 1 18.41 320 ALA A CA 1
ATOM 2414 C C . ALA A 1 320 ? 19.984 15.719 -17.812 1 18.41 320 ALA A C 1
ATOM 2416 O O . ALA A 1 320 ? 20.828 14.875 -17.531 1 18.41 320 ALA A O 1
ATOM 2417 N N . THR A 1 321 ? 20.188 16.75 -16.922 1 17.39 321 THR A N 1
ATOM 2418 C CA . THR A 1 321 ? 21.578 17.078 -16.656 1 17.39 321 THR A CA 1
ATOM 2419 C C . THR A 1 321 ? 22.234 16 -15.781 1 17.39 321 THR A C 1
ATOM 2421 O O . THR A 1 321 ? 21.531 15.219 -15.125 1 17.39 321 THR A O 1
ATOM 2424 N N . GLY A 1 322 ? 23.719 16.109 -15.188 1 17.59 322 GLY A N 1
ATOM 2425 C CA . GLY A 1 322 ? 25.078 15.602 -15.078 1 17.59 322 GLY A CA 1
ATOM 2426 C C . GLY A 1 322 ? 25.375 14.961 -13.734 1 17.59 322 GLY A C 1
ATOM 2427 O O . GLY A 1 322 ? 26.25 14.102 -13.633 1 17.59 322 GLY A O 1
ATOM 2428 N N . ALA A 1 323 ? 24.906 15.344 -12.516 1 17.27 323 ALA A N 1
ATOM 2429 C CA . ALA A 1 323 ? 25.859 15.516 -11.43 1 17.27 323 ALA A CA 1
ATOM 2430 C C . ALA A 1 323 ? 26.172 14.18 -10.758 1 17.27 323 ALA A C 1
ATOM 2432 O O . ALA A 1 323 ? 25.344 13.664 -9.984 1 17.27 323 ALA A O 1
ATOM 2433 N N . VAL A 1 324 ? 26.891 13.141 -11.344 1 19.05 324 VAL A N 1
ATOM 2434 C CA . VAL A 1 324 ? 27.031 11.727 -11.016 1 19.05 324 VAL A CA 1
ATOM 2435 C C . VAL A 1 324 ? 28.047 11.562 -9.883 1 19.05 324 VAL A C 1
ATOM 2437 O O . VAL A 1 324 ? 28.344 10.445 -9.453 1 19.05 324 VAL A O 1
ATOM 2440 N N . LYS A 1 325 ? 28.797 12.531 -9.227 1 18.42 325 LYS A N 1
ATOM 2441 C CA . LYS A 1 325 ? 30.125 12.172 -8.742 1 18.42 325 LYS A CA 1
ATOM 2442 C C . LYS A 1 325 ? 30.047 11.188 -7.578 1 18.42 325 LYS A C 1
ATOM 2444 O O . LYS A 1 325 ? 30.781 10.203 -7.535 1 18.42 325 LYS A O 1
ATOM 2449 N N . GLY A 1 326 ? 29.562 11.461 -6.375 1 17.16 326 GLY A N 1
ATOM 2450 C CA . GLY A 1 326 ? 30.281 11.273 -5.125 1 17.16 326 GLY A CA 1
ATOM 2451 C C . GLY A 1 326 ? 30.094 9.891 -4.535 1 17.16 326 GLY A C 1
ATOM 2452 O O . GLY A 1 326 ? 30.438 9.656 -3.369 1 17.16 326 GLY A O 1
ATOM 2453 N N . ALA A 1 327 ? 29.625 8.852 -5.23 1 18.31 327 ALA A N 1
ATOM 2454 C CA . ALA A 1 327 ? 28.984 7.73 -4.547 1 18.31 327 ALA A CA 1
ATOM 2455 C C . ALA A 1 327 ? 30.031 6.789 -3.947 1 18.31 327 ALA A C 1
ATOM 2457 O O . ALA A 1 327 ? 29.688 5.699 -3.48 1 18.31 327 ALA A O 1
ATOM 2458 N N . LEU A 1 328 ? 31.344 6.961 -3.926 1 18.72 328 LEU A N 1
ATOM 2459 C CA . LEU A 1 328 ? 32.25 5.82 -3.977 1 18.72 328 LEU A CA 1
ATOM 2460 C C . LEU A 1 328 ? 32.25 5.059 -2.654 1 18.72 328 LEU A C 1
ATOM 2462 O O . LEU A 1 328 ? 32.281 3.826 -2.643 1 18.72 328 LEU A O 1
ATOM 2466 N N . ALA A 1 329 ? 32.281 5.531 -1.391 1 19.19 329 ALA A N 1
ATOM 2467 C CA . ALA A 1 329 ? 33.375 5.004 -0.553 1 19.19 329 ALA A CA 1
ATOM 2468 C C . ALA A 1 329 ? 32.938 3.711 0.137 1 19.19 329 ALA A C 1
ATOM 2470 O O . ALA A 1 329 ? 33.719 2.756 0.216 1 19.19 329 ALA A O 1
ATOM 2471 N N . GLY A 1 330 ? 31.828 3.529 0.918 1 18.12 330 GLY A N 1
ATOM 2472 C CA . GLY A 1 330 ? 31.953 2.678 2.092 1 18.12 330 GLY A CA 1
ATOM 2473 C C . GLY A 1 330 ? 31.672 1.216 1.798 1 18.12 330 GLY A C 1
ATOM 2474 O O . GLY A 1 330 ? 31.438 0.427 2.715 1 18.12 330 GLY A O 1
ATOM 2475 N N . TYR A 1 331 ? 31.688 0.73 0.634 1 23.39 331 TYR A N 1
ATOM 2476 C CA . TYR A 1 331 ? 31.328 -0.622 0.225 1 23.39 331 TYR A CA 1
ATOM 2477 C C . TYR A 1 331 ? 32.219 -1.657 0.916 1 23.39 331 TYR A C 1
ATOM 2479 O O . TYR A 1 331 ? 32.188 -2.84 0.566 1 23.39 331 TYR A O 1
ATOM 2487 N N . ASP A 1 332 ? 33.125 -1.4 1.69 1 25.08 332 ASP A N 1
ATOM 2488 C CA . ASP A 1 332 ? 34.25 -2.336 1.804 1 25.08 332 ASP A CA 1
ATOM 2489 C C . ASP A 1 332 ? 33.812 -3.615 2.521 1 25.08 332 ASP A C 1
ATOM 2491 O O . ASP A 1 332 ? 34.375 -4.688 2.271 1 25.08 332 ASP A O 1
ATOM 2495 N N . VAL A 1 333 ? 32.969 -3.605 3.561 1 29.78 333 VAL A N 1
ATOM 2496 C CA . VAL A 1 333 ? 33.281 -4.633 4.547 1 29.78 333 VAL A CA 1
ATOM 2497 C C . VAL A 1 333 ? 32.656 -5.957 4.137 1 29.78 333 VAL A C 1
ATOM 2499 O O . VAL A 1 333 ? 33.062 -7.023 4.59 1 29.78 333 VAL A O 1
ATOM 2502 N N . ALA A 1 334 ? 31.484 -6.098 3.469 1 27.5 334 ALA A N 1
ATOM 2503 C CA . ALA A 1 334 ? 30.844 -7.398 3.301 1 27.5 334 ALA A CA 1
ATOM 2504 C C . ALA A 1 334 ? 31.516 -8.195 2.178 1 27.5 334 ALA A C 1
ATOM 2506 O O . ALA A 1 334 ? 30.969 -9.195 1.715 1 27.5 334 ALA A O 1
ATOM 2507 N N . GLU A 1 335 ? 32.594 -7.961 1.611 1 32.81 335 GLU A N 1
ATOM 2508 C CA . GLU A 1 335 ? 33.219 -8.633 0.477 1 32.81 335 GLU A CA 1
ATOM 2509 C C . GLU A 1 335 ? 33.219 -10.148 0.664 1 32.81 335 GLU A C 1
ATOM 2511 O O . GLU A 1 335 ? 33 -10.891 -0.288 1 32.81 335 GLU A O 1
ATOM 2516 N N . GLY A 1 336 ? 33.812 -10.758 1.739 1 32.84 336 GLY A N 1
ATOM 2517 C CA . GLY A 1 336 ? 34.312 -12.125 1.814 1 32.84 336 GLY A CA 1
ATOM 2518 C C . GLY A 1 336 ? 33.25 -13.125 2.207 1 32.84 336 GLY A C 1
ATOM 2519 O O . GLY A 1 336 ? 33.562 -14.227 2.664 1 32.84 336 GLY A O 1
ATOM 2520 N N . ALA A 1 337 ? 32 -12.828 2.295 1 33.19 337 ALA A N 1
ATOM 2521 C CA . ALA A 1 337 ? 31.172 -13.922 2.793 1 33.19 337 ALA A CA 1
ATOM 2522 C C . ALA A 1 337 ? 30.828 -14.898 1.674 1 33.19 337 ALA A C 1
ATOM 2524 O O . ALA A 1 337 ? 30.438 -14.484 0.58 1 33.19 337 ALA A O 1
ATOM 2525 N N . GLU A 1 338 ? 31.188 -16.234 1.663 1 38.03 338 GLU A N 1
ATOM 2526 C CA . GLU A 1 338 ? 31.031 -17.297 0.676 1 38.03 338 GLU A CA 1
ATOM 2527 C C . GLU A 1 338 ? 29.609 -17.875 0.686 1 38.03 338 GLU A C 1
ATOM 2529 O O . GLU A 1 338 ? 29.188 -18.516 -0.275 1 38.03 338 GLU A O 1
ATOM 2534 N N . THR A 1 339 ? 28.875 -18.062 1.923 1 40.62 339 THR A N 1
ATOM 2535 C CA . THR A 1 339 ? 27.562 -18.703 2.014 1 40.62 339 THR A CA 1
ATOM 2536 C C . THR A 1 339 ? 26.516 -17.703 2.529 1 40.62 339 THR A C 1
ATOM 2538 O O . THR A 1 339 ? 26.859 -16.734 3.203 1 40.62 339 THR A O 1
ATOM 2541 N N . PRO A 1 340 ? 25.312 -17.75 2.062 1 44.66 340 PRO A N 1
ATOM 2542 C CA . PRO A 1 340 ? 24.234 -16.875 2.537 1 44.66 340 PRO A CA 1
ATOM 2543 C C . PRO A 1 340 ? 24.141 -16.812 4.062 1 44.66 340 PRO A C 1
ATOM 2545 O O . PRO A 1 340 ? 23.844 -15.758 4.625 1 44.66 340 PRO A O 1
ATOM 2548 N N . LYS A 1 341 ? 24.281 -17.859 4.793 1 44.97 341 LYS A N 1
ATOM 2549 C CA . LYS A 1 341 ? 24.266 -17.875 6.25 1 44.97 341 LYS A CA 1
ATOM 2550 C C . LYS A 1 341 ? 25.328 -16.922 6.812 1 44.97 341 LYS A C 1
ATOM 2552 O O . LYS A 1 341 ? 25.062 -16.219 7.793 1 44.97 341 LYS A O 1
ATOM 2557 N N . GLU A 1 342 ? 26.359 -16.953 6.23 1 45.41 342 GLU A N 1
ATOM 2558 C CA . GLU A 1 342 ? 27.484 -16.125 6.699 1 45.41 342 GLU A CA 1
ATOM 2559 C C . GLU A 1 342 ? 27.203 -14.648 6.492 1 45.41 342 GLU A C 1
ATOM 2561 O O . GLU A 1 342 ? 27.516 -13.82 7.352 1 45.41 342 GLU A O 1
ATOM 2566 N N . ALA A 1 343 ? 26.562 -14.344 5.461 1 43.47 343 ALA A N 1
ATOM 2567 C CA . ALA A 1 343 ? 26.234 -12.953 5.168 1 43.47 343 ALA A CA 1
ATOM 2568 C C . ALA A 1 343 ? 25.219 -12.406 6.176 1 43.47 343 ALA A C 1
ATOM 2570 O O . ALA A 1 343 ? 25.344 -11.273 6.641 1 43.47 343 ALA A O 1
ATOM 2571 N N . ALA A 1 344 ? 24.281 -13.164 6.543 1 46.16 344 ALA A N 1
ATOM 2572 C CA . ALA A 1 344 ? 23.266 -12.789 7.527 1 46.16 344 ALA A CA 1
ATOM 2573 C C . ALA A 1 344 ? 23.906 -12.523 8.891 1 46.16 344 ALA A C 1
ATOM 2575 O O . ALA A 1 344 ? 23.516 -11.578 9.586 1 46.16 344 ALA A O 1
ATOM 2576 N N . GLN A 1 345 ? 24.75 -13.359 9.375 1 45.03 345 GLN A N 1
ATOM 2577 C CA . GLN A 1 345 ? 25.422 -13.211 10.656 1 45.03 345 GLN A CA 1
ATOM 2578 C C . GLN A 1 345 ? 26.234 -11.914 10.703 1 45.03 345 GLN A C 1
ATOM 2580 O O . GLN A 1 345 ? 26.234 -11.211 11.711 1 45.03 345 GLN A O 1
ATOM 2585 N N . LYS A 1 346 ? 26.812 -11.664 9.711 1 47.06 346 LYS A N 1
ATOM 2586 C CA . LYS A 1 346 ? 27.703 -10.5 9.68 1 47.06 346 LYS A CA 1
ATOM 2587 C C . LYS A 1 346 ? 26.891 -9.203 9.688 1 47.06 346 LYS A C 1
ATOM 2589 O O . LYS A 1 346 ? 27.297 -8.219 10.312 1 47.06 346 LYS A O 1
ATOM 2594 N N . THR A 1 347 ? 25.844 -9.234 9.016 1 41.5 347 THR A N 1
ATOM 2595 C CA . THR A 1 347 ? 24.984 -8.055 9.023 1 41.5 347 THR A CA 1
ATOM 2596 C C . THR A 1 347 ? 24.359 -7.855 10.406 1 41.5 347 THR A C 1
ATOM 2598 O O . THR A 1 347 ? 24.25 -6.723 10.883 1 41.5 347 THR A O 1
ATOM 2601 N N . ALA A 1 348 ? 23.953 -8.844 11.07 1 39.28 348 ALA A N 1
ATOM 2602 C CA . ALA A 1 348 ? 23.422 -8.773 12.43 1 39.28 348 ALA A CA 1
ATOM 2603 C C . ALA A 1 348 ? 24.484 -8.242 13.391 1 39.28 348 ALA A C 1
ATOM 2605 O O . ALA A 1 348 ? 24.172 -7.465 14.297 1 39.28 348 ALA A O 1
ATOM 2606 N N . GLU A 1 349 ? 25.625 -8.711 13.414 1 41 349 GLU A N 1
ATOM 2607 C CA . GLU A 1 349 ? 26.688 -8.266 14.312 1 41 349 GLU A CA 1
ATOM 2608 C C . GLU A 1 349 ? 27.047 -6.809 14.062 1 41 349 GLU A C 1
ATOM 2610 O O . GLU A 1 349 ? 27.438 -6.094 14.992 1 41 349 GLU A O 1
ATOM 2615 N N . ALA A 1 350 ? 26.953 -6.359 12.914 1 37.41 350 ALA A N 1
ATOM 2616 C CA . ALA A 1 350 ? 27.312 -4.977 12.617 1 37.41 350 ALA A CA 1
ATOM 2617 C C . ALA A 1 350 ? 26.281 -4.004 13.18 1 37.41 350 ALA A C 1
ATOM 2619 O O . ALA A 1 350 ? 26.625 -2.865 13.516 1 37.41 350 ALA A O 1
ATOM 2620 N N . VAL A 1 351 ? 25.125 -4.379 13.273 1 35.72 351 VAL A N 1
ATOM 2621 C CA . VAL A 1 351 ? 24.094 -3.545 13.883 1 35.72 351 VAL A CA 1
ATOM 2622 C C . VAL A 1 351 ? 24.281 -3.525 15.398 1 35.72 351 VAL A C 1
ATOM 2624 O O . VAL A 1 351 ? 23.828 -2.594 16.062 1 35.72 351 VAL A O 1
ATOM 2627 N N . LYS A 1 352 ? 24.844 -4.52 16.047 1 34 352 LYS A N 1
ATOM 2628 C CA . LYS A 1 352 ? 25.047 -4.531 17.5 1 34 352 LYS A CA 1
ATOM 2629 C C . LYS A 1 352 ? 26.219 -3.65 17.906 1 34 352 LYS A C 1
ATOM 2631 O O . LYS A 1 352 ? 26.297 -3.188 19.047 1 34 352 LYS A O 1
ATOM 2636 N N . ASN A 1 353 ? 27.281 -3.59 17.203 1 30.84 353 ASN A N 1
ATOM 2637 C CA . ASN A 1 353 ? 28.406 -2.797 17.703 1 30.84 353 ASN A CA 1
ATOM 2638 C C . ASN A 1 353 ? 28.297 -1.343 17.25 1 30.84 353 ASN A C 1
ATOM 2640 O O . ASN A 1 353 ? 28.031 -1.068 16.078 1 30.84 353 ASN A O 1
ATOM 2644 N N . MET B 1 1 ? -1.097 22.156 5.516 1 94.88 1 MET B N 1
ATOM 2645 C CA . MET B 1 1 ? -0.055 21.141 5.598 1 94.88 1 MET B CA 1
ATOM 2646 C C . MET B 1 1 ? -0.363 20.125 6.699 1 94.88 1 MET B C 1
ATOM 2648 O O . MET B 1 1 ? -0.817 20.5 7.781 1 94.88 1 MET B O 1
ATOM 2652 N N . VAL B 1 2 ? -0.137 18.844 6.453 1 94.88 2 VAL B N 1
ATOM 2653 C CA . VAL B 1 2 ? -0.39 17.766 7.41 1 94.88 2 VAL B CA 1
ATOM 2654 C C . VAL B 1 2 ? 0.928 17.109 7.801 1 94.88 2 VAL B C 1
ATOM 2656 O O . VAL B 1 2 ? 1.738 16.766 6.934 1 94.88 2 VAL B O 1
ATOM 2659 N N . LEU B 1 3 ? 1.141 16.969 9.102 1 94.69 3 LEU B N 1
ATOM 2660 C CA . LEU B 1 3 ? 2.348 16.312 9.594 1 94.69 3 LEU B CA 1
ATOM 2661 C C . LEU B 1 3 ? 2.088 14.836 9.883 1 94.69 3 LEU B C 1
ATOM 2663 O O . LEU B 1 3 ? 1.172 14.5 10.633 1 94.69 3 LEU B O 1
ATOM 2667 N N . LEU B 1 4 ? 2.908 13.992 9.273 1 93 4 LEU B N 1
ATOM 2668 C CA . LEU B 1 4 ? 2.771 12.547 9.406 1 93 4 LEU B CA 1
ATOM 2669 C C . LEU B 1 4 ? 4.043 11.93 9.984 1 93 4 LEU B C 1
ATOM 2671 O O . LEU B 1 4 ? 5.148 12.359 9.656 1 93 4 LEU B O 1
ATOM 2675 N N . GLY B 1 5 ? 3.871 10.875 10.789 1 88.88 5 GLY B N 1
ATOM 2676 C CA . GLY B 1 5 ? 4.992 10.203 11.422 1 88.88 5 GLY B CA 1
ATOM 2677 C C . GLY B 1 5 ? 4.59 9.398 12.641 1 88.88 5 GLY B C 1
ATOM 2678 O O . GLY B 1 5 ? 3.414 9.367 13.016 1 88.88 5 GLY B O 1
ATOM 2679 N N . LYS B 1 6 ? 5.535 8.734 13.227 1 87.25 6 LYS B N 1
ATOM 2680 C CA . LYS B 1 6 ? 5.262 7.953 14.43 1 87.25 6 LYS B CA 1
ATOM 2681 C C . LYS B 1 6 ? 5.297 8.836 15.68 1 87.25 6 LYS B C 1
ATOM 2683 O O . LYS B 1 6 ? 5.801 9.961 15.633 1 87.25 6 LYS B O 1
ATOM 2688 N N . THR B 1 7 ? 4.738 8.281 16.719 1 84.12 7 THR B N 1
ATOM 2689 C CA . THR B 1 7 ? 4.816 8.984 17.984 1 84.12 7 THR B CA 1
ATOM 2690 C C . THR B 1 7 ? 6.266 9.164 18.422 1 84.12 7 THR B C 1
ATOM 2692 O O . THR B 1 7 ? 7.07 8.234 18.312 1 84.12 7 THR B O 1
ATOM 2695 N N . GLY B 1 8 ? 6.598 10.352 18.828 1 83.25 8 GLY B N 1
ATOM 2696 C CA . GLY B 1 8 ? 7.949 10.617 19.297 1 83.25 8 GLY B CA 1
ATOM 2697 C C . GLY B 1 8 ? 8.891 11.031 18.188 1 83.25 8 GLY B C 1
ATOM 2698 O O . GLY B 1 8 ? 10.07 11.289 18.438 1 83.25 8 GLY B O 1
ATOM 2699 N N . SER B 1 9 ? 8.398 11.109 17.016 1 86.12 9 SER B N 1
ATOM 2700 C CA . SER B 1 9 ? 9.258 11.477 15.898 1 86.12 9 SER B CA 1
ATOM 2701 C C . SER B 1 9 ? 9.562 12.969 15.898 1 86.12 9 SER B C 1
ATOM 2703 O O . SER B 1 9 ? 10.469 13.422 15.195 1 86.12 9 SER B O 1
ATOM 2705 N N . GLY B 1 10 ? 8.742 13.789 16.625 1 88.06 10 GLY B N 1
ATOM 2706 C CA . GLY B 1 10 ? 8.938 15.227 16.688 1 88.06 10 GLY B CA 1
ATOM 2707 C C . GLY B 1 10 ? 7.898 16.016 15.906 1 88.06 10 GLY B C 1
ATOM 2708 O O . GLY B 1 10 ? 8.094 17.188 15.602 1 88.06 10 GLY B O 1
ATOM 2709 N N . LYS B 1 11 ? 6.797 15.422 15.609 1 90 11 LYS B N 1
ATOM 2710 C CA . LYS B 1 11 ? 5.738 16.047 14.828 1 90 11 LYS B CA 1
ATOM 2711 C C . LYS B 1 11 ? 5.25 17.328 15.492 1 90 11 LYS B C 1
ATOM 2713 O O . LYS B 1 11 ? 5.254 18.406 14.875 1 90 11 LYS B O 1
ATOM 2718 N N . SER B 1 12 ? 4.891 17.219 16.719 1 89.06 12 SER B N 1
ATOM 2719 C CA . SER B 1 12 ? 4.352 18.375 17.438 1 89.06 12 SER B CA 1
ATOM 2720 C C . SER B 1 12 ? 5.41 19.453 17.625 1 89.06 12 SER B C 1
ATOM 2722 O O . SER B 1 12 ? 5.117 20.641 17.484 1 89.06 12 SER B O 1
ATOM 2724 N N . SER B 1 13 ? 6.605 19.031 17.953 1 88.81 13 SER B N 1
ATOM 2725 C CA . SER B 1 13 ? 7.695 20 18.078 1 88.81 13 SER B CA 1
ATOM 2726 C C . SER B 1 13 ? 7.941 20.734 16.781 1 88.81 13 SER B C 1
ATOM 2728 O O . SER B 1 13 ? 8.188 21.938 16.781 1 88.81 13 SER B O 1
ATOM 2730 N N . LEU B 1 14 ? 7.902 19.969 15.695 1 91.44 14 LEU B N 1
ATOM 2731 C CA . LEU B 1 14 ? 8.07 20.594 14.383 1 91.44 14 LEU B CA 1
ATOM 2732 C C . LEU B 1 14 ? 6.93 21.547 14.086 1 91.44 14 LEU B C 1
ATOM 2734 O O . LEU B 1 14 ? 7.156 22.641 13.562 1 91.44 14 LEU B O 1
ATOM 2738 N N . ALA B 1 15 ? 5.738 21.172 14.398 1 91.44 15 ALA B N 1
ATOM 2739 C CA . ALA B 1 15 ? 4.578 22.047 14.211 1 91.44 15 ALA B CA 1
ATOM 2740 C C . ALA B 1 15 ? 4.75 23.344 14.977 1 91.44 15 ALA B C 1
ATOM 2742 O O . ALA B 1 15 ? 4.465 24.422 14.445 1 91.44 15 ALA B O 1
ATOM 2743 N N . ASN B 1 16 ? 5.203 23.219 16.203 1 89 16 ASN B N 1
ATOM 2744 C CA . ASN B 1 16 ? 5.449 24.406 17.016 1 89 16 ASN B CA 1
ATOM 2745 C C . ASN B 1 16 ? 6.527 25.297 16.391 1 89 16 ASN B C 1
ATOM 2747 O O . ASN B 1 16 ? 6.406 26.531 16.406 1 89 16 ASN B O 1
ATOM 2751 N N . THR B 1 17 ? 7.504 24.641 15.922 1 87.06 17 THR B N 1
ATOM 2752 C CA . THR B 1 17 ? 8.578 25.391 15.289 1 87.06 17 THR B CA 1
ATOM 2753 C C . THR B 1 17 ? 8.07 26.125 14.047 1 87.06 17 THR B C 1
ATOM 2755 O O . THR B 1 17 ? 8.406 27.297 13.82 1 87.06 17 THR B O 1
ATOM 2758 N N . ILE B 1 18 ? 7.266 25.5 13.25 1 87.88 18 ILE B N 1
ATOM 2759 C CA . ILE B 1 18 ? 6.719 26.078 12.031 1 87.88 18 ILE B CA 1
ATOM 2760 C C . ILE B 1 18 ? 5.816 27.25 12.383 1 87.88 18 ILE B C 1
ATOM 2762 O O . ILE B 1 18 ? 5.883 28.312 11.742 1 87.88 18 ILE B O 1
ATOM 2766 N N . CYS B 1 19 ? 5.074 27.109 13.406 1 87.25 19 CYS B N 1
ATOM 2767 C CA . CYS B 1 19 ? 4.121 28.141 13.805 1 87.25 19 CYS B CA 1
ATOM 2768 C C . CYS B 1 19 ? 4.809 29.234 14.602 1 87.25 19 CYS B C 1
ATOM 2770 O O . CYS B 1 19 ? 4.273 30.344 14.742 1 87.25 19 CYS B O 1
ATOM 2772 N N . GLY B 1 20 ? 5.973 28.984 15.148 1 81.19 20 GLY B N 1
ATOM 2773 C CA . GLY B 1 20 ? 6.707 29.969 15.938 1 81.19 20 GLY B CA 1
ATOM 2774 C C . GLY B 1 20 ? 6.145 30.141 17.344 1 81.19 20 GLY B C 1
ATOM 2775 O O . GLY B 1 20 ? 6.34 31.188 17.953 1 81.19 20 GLY B O 1
ATOM 2776 N N . ASP B 1 21 ? 5.25 29.281 17.797 1 82 21 ASP B N 1
ATOM 2777 C CA . ASP B 1 21 ? 4.598 29.312 19.094 1 82 21 ASP B CA 1
ATOM 2778 C C . ASP B 1 21 ? 4.344 27.906 19.625 1 82 21 ASP B C 1
ATOM 2780 O O . ASP B 1 21 ? 4.402 26.938 18.859 1 82 21 ASP B O 1
ATOM 2784 N N . GLN B 1 22 ? 4.281 27.797 20.922 1 81.31 22 GLN B N 1
ATOM 2785 C CA . GLN B 1 22 ? 3.967 26.5 21.531 1 81.31 22 GLN B CA 1
ATOM 2786 C C . GLN B 1 22 ? 2.465 26.234 21.5 1 81.31 22 GLN B C 1
ATOM 2788 O O . GLN B 1 22 ? 1.784 26.375 22.516 1 81.31 22 GLN B O 1
ATOM 2793 N N . LEU B 1 23 ? 2.016 25.844 20.406 1 80.56 23 LEU B N 1
ATOM 2794 C CA . LEU B 1 23 ? 0.582 25.688 20.188 1 80.56 23 LEU B CA 1
ATOM 2795 C C . LEU B 1 23 ? 0.17 24.219 20.281 1 80.56 23 LEU B C 1
ATOM 2797 O O . LEU B 1 23 ? -1.001 23.922 20.516 1 80.56 23 LEU B O 1
ATOM 2801 N N . PHE B 1 24 ? 1.121 23.375 20.094 1 79.44 24 PHE B N 1
ATOM 2802 C CA . PHE B 1 24 ? 0.865 21.938 20.125 1 79.44 24 PHE B CA 1
ATOM 2803 C C . PHE B 1 24 ? 1.561 21.281 21.312 1 79.44 24 PHE B C 1
ATOM 2805 O O . PHE B 1 24 ? 2.691 21.641 21.656 1 79.44 24 PHE B O 1
ATOM 2812 N N . THR B 1 25 ? 0.823 20.469 22 1 76.69 25 THR B N 1
ATOM 2813 C CA . THR B 1 25 ? 1.382 19.781 23.172 1 76.69 25 THR B CA 1
ATOM 2814 C C . THR B 1 25 ? 2.381 18.719 22.75 1 76.69 25 THR B C 1
ATOM 2816 O O . THR B 1 25 ? 2.09 17.891 21.875 1 76.69 25 THR B O 1
ATOM 2819 N N . THR B 1 26 ? 3.568 18.734 23.172 1 65.25 26 THR B N 1
ATOM 2820 C CA . THR B 1 26 ? 4.641 17.812 22.812 1 65.25 26 THR B CA 1
ATOM 2821 C C . THR B 1 26 ? 4.758 16.688 23.828 1 65.25 26 THR B C 1
ATOM 2823 O O . THR B 1 26 ? 5.723 15.914 23.812 1 65.25 26 THR B O 1
ATOM 2826 N N . ASN B 1 27 ? 3.738 16.359 24.641 1 55.84 27 ASN B N 1
ATOM 2827 C CA . ASN B 1 27 ? 3.924 15.305 25.641 1 55.84 27 ASN B CA 1
ATOM 2828 C C . ASN B 1 27 ? 4.008 13.93 24.984 1 55.84 27 ASN B C 1
ATOM 2830 O O . ASN B 1 27 ? 3.193 13.594 24.125 1 55.84 27 ASN B O 1
ATOM 2834 N N . HIS B 1 28 ? 5.215 13.367 25.031 1 51.94 28 HIS B N 1
ATOM 2835 C CA . HIS B 1 28 ? 5.508 12.039 24.5 1 51.94 28 HIS B CA 1
ATOM 2836 C C . HIS B 1 28 ? 4.621 10.977 25.141 1 51.94 28 HIS B C 1
ATOM 2838 O O . HIS B 1 28 ? 4.707 9.797 24.781 1 51.94 28 HIS B O 1
ATOM 2844 N N . THR B 1 29 ? 4.07 11.312 26.25 1 45.34 29 THR B N 1
ATOM 2845 C CA . THR B 1 29 ? 3.393 10.211 26.938 1 45.34 29 THR B CA 1
ATOM 2846 C C . THR B 1 29 ? 2.094 9.852 26.219 1 45.34 29 THR B C 1
ATOM 2848 O O . THR B 1 29 ? 1.418 10.727 25.672 1 45.34 29 THR B O 1
ATOM 2851 N N . ILE B 1 30 ? 2.047 8.648 25.734 1 45.62 30 ILE B N 1
ATOM 2852 C CA . ILE B 1 30 ? 0.878 7.996 25.172 1 45.62 30 ILE B CA 1
ATOM 2853 C C . ILE B 1 30 ? -0.381 8.453 25.906 1 45.62 30 ILE B C 1
ATOM 2855 O O . ILE B 1 30 ? -1.364 7.711 25.984 1 45.62 30 ILE B O 1
ATOM 2859 N N . ASN B 1 31 ? -0.282 9.398 26.844 1 42.53 31 ASN B N 1
ATOM 2860 C CA . ASN B 1 31 ? -1.6 9.594 27.438 1 42.53 31 ASN B CA 1
ATOM 2861 C C . ASN B 1 31 ? -2.609 10.109 26.422 1 42.53 31 ASN B C 1
ATOM 2863 O O . ASN B 1 31 ? -2.244 10.828 25.484 1 42.53 31 ASN B O 1
ATOM 2867 N N . SER B 1 32 ? -3.785 9.578 26.344 1 44.09 32 SER B N 1
ATOM 2868 C CA . SER B 1 32 ? -5.012 9.625 25.562 1 44.09 32 SER B CA 1
ATOM 2869 C C . SER B 1 32 ? -5.348 11.047 25.141 1 44.09 32 SER B C 1
ATOM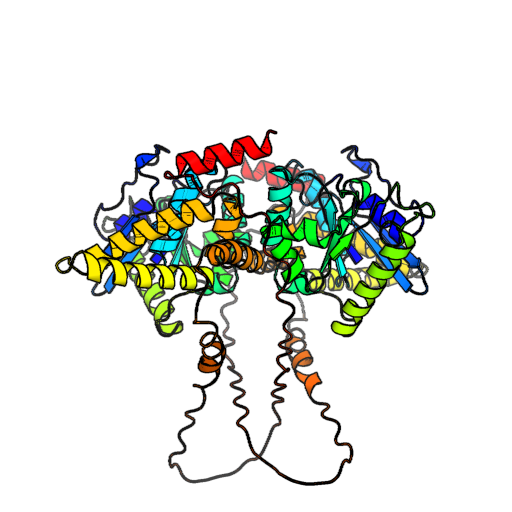 2871 O O . SER B 1 32 ? -5.988 11.258 24.109 1 44.09 32 SER B O 1
ATOM 2873 N N . GLU B 1 33 ? -5.027 12.031 26 1 41.28 33 GLU B N 1
ATOM 2874 C CA . GLU B 1 33 ? -5.715 13.305 25.797 1 41.28 33 GLU B CA 1
ATOM 2875 C C . GLU B 1 33 ? -5.121 14.078 24.641 1 41.28 33 GLU B C 1
ATOM 2877 O O . GLU B 1 33 ? -5.82 14.844 23.969 1 41.28 33 GLU B O 1
ATOM 2882 N N . THR B 1 34 ? -3.883 14.141 24.484 1 46.94 34 THR B N 1
ATOM 2883 C CA . THR B 1 34 ? -3.205 14.977 23.5 1 46.94 34 THR B CA 1
ATOM 2884 C C . THR B 1 34 ? -3.24 14.328 22.125 1 46.94 34 THR B C 1
ATOM 2886 O O . THR B 1 34 ? -2.627 14.828 21.172 1 46.94 34 THR B O 1
ATOM 2889 N N . SER B 1 35 ? -3.717 13.141 22.094 1 56.94 35 SER B N 1
ATOM 2890 C CA . SER B 1 35 ? -3.66 12.266 20.922 1 56.94 35 SER B CA 1
ATOM 2891 C C . SER B 1 35 ? -4.699 12.672 19.875 1 56.94 35 SER B C 1
ATOM 2893 O O . SER B 1 35 ? -5.141 11.844 19.078 1 56.94 35 SER B O 1
ATOM 2895 N N . LEU B 1 36 ? -5.031 13.992 19.938 1 69.19 36 LEU B N 1
ATOM 2896 C CA . LEU B 1 36 ? -6.094 14.391 19.016 1 69.19 36 LEU B CA 1
ATOM 2897 C C . LEU B 1 36 ? -5.523 15.102 17.797 1 69.19 36 LEU B C 1
ATOM 2899 O O . LEU B 1 36 ? -4.496 15.773 17.891 1 69.19 36 LEU B O 1
ATOM 2903 N N . CYS B 1 37 ? -6.055 14.797 16.719 1 78.94 37 CYS B N 1
ATOM 2904 C CA . CYS B 1 37 ? -5.785 15.539 15.492 1 78.94 37 CYS B CA 1
ATOM 2905 C C . CYS B 1 37 ? -6.191 17 15.633 1 78.94 37 CYS B C 1
ATOM 2907 O O . CYS B 1 37 ? -7.352 17.297 15.906 1 78.94 37 CYS B O 1
ATOM 2909 N N . LYS B 1 38 ? -5.184 17.938 15.641 1 83 38 LYS B N 1
ATOM 2910 C CA . LYS B 1 38 ? -5.438 19.359 15.836 1 83 38 LYS B CA 1
ATOM 2911 C C . LYS B 1 38 ? -4.969 20.172 14.633 1 83 38 LYS B C 1
ATOM 2913 O O . LYS B 1 38 ? -3.881 19.938 14.102 1 83 38 LYS B O 1
ATOM 2918 N N . ALA B 1 39 ? -5.867 21.078 14.227 1 88.44 39 ALA B N 1
ATOM 2919 C CA . ALA B 1 39 ? -5.531 21.984 13.133 1 88.44 39 ALA B CA 1
ATOM 2920 C C . ALA B 1 39 ? -5.418 23.422 13.625 1 88.44 39 ALA B C 1
ATOM 2922 O O . ALA B 1 39 ? -6.277 23.906 14.375 1 88.44 39 ALA B O 1
ATOM 2923 N N . ILE B 1 40 ? -4.309 24.094 13.258 1 88.56 40 ILE B N 1
ATOM 2924 C CA . ILE B 1 40 ? -4.105 25.484 13.648 1 88.56 40 ILE B CA 1
ATOM 2925 C C . ILE B 1 40 ? -3.654 26.297 12.438 1 88.56 40 ILE B C 1
ATOM 2927 O O . ILE B 1 40 ? -2.807 25.859 11.664 1 88.56 40 ILE B O 1
ATOM 2931 N N . THR B 1 41 ? -4.312 27.469 12.305 1 88.44 41 THR B N 1
ATOM 2932 C CA . THR B 1 41 ? -3.926 28.375 11.234 1 88.44 41 THR B CA 1
ATOM 2933 C C . THR B 1 41 ? -3.162 29.578 11.797 1 88.44 41 THR B C 1
ATOM 2935 O O . THR B 1 41 ? -3.59 30.188 12.781 1 88.44 41 THR B O 1
ATOM 2938 N N . ARG B 1 42 ? -2.037 29.812 11.188 1 87.75 42 ARG B N 1
ATOM 2939 C CA . ARG B 1 42 ? -1.21 30.938 11.609 1 87.75 42 ARG B CA 1
ATOM 2940 C C . ARG B 1 42 ? -0.567 31.625 10.414 1 87.75 42 ARG B C 1
ATOM 2942 O O . ARG B 1 42 ? -0.329 31 9.383 1 87.75 42 ARG B O 1
ATOM 2949 N N . SER B 1 43 ? -0.369 32.906 10.641 1 88 43 SER B N 1
ATOM 2950 C CA . SER B 1 43 ? 0.396 33.656 9.648 1 88 43 SER B CA 1
ATOM 2951 C C . SER B 1 43 ? 1.893 33.594 9.938 1 88 43 SER B C 1
ATOM 2953 O O . SER B 1 43 ? 2.342 33.938 11.023 1 88 43 SER B O 1
ATOM 2955 N N . VAL B 1 44 ? 2.639 33.062 9.047 1 82.31 44 VAL B N 1
ATOM 2956 C CA . VAL B 1 44 ? 4.086 32.938 9.188 1 82.31 44 VAL B CA 1
ATOM 2957 C C . VAL B 1 44 ? 4.781 33.5 7.945 1 82.31 44 VAL B C 1
ATOM 2959 O O . VAL B 1 44 ? 4.586 32.969 6.84 1 82.31 44 VAL B O 1
ATOM 2962 N N . GLY B 1 45 ? 5.699 34.469 8.117 1 77.88 45 GLY B N 1
ATOM 2963 C CA . GLY B 1 45 ? 6.43 35.031 6.992 1 77.88 45 GLY B CA 1
ATOM 2964 C C . GLY B 1 45 ? 5.527 35.5 5.863 1 77.88 45 GLY B C 1
ATOM 2965 O O . GLY B 1 45 ? 5.801 35.219 4.691 1 77.88 45 GLY B O 1
ATOM 2966 N N . GLY B 1 46 ? 4.395 35.969 6.141 1 80.31 46 GLY B N 1
ATOM 2967 C CA . GLY B 1 46 ? 3.473 36.469 5.133 1 80.31 46 GLY B CA 1
ATOM 2968 C C . GLY B 1 46 ? 2.596 35.406 4.539 1 80.31 46 GLY B C 1
ATOM 2969 O O . GLY B 1 46 ? 1.85 35.656 3.59 1 80.31 46 GLY B O 1
ATOM 2970 N N . ARG B 1 47 ? 2.779 34.219 5.062 1 84.75 47 ARG B N 1
ATOM 2971 C CA . ARG B 1 47 ? 1.972 33.094 4.602 1 84.75 47 ARG B CA 1
ATOM 2972 C C . ARG B 1 47 ? 0.929 32.719 5.645 1 84.75 47 ARG B C 1
ATOM 2974 O O . ARG B 1 47 ? 1.205 32.719 6.844 1 84.75 47 ARG B O 1
ATOM 2981 N N . ASN B 1 48 ? -0.239 32.531 5.129 1 87.5 48 ASN B N 1
ATOM 2982 C CA . ASN B 1 48 ? -1.242 31.922 6 1 87.5 48 ASN B CA 1
ATOM 2983 C C . ASN B 1 48 ? -1.17 30.391 5.969 1 87.5 48 ASN B C 1
ATOM 2985 O O . ASN B 1 48 ? -1.607 29.766 5.004 1 87.5 48 ASN B O 1
ATOM 2989 N N . LEU B 1 49 ? -0.66 29.797 7.047 1 89.56 49 LEU B N 1
ATOM 2990 C CA . LEU B 1 49 ? -0.386 28.375 7.082 1 89.56 49 LEU B CA 1
ATOM 2991 C C . LEU B 1 49 ? -1.359 27.656 8.008 1 89.56 49 LEU B C 1
ATOM 2993 O O . LEU B 1 49 ? -1.614 28.109 9.125 1 89.56 49 LEU B O 1
ATOM 2997 N N . THR B 1 50 ? -1.982 26.734 7.484 1 91.06 50 THR B N 1
ATOM 2998 C CA . THR B 1 50 ? -2.727 25.812 8.336 1 91.06 50 THR B CA 1
ATOM 2999 C C . THR B 1 50 ? -1.932 24.531 8.562 1 91.06 50 THR B C 1
ATOM 3001 O O . THR B 1 50 ? -1.57 23.828 7.613 1 91.06 50 THR B O 1
ATOM 3004 N N . VAL B 1 51 ? -1.657 24.234 9.867 1 92.81 51 VAL B N 1
ATOM 3005 C CA . VAL B 1 51 ? -0.88 23.062 10.242 1 92.81 51 VAL B CA 1
ATOM 3006 C C . VAL B 1 51 ? -1.776 22.062 10.969 1 92.81 51 VAL B C 1
ATOM 3008 O O . VAL B 1 51 ? -2.488 22.422 11.906 1 92.81 51 VAL B O 1
ATOM 3011 N N . ILE B 1 52 ? -1.767 20.875 10.453 1 92.38 52 ILE B N 1
ATOM 3012 C CA . ILE B 1 52 ? -2.531 19.797 11.078 1 92.38 52 ILE B CA 1
ATOM 3013 C C . ILE B 1 52 ? -1.577 18.781 11.719 1 92.38 52 ILE B C 1
ATOM 3015 O O . ILE B 1 52 ? -0.845 18.078 11.023 1 92.38 52 ILE B O 1
ATOM 3019 N N . ASP B 1 53 ? -1.588 18.688 12.969 1 91.69 53 ASP B N 1
ATOM 3020 C CA . ASP B 1 53 ? -0.81 17.703 13.711 1 91.69 53 ASP B CA 1
ATOM 3021 C C . ASP B 1 53 ? -1.603 16.422 13.914 1 91.69 53 ASP B C 1
ATOM 3023 O O . ASP B 1 53 ? -2.762 16.453 14.328 1 91.69 53 ASP B O 1
ATOM 3027 N N . THR B 1 54 ? -1.032 15.32 13.547 1 89.62 54 THR B N 1
ATOM 3028 C CA . THR B 1 54 ? -1.725 14.039 13.633 1 89.62 54 THR B CA 1
ATOM 3029 C C . THR B 1 54 ? -1.094 13.156 14.695 1 89.62 54 THR B C 1
ATOM 3031 O O . THR B 1 54 ? 0.095 13.281 15 1 89.62 54 THR B O 1
ATOM 3034 N N . PRO B 1 55 ? -1.931 12.305 15.258 1 84.19 55 PRO B N 1
ATOM 3035 C CA . PRO B 1 55 ? -1.328 11.312 16.156 1 84.19 55 PRO B CA 1
ATOM 3036 C C . PRO B 1 55 ? -0.413 10.336 15.422 1 84.19 55 PRO B C 1
ATOM 3038 O O . PRO B 1 55 ? -0.233 10.445 14.203 1 84.19 55 PRO B O 1
ATOM 3041 N N . GLY B 1 56 ? 0.237 9.461 16.203 1 84.81 56 GLY B N 1
ATOM 3042 C CA . GLY B 1 56 ? 1.114 8.461 15.609 1 84.81 56 GLY B CA 1
ATOM 3043 C C . GLY B 1 56 ? 0.367 7.395 14.828 1 84.81 56 GLY B C 1
ATOM 3044 O O . GLY B 1 56 ? 0.325 6.23 15.242 1 84.81 56 GLY B O 1
ATOM 3045 N N . PHE B 1 57 ? -0.128 7.703 13.625 1 85.19 57 PHE B N 1
ATOM 3046 C CA . PHE B 1 57 ? -0.926 6.812 12.789 1 85.19 57 PHE B CA 1
ATOM 3047 C C . PHE B 1 57 ? -0.11 5.602 12.359 1 85.19 57 PHE B C 1
ATOM 3049 O O . PHE B 1 57 ? -0.67 4.559 12.016 1 85.19 57 PHE B O 1
ATOM 3056 N N . PHE B 1 58 ? 1.14 5.723 12.414 1 84.12 58 PHE B N 1
ATOM 3057 C CA . PHE B 1 58 ? 1.985 4.664 11.875 1 84.12 58 PHE B CA 1
ATOM 3058 C C . PHE B 1 58 ? 2.691 3.912 13 1 84.12 58 PHE B C 1
ATOM 3060 O O . PHE B 1 58 ? 3.621 3.143 12.75 1 84.12 58 PHE B O 1
ATOM 3067 N N . ASP B 1 59 ? 2.078 4.266 14.164 1 81.44 59 ASP B N 1
ATOM 3068 C CA . ASP B 1 59 ? 2.549 3.455 15.289 1 81.44 59 ASP B CA 1
ATOM 3069 C C . ASP B 1 59 ? 2.119 1.998 15.133 1 81.44 59 ASP B C 1
ATOM 3071 O O . ASP B 1 59 ? 0.998 1.719 14.703 1 81.44 59 ASP B O 1
ATOM 3075 N N . THR B 1 60 ? 2.918 1.116 15.391 1 70.38 60 THR B N 1
ATOM 3076 C CA . THR B 1 60 ? 2.629 -0.299 15.188 1 70.38 60 THR B CA 1
ATOM 3077 C C . THR B 1 60 ? 1.947 -0.894 16.422 1 70.38 60 THR B C 1
ATOM 3079 O O . THR B 1 60 ? 1.357 -1.975 16.344 1 70.38 60 THR B O 1
ATOM 3082 N N . ASP B 1 61 ? 1.913 -0.226 17.547 1 74.19 61 ASP B N 1
ATOM 3083 C CA . ASP B 1 61 ? 1.465 -0.834 18.797 1 74.19 61 ASP B CA 1
ATOM 3084 C C . ASP B 1 61 ? 0.189 -0.167 19.312 1 74.19 61 ASP B C 1
ATOM 3086 O O . ASP B 1 61 ? -0.32 -0.52 20.375 1 74.19 61 ASP B O 1
ATOM 3090 N N . ARG B 1 62 ? -0.439 0.66 18.625 1 77.38 62 ARG B N 1
ATOM 3091 C CA . ARG B 1 62 ? -1.621 1.352 19.125 1 77.38 62 ARG B CA 1
ATOM 3092 C C . ARG B 1 62 ? -2.895 0.592 18.766 1 77.38 62 ARG B C 1
ATOM 3094 O O . ARG B 1 62 ? -3.047 0.128 17.641 1 77.38 62 ARG B O 1
ATOM 3101 N N . PRO B 1 63 ? -3.762 0.508 19.766 1 79.88 63 PRO B N 1
ATOM 3102 C CA . PRO B 1 63 ? -5.031 -0.166 19.469 1 79.88 63 PRO B CA 1
ATOM 3103 C C . PRO B 1 63 ? -5.863 0.571 18.438 1 79.88 63 PRO B C 1
ATOM 3105 O O . PRO B 1 63 ? -5.883 1.805 18.406 1 79.88 63 PRO B O 1
ATOM 3108 N N . GLU B 1 64 ? -6.586 -0.135 17.672 1 78.69 64 GLU B N 1
ATOM 3109 C CA . GLU B 1 64 ? -7.383 0.411 16.578 1 78.69 64 GLU B CA 1
ATOM 3110 C C . GLU B 1 64 ? -8.523 1.276 17.109 1 78.69 64 GLU B C 1
ATOM 3112 O O . GLU B 1 64 ? -8.875 2.289 16.5 1 78.69 64 GLU B O 1
ATOM 3117 N N . GLU B 1 65 ? -9.109 0.883 18.188 1 80.25 65 GLU B N 1
ATOM 3118 C CA . GLU B 1 65 ? -10.273 1.572 18.734 1 80.25 65 GLU B CA 1
ATOM 3119 C C . GLU B 1 65 ? -9.938 3.012 19.125 1 80.25 65 GLU B C 1
ATOM 3121 O O . GLU B 1 65 ? -10.789 3.898 19.031 1 80.25 65 GLU B O 1
ATOM 3126 N N . ASP B 1 66 ? -8.75 3.186 19.484 1 83.19 66 ASP B N 1
ATOM 3127 C CA . ASP B 1 66 ? -8.312 4.523 19.875 1 83.19 66 ASP B CA 1
ATOM 3128 C C . ASP B 1 66 ? -7.906 5.352 18.656 1 83.19 66 ASP B C 1
ATOM 3130 O O . ASP B 1 66 ? -7.961 6.582 18.688 1 83.19 66 ASP B O 1
ATOM 3134 N N . MET B 1 67 ? -7.562 4.707 17.672 1 88 67 MET B N 1
ATOM 3135 C CA . MET B 1 67 ? -7.004 5.387 16.516 1 88 67 MET B CA 1
ATOM 3136 C C . MET B 1 67 ? -8.109 5.828 15.555 1 88 67 MET B C 1
ATOM 3138 O O . MET B 1 67 ? -7.984 6.855 14.891 1 88 67 MET B O 1
ATOM 3142 N N . LYS B 1 68 ? -9.188 5.133 15.484 1 89.88 68 LYS B N 1
ATOM 3143 C CA . LYS B 1 68 ? -10.211 5.332 14.461 1 89.88 68 LYS B CA 1
ATOM 3144 C C . LYS B 1 68 ? -10.812 6.734 14.547 1 89.88 68 LYS B C 1
ATOM 3146 O O . LYS B 1 68 ? -10.914 7.434 13.539 1 89.88 68 LYS B O 1
ATOM 3151 N N . PRO B 1 69 ? -11.195 7.18 15.797 1 90.06 69 PRO B N 1
ATOM 3152 C CA . PRO B 1 69 ? -11.75 8.531 15.875 1 90.06 69 PRO B CA 1
ATOM 3153 C C . PRO B 1 69 ? -10.773 9.602 15.391 1 90.06 69 PRO B C 1
ATOM 3155 O O . PRO B 1 69 ? -11.18 10.578 14.758 1 90.06 69 PRO B O 1
ATOM 3158 N N . GLU B 1 70 ? -9.562 9.406 15.641 1 90.12 70 GLU B N 1
ATOM 3159 C CA . GLU B 1 70 ? -8.547 10.383 15.25 1 90.12 70 GLU B CA 1
ATOM 3160 C C . GLU B 1 70 ? -8.344 10.391 13.742 1 90.12 70 GLU B C 1
ATOM 3162 O O . GLU B 1 70 ? -8.133 11.453 13.141 1 90.12 70 GLU B O 1
ATOM 3167 N N . ILE B 1 71 ? -8.367 9.266 13.211 1 92.69 71 ILE B N 1
ATOM 3168 C CA . ILE B 1 71 ? -8.211 9.156 11.766 1 92.69 71 ILE B CA 1
ATOM 3169 C C . ILE B 1 71 ? -9.391 9.828 11.062 1 92.69 71 ILE B C 1
ATOM 3171 O O . ILE B 1 71 ? -9.211 10.547 10.078 1 92.69 71 ILE B O 1
ATOM 3175 N N . VAL B 1 72 ? -10.547 9.617 11.555 1 93.25 72 VAL B N 1
ATOM 3176 C CA . VAL B 1 72 ? -11.75 10.211 10.977 1 93.25 72 VAL B CA 1
ATOM 3177 C C . VAL B 1 72 ? -11.688 11.734 11.102 1 93.25 72 VAL B C 1
ATOM 3179 O O . VAL B 1 72 ? -12.031 12.453 10.156 1 93.25 72 VAL B O 1
ATOM 3182 N N . ARG B 1 73 ? -11.297 12.172 12.227 1 92.5 73 ARG B N 1
ATOM 3183 C CA . ARG B 1 73 ? -11.117 13.617 12.398 1 92.5 73 ARG B CA 1
ATOM 3184 C C . ARG B 1 73 ? -10.117 14.172 11.391 1 92.5 73 ARG B C 1
ATOM 3186 O O . ARG B 1 73 ? -10.305 15.266 10.859 1 92.5 73 ARG B O 1
ATOM 3193 N N . CYS B 1 74 ? -9.094 13.438 11.211 1 92.94 74 CYS B N 1
ATOM 3194 C CA . CYS B 1 74 ? -8.102 13.852 10.227 1 92.94 74 CYS B CA 1
ATOM 3195 C C . CYS B 1 74 ? -8.727 14.008 8.844 1 92.94 74 CYS B C 1
ATOM 3197 O O . CYS B 1 74 ? -8.383 14.922 8.102 1 92.94 74 CYS B O 1
ATOM 3199 N N . ILE B 1 75 ? -9.641 13.133 8.516 1 95.25 75 ILE B N 1
ATOM 3200 C CA . ILE B 1 75 ? -10.32 13.203 7.23 1 95.25 75 ILE B CA 1
ATOM 3201 C C . ILE B 1 75 ? -11.047 14.539 7.094 1 95.25 75 ILE B C 1
ATOM 3203 O O . ILE B 1 75 ? -10.891 15.234 6.086 1 95.25 75 ILE B O 1
ATOM 3207 N N . THR B 1 76 ? -11.734 14.945 8.086 1 95 76 THR B N 1
ATOM 3208 C CA . THR B 1 76 ? -12.547 16.156 8.016 1 95 76 THR B CA 1
ATOM 3209 C C . THR B 1 76 ? -11.664 17.406 8.094 1 95 76 THR B C 1
ATOM 3211 O O . THR B 1 76 ? -11.961 18.406 7.453 1 95 76 THR B O 1
ATOM 3214 N N . GLU B 1 77 ? -10.602 17.312 8.844 1 92.94 77 GLU B N 1
ATOM 3215 C CA . GLU B 1 77 ? -9.703 18.469 8.953 1 92.94 77 GLU B CA 1
ATOM 3216 C C . GLU B 1 77 ? -8.922 18.688 7.66 1 92.94 77 GLU B C 1
ATOM 3218 O O . GLU B 1 77 ? -8.586 19.828 7.316 1 92.94 77 GLU B O 1
ATOM 3223 N N . CYS B 1 78 ? -8.695 17.641 6.98 1 93.44 78 CYS B N 1
ATOM 3224 C CA . CYS B 1 78 ? -7.875 17.703 5.777 1 93.44 78 CYS B CA 1
ATOM 3225 C C . CYS B 1 78 ? -8.727 18.047 4.559 1 93.44 78 CYS B C 1
ATOM 3227 O O . CYS B 1 78 ? -8.203 18.469 3.529 1 93.44 78 CYS B O 1
ATOM 3229 N N . ALA B 1 79 ? -10 17.812 4.641 1 93.69 79 ALA B N 1
ATOM 3230 C CA . ALA B 1 79 ? -10.875 18.047 3.498 1 93.69 79 ALA B CA 1
ATOM 3231 C C . ALA B 1 79 ? -10.875 19.531 3.104 1 93.69 79 ALA B C 1
ATOM 3233 O O . ALA B 1 79 ? -11 20.406 3.957 1 93.69 79 ALA B O 1
ATOM 3234 N N . PRO B 1 80 ? -10.773 19.906 1.719 1 94.06 80 PRO B N 1
ATOM 3235 C CA . PRO B 1 80 ? -10.828 19.016 0.549 1 94.06 80 PRO B CA 1
ATOM 3236 C C . PRO B 1 80 ? -9.492 18.344 0.265 1 94.06 80 PRO B C 1
ATOM 3238 O O . PRO B 1 80 ? -9.422 17.453 -0.586 1 94.06 80 PRO B O 1
ATOM 3241 N N . GLY B 1 81 ? -8.477 18.812 0.904 1 94.94 81 GLY B N 1
ATOM 3242 C CA . GLY B 1 81 ? -7.172 18.172 0.825 1 94.94 81 GLY B CA 1
ATOM 3243 C C . GLY B 1 81 ? -6.031 19.094 1.21 1 94.94 81 GLY B C 1
ATOM 3244 O O . GLY B 1 81 ? -6.156 20.328 1.103 1 94.94 81 GLY B O 1
ATOM 3245 N N . PRO B 1 82 ? -4.969 18.531 1.6 1 95.19 82 PRO B N 1
ATOM 3246 C CA . PRO B 1 82 ? -3.818 19.359 1.964 1 95.19 82 PRO B CA 1
ATOM 3247 C C . PRO B 1 82 ? -2.975 19.766 0.756 1 95.19 82 PRO B C 1
ATOM 3249 O O . PRO B 1 82 ? -2.982 19.078 -0.265 1 95.19 82 PRO B O 1
ATOM 3252 N N . HIS B 1 83 ? -2.309 20.938 0.917 1 95.5 83 HIS B N 1
ATOM 3253 C CA . HIS B 1 83 ? -1.376 21.359 -0.117 1 95.5 83 HIS B CA 1
ATOM 3254 C C . HIS B 1 83 ? -0.065 20.594 -0.035 1 95.5 83 HIS B C 1
ATOM 3256 O O . HIS B 1 83 ? 0.627 20.422 -1.042 1 95.5 83 HIS B O 1
ATOM 3262 N N . VAL B 1 84 ? 0.26 20.188 1.188 1 96.81 84 VAL B N 1
ATOM 3263 C CA . VAL B 1 84 ? 1.535 19.5 1.369 1 96.81 84 VAL B CA 1
ATOM 3264 C C . VAL B 1 84 ? 1.421 18.484 2.51 1 96.81 84 VAL B C 1
ATOM 3266 O O . VAL B 1 84 ? 0.78 18.766 3.527 1 96.81 84 VAL B O 1
ATOM 3269 N N . PHE B 1 85 ? 2.033 17.281 2.303 1 96.62 85 PHE B N 1
ATOM 3270 C CA . PHE B 1 85 ? 2.258 16.297 3.361 1 96.62 85 PHE B CA 1
ATOM 3271 C C . PHE B 1 85 ? 3.697 16.359 3.859 1 96.62 85 PHE B C 1
ATOM 3273 O O . PHE B 1 85 ? 4.637 16.219 3.076 1 96.62 85 PHE B O 1
ATOM 3280 N N . LEU B 1 86 ? 3.865 16.609 5.164 1 97.12 86 LEU B N 1
ATOM 3281 C CA . LEU B 1 86 ? 5.199 16.531 5.75 1 97.12 86 LEU B CA 1
ATOM 3282 C C . LEU B 1 86 ? 5.414 15.188 6.441 1 97.12 86 LEU B C 1
ATOM 3284 O O . LEU B 1 86 ? 4.793 14.906 7.473 1 97.12 86 LEU B O 1
ATOM 3288 N N . ILE B 1 87 ? 6.23 14.359 5.855 1 96.19 87 ILE B N 1
ATOM 3289 C CA . ILE B 1 87 ? 6.598 13.094 6.477 1 96.19 87 ILE B CA 1
ATOM 3290 C C . ILE B 1 87 ? 7.75 13.312 7.453 1 96.19 87 ILE B C 1
ATOM 3292 O O . ILE B 1 87 ? 8.875 13.594 7.043 1 96.19 87 ILE B O 1
ATOM 3296 N N . VAL B 1 88 ? 7.453 13.125 8.719 1 95 88 VAL B N 1
ATOM 3297 C CA . VAL B 1 88 ? 8.43 13.438 9.758 1 95 88 VAL B CA 1
ATOM 3298 C C . VAL B 1 88 ? 9.094 12.156 10.25 1 95 88 VAL B C 1
ATOM 3300 O O . VAL B 1 88 ? 8.422 11.242 10.719 1 95 88 VAL B O 1
ATOM 3303 N N . LEU B 1 89 ? 10.398 12.102 10.094 1 93 89 LEU B N 1
ATOM 3304 C CA . LEU B 1 89 ? 11.227 10.992 10.555 1 93 89 LEU B CA 1
ATOM 3305 C C . LEU B 1 89 ? 12.312 11.484 11.5 1 93 89 LEU B C 1
ATOM 3307 O O . LEU B 1 89 ? 12.695 12.656 11.461 1 93 89 LEU B O 1
ATOM 3311 N N . LYS B 1 90 ? 12.836 10.578 12.289 1 90.69 90 LYS B N 1
ATOM 3312 C CA . LYS B 1 90 ? 13.898 10.914 13.227 1 90.69 90 LYS B CA 1
ATOM 3313 C C . LYS B 1 90 ? 15.266 10.477 12.688 1 90.69 90 LYS B C 1
ATOM 3315 O O . LYS B 1 90 ? 15.391 9.398 12.102 1 90.69 90 LYS B O 1
ATOM 3320 N N . VAL B 1 91 ? 16.219 11.391 12.953 1 89.88 91 VAL B N 1
ATOM 3321 C CA . VAL B 1 91 ? 17.594 10.961 12.711 1 89.88 91 VAL B CA 1
ATOM 3322 C C . VAL B 1 91 ? 18.062 10.039 13.844 1 89.88 91 VAL B C 1
ATOM 3324 O O . VAL B 1 91 ? 18.375 10.508 14.938 1 89.88 91 VAL B O 1
ATOM 3327 N N . GLU B 1 92 ? 18.047 8.867 13.602 1 85.12 92 GLU B N 1
ATOM 3328 C CA . GLU B 1 92 ? 18.484 7.848 14.547 1 85.12 92 GLU B CA 1
ATOM 3329 C C . GLU B 1 92 ? 18.938 6.578 13.836 1 85.12 92 GLU B C 1
ATOM 3331 O O . GLU B 1 92 ? 18.875 6.5 12.602 1 85.12 92 GLU B O 1
ATOM 3336 N N . LYS B 1 93 ? 19.547 5.777 14.648 1 76.19 93 LYS B N 1
ATOM 3337 C CA . LYS B 1 93 ? 19.891 4.48 14.078 1 76.19 93 LYS B CA 1
ATOM 3338 C C . LYS B 1 93 ? 18.656 3.768 13.539 1 76.19 93 LYS B C 1
ATOM 3340 O O . LYS B 1 93 ? 17.609 3.762 14.188 1 76.19 93 LYS B O 1
ATOM 3345 N N . PHE B 1 94 ? 18.734 3.463 12.352 1 69.5 94 PHE B N 1
ATOM 3346 C CA . PHE B 1 94 ? 17.609 2.797 11.711 1 69.5 94 PHE B CA 1
ATOM 3347 C C . PHE B 1 94 ? 17.422 1.396 12.273 1 69.5 94 PHE B C 1
ATOM 3349 O O . PHE B 1 94 ? 18.141 0.468 11.914 1 69.5 94 PHE B O 1
ATOM 3356 N N . THR B 1 95 ? 16.547 1.372 13.188 1 73.38 95 THR B N 1
ATOM 3357 C CA . THR B 1 95 ? 16.156 0.112 13.812 1 73.38 95 THR B CA 1
ATOM 3358 C C . THR B 1 95 ? 15.055 -0.574 13 1 73.38 95 THR B C 1
ATOM 3360 O O . THR B 1 95 ? 14.555 -0.013 12.023 1 73.38 95 THR B O 1
ATOM 3363 N N . GLU B 1 96 ? 14.719 -1.748 13.367 1 74.12 96 GLU B N 1
ATOM 3364 C CA . GLU B 1 96 ? 13.656 -2.516 12.727 1 74.12 96 GLU B CA 1
ATOM 3365 C C . GLU B 1 96 ? 12.312 -1.798 12.844 1 74.12 96 GLU B C 1
ATOM 3367 O O . GLU B 1 96 ? 11.492 -1.85 11.922 1 74.12 96 GLU B O 1
ATOM 3372 N N . HIS B 1 97 ? 12.234 -1.17 13.93 1 74.19 97 HIS B N 1
ATOM 3373 C CA . HIS B 1 97 ? 10.977 -0.452 14.141 1 74.19 97 HIS B CA 1
ATOM 3374 C C . HIS B 1 97 ? 10.836 0.711 13.172 1 74.19 97 HIS B C 1
ATOM 3376 O O . HIS B 1 97 ? 9.758 0.92 12.602 1 74.19 97 HIS B O 1
ATOM 3382 N N . GLU B 1 98 ? 11.891 1.395 12.961 1 77.62 98 GLU B N 1
ATOM 3383 C CA . GLU B 1 98 ? 11.852 2.518 12.023 1 77.62 98 GLU B CA 1
ATOM 3384 C C . GLU B 1 98 ? 11.672 2.039 10.594 1 77.62 98 GLU B C 1
ATOM 3386 O O . GLU B 1 98 ? 10.961 2.67 9.805 1 77.62 98 GLU B O 1
ATOM 3391 N N . LYS B 1 99 ? 12.273 0.994 10.406 1 80 99 LYS B N 1
ATOM 3392 C CA . LYS B 1 99 ? 12.117 0.393 9.086 1 80 99 LYS B CA 1
ATOM 3393 C C . LYS B 1 99 ? 10.656 0.047 8.812 1 80 99 LYS B C 1
ATOM 3395 O O . LYS B 1 99 ? 10.148 0.292 7.715 1 80 99 LYS B O 1
ATOM 3400 N N . ALA B 1 100 ? 10.055 -0.442 9.773 1 81 100 ALA B N 1
ATOM 3401 C CA . ALA B 1 100 ? 8.656 -0.833 9.648 1 81 100 ALA B CA 1
ATOM 3402 C C . ALA B 1 100 ? 7.766 0.38 9.391 1 81 100 ALA B C 1
ATOM 3404 O O . ALA B 1 100 ? 6.805 0.303 8.625 1 81 100 ALA B O 1
ATOM 3405 N N . VAL B 1 101 ? 8.102 1.443 9.992 1 83.62 101 VAL B N 1
ATOM 3406 C CA . VAL B 1 101 ? 7.336 2.672 9.82 1 83.62 101 VAL B CA 1
ATOM 3407 C C . VAL B 1 101 ? 7.473 3.168 8.383 1 83.62 101 VAL B C 1
ATOM 3409 O O . VAL B 1 101 ? 6.473 3.502 7.738 1 83.62 101 VAL B O 1
ATOM 3412 N N . VAL B 1 102 ? 8.656 3.18 7.918 1 87.81 102 VAL B N 1
ATOM 3413 C CA . VAL B 1 102 ? 8.906 3.648 6.559 1 87.81 102 VAL B CA 1
ATOM 3414 C C . VAL B 1 102 ? 8.227 2.719 5.555 1 87.81 102 VAL B C 1
ATOM 3416 O O . VAL B 1 102 ? 7.641 3.176 4.574 1 87.81 102 VAL B O 1
ATOM 3419 N N . GLU B 1 103 ? 8.258 1.471 5.801 1 86.75 103 GLU B N 1
ATOM 3420 C CA . GLU B 1 103 ? 7.586 0.504 4.941 1 86.75 103 GLU B CA 1
ATOM 3421 C C . GLU B 1 103 ? 6.078 0.755 4.902 1 86.75 103 GLU B C 1
ATOM 3423 O O . GLU B 1 103 ? 5.461 0.69 3.84 1 86.75 103 GLU B O 1
ATOM 3428 N N . LYS B 1 104 ? 5.562 1.006 6.035 1 86.06 104 LYS B N 1
ATOM 3429 C CA . LYS B 1 104 ? 4.133 1.291 6.105 1 86.06 104 LYS B CA 1
ATOM 3430 C C . LYS B 1 104 ? 3.781 2.537 5.297 1 86.06 104 LYS B C 1
ATOM 3432 O O . LYS B 1 104 ? 2.783 2.551 4.574 1 86.06 104 LYS B O 1
ATOM 3437 N N . ILE B 1 105 ? 4.555 3.482 5.43 1 88.56 105 ILE B N 1
ATOM 3438 C CA . ILE B 1 105 ? 4.336 4.719 4.684 1 88.56 105 ILE B CA 1
ATOM 3439 C C . ILE B 1 105 ? 4.379 4.43 3.184 1 88.56 105 ILE B C 1
ATOM 3441 O O . ILE B 1 105 ? 3.502 4.867 2.436 1 88.56 105 ILE B O 1
ATOM 3445 N N . CYS B 1 106 ? 5.32 3.664 2.805 1 88.31 106 CYS B N 1
ATOM 3446 C CA . CYS B 1 106 ? 5.488 3.344 1.391 1 88.31 106 CYS B CA 1
ATOM 3447 C C . CYS B 1 106 ? 4.328 2.506 0.876 1 88.31 106 CYS B C 1
ATOM 3449 O O . CYS B 1 106 ? 3.971 2.586 -0.301 1 88.31 106 CYS B O 1
ATOM 3451 N N . THR B 1 107 ? 3.768 1.756 1.721 1 86.38 107 THR B N 1
ATOM 3452 C CA . THR B 1 107 ? 2.693 0.857 1.313 1 86.38 107 THR B CA 1
ATOM 3453 C C . THR B 1 107 ? 1.371 1.61 1.201 1 86.38 107 THR B C 1
ATOM 3455 O O . THR B 1 107 ? 0.561 1.325 0.317 1 86.38 107 THR B O 1
ATOM 3458 N N . TYR B 1 108 ? 1.208 2.57 2.033 1 88.56 108 TYR B N 1
ATOM 3459 C CA . TYR B 1 108 ? -0.08 3.254 2.068 1 88.56 108 TYR B CA 1
ATOM 3460 C C . TYR B 1 108 ? -0.079 4.469 1.147 1 88.56 108 TYR B C 1
ATOM 3462 O O . TYR B 1 108 ? -1.137 4.91 0.694 1 88.56 108 TYR B O 1
ATOM 3470 N N . PHE B 1 109 ? 1.038 5.016 0.903 1 90.62 109 PHE B N 1
ATOM 3471 C CA . PHE B 1 109 ? 1.103 6.23 0.103 1 90.62 109 PHE B CA 1
ATOM 3472 C C . PHE B 1 109 ? 1.161 5.898 -1.384 1 90.62 109 PHE B C 1
ATOM 3474 O O . PHE B 1 109 ? 2.111 5.266 -1.847 1 90.62 109 PHE B O 1
ATOM 3481 N N . SER B 1 110 ? 0.203 6.32 -2.062 1 87.88 110 SER B N 1
ATOM 3482 C CA . SER B 1 110 ? 0.236 6.176 -3.516 1 87.88 110 SER B CA 1
ATOM 3483 C C . SER B 1 110 ? 1.303 7.07 -4.137 1 87.88 110 SER B C 1
ATOM 3485 O O . SER B 1 110 ? 1.792 8 -3.494 1 87.88 110 SER B O 1
ATOM 3487 N N . GLU B 1 111 ? 1.632 6.797 -5.375 1 86.44 111 GLU B N 1
ATOM 3488 C CA . GLU B 1 111 ? 2.609 7.613 -6.09 1 86.44 111 GLU B CA 1
ATOM 3489 C C . GLU B 1 111 ? 2.139 9.062 -6.207 1 86.44 111 GLU B C 1
ATOM 3491 O O . GLU B 1 111 ? 2.941 9.992 -6.105 1 86.44 111 GLU B O 1
ATOM 3496 N N . ASP B 1 112 ? 0.885 9.273 -6.352 1 89.69 112 ASP B N 1
ATOM 3497 C CA . ASP B 1 112 ? 0.323 10.609 -6.52 1 89.69 112 ASP B CA 1
ATOM 3498 C C . ASP B 1 112 ? 0.469 11.438 -5.242 1 89.69 112 ASP B C 1
ATOM 3500 O O . ASP B 1 112 ? 0.715 12.641 -5.301 1 89.69 112 ASP B O 1
ATOM 3504 N N . VAL B 1 113 ? 0.305 10.805 -4.113 1 92.94 113 VAL B N 1
ATOM 3505 C CA . VAL B 1 113 ? 0.409 11.5 -2.838 1 92.94 113 VAL B CA 1
ATOM 3506 C C . VAL B 1 113 ? 1.854 11.93 -2.602 1 92.94 113 VAL B C 1
ATOM 3508 O O . VAL B 1 113 ? 2.104 13 -2.035 1 92.94 113 VAL B O 1
ATOM 3511 N N . LEU B 1 114 ? 2.742 11.125 -3.051 1 93.38 114 LEU B N 1
ATOM 3512 C CA . LEU B 1 114 ? 4.156 11.391 -2.805 1 93.38 114 LEU B CA 1
ATOM 3513 C C . LEU B 1 114 ? 4.613 12.633 -3.555 1 93.38 114 LEU B C 1
ATOM 3515 O O . LEU B 1 114 ? 5.547 13.312 -3.127 1 93.38 114 LEU B O 1
ATOM 3519 N N . LYS B 1 115 ? 3.924 13.008 -4.602 1 93.44 115 LYS B N 1
ATOM 3520 C CA . LYS B 1 115 ? 4.223 14.219 -5.355 1 93.44 115 LYS B CA 1
ATOM 3521 C C . LYS B 1 115 ? 3.941 15.469 -4.523 1 93.44 115 LYS B C 1
ATOM 3523 O O . LYS B 1 115 ? 4.422 16.562 -4.844 1 93.44 115 LYS B O 1
ATOM 3528 N N . TYR B 1 116 ? 3.156 15.328 -3.498 1 96.38 116 TYR B N 1
ATOM 3529 C CA . TYR B 1 116 ? 2.801 16.438 -2.617 1 96.38 116 TYR B CA 1
ATOM 3530 C C . TYR B 1 116 ? 3.51 16.312 -1.274 1 96.38 116 TYR B C 1
ATOM 3532 O O . TYR B 1 116 ? 3.115 16.953 -0.297 1 96.38 116 TYR B O 1
ATOM 3540 N N . ALA B 1 117 ? 4.504 15.477 -1.241 1 96.88 117 ALA B N 1
ATOM 3541 C CA . ALA B 1 117 ? 5.082 15.172 0.066 1 96.88 117 ALA B CA 1
ATOM 3542 C C . ALA B 1 117 ? 6.508 15.703 0.171 1 96.88 117 ALA B C 1
ATOM 3544 O O . ALA B 1 117 ? 7.207 15.828 -0.838 1 96.88 117 ALA B O 1
ATOM 3545 N N . VAL B 1 118 ? 6.902 16.094 1.369 1 97.81 118 VAL B N 1
ATOM 3546 C CA . VAL B 1 118 ? 8.25 16.484 1.757 1 97.81 118 VAL B CA 1
ATOM 3547 C C . VAL B 1 118 ? 8.703 15.68 2.971 1 97.81 118 VAL B C 1
ATOM 3549 O O . VAL B 1 118 ? 7.949 15.523 3.934 1 97.81 118 VAL B O 1
ATOM 3552 N N . VAL B 1 119 ? 9.898 15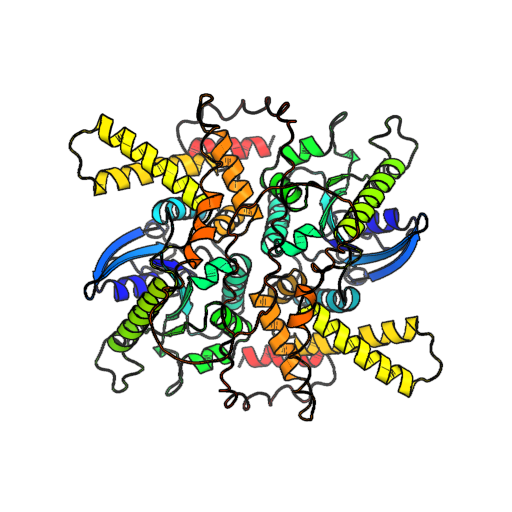.133 2.893 1 97.31 119 VAL B N 1
ATOM 3553 C CA . VAL B 1 119 ? 10.438 14.391 4.031 1 97.31 119 VAL B CA 1
ATOM 3554 C C . VAL B 1 119 ? 11.219 15.336 4.938 1 97.31 119 VAL B C 1
ATOM 3556 O O . VAL B 1 119 ? 12.102 16.062 4.473 1 97.31 119 VAL B O 1
ATOM 3559 N N . VAL B 1 120 ? 10.883 15.359 6.219 1 97.31 120 VAL B N 1
ATOM 3560 C CA . VAL B 1 120 ? 11.578 16.203 7.18 1 97.31 120 VAL B CA 1
ATOM 3561 C C . VAL B 1 120 ? 12.164 15.352 8.297 1 97.31 120 VAL B C 1
ATOM 3563 O O . VAL B 1 120 ? 11.43 14.641 8.992 1 97.31 120 VAL B O 1
ATOM 3566 N N . PHE B 1 121 ? 13.43 15.453 8.469 1 95.62 121 PHE B N 1
ATOM 3567 C CA . PHE B 1 121 ? 14.094 14.75 9.562 1 95.62 121 PHE B CA 1
ATOM 3568 C C . PHE B 1 121 ? 14.211 15.648 10.789 1 95.62 121 PHE B C 1
ATOM 3570 O O . PHE B 1 121 ? 14.523 16.844 10.664 1 95.62 121 PHE B O 1
ATOM 3577 N N . THR B 1 122 ? 13.906 15.102 11.906 1 94.25 122 THR B N 1
ATOM 3578 C CA . THR B 1 122 ? 14.086 15.812 13.164 1 94.25 122 THR B CA 1
ATOM 3579 C C . THR B 1 122 ? 15.258 15.227 13.953 1 94.25 122 THR B C 1
ATOM 3581 O O . THR B 1 122 ? 15.93 14.305 13.492 1 94.25 122 THR B O 1
ATOM 3584 N N . HIS B 1 123 ? 15.609 15.898 15.102 1 92.19 123 HIS B N 1
ATOM 3585 C CA . HIS B 1 123 ? 16.75 15.5 15.922 1 92.19 123 HIS B CA 1
ATOM 3586 C C . HIS B 1 123 ? 18.062 15.656 15.156 1 92.19 123 HIS B C 1
ATOM 3588 O O . HIS B 1 123 ? 18.906 14.75 15.172 1 92.19 123 HIS B O 1
ATOM 3594 N N . GLY B 1 124 ? 18.188 16.75 14.57 1 89.94 124 GLY B N 1
ATOM 3595 C CA . GLY B 1 124 ? 19.359 17.031 13.766 1 89.94 124 GLY B CA 1
ATOM 3596 C C . GLY B 1 124 ? 20.656 17 14.562 1 89.94 124 GLY B C 1
ATOM 3597 O O . GLY B 1 124 ? 21.734 16.812 14 1 89.94 124 GLY B O 1
ATOM 3598 N N . ASP B 1 125 ? 20.562 17.109 15.82 1 87.69 125 ASP B N 1
ATOM 3599 C CA . ASP B 1 125 ? 21.734 17.062 16.703 1 87.69 125 ASP B CA 1
ATOM 3600 C C . ASP B 1 125 ? 22.422 15.695 16.625 1 87.69 125 ASP B C 1
ATOM 3602 O O . ASP B 1 125 ? 23.594 15.562 16.969 1 87.69 125 ASP B O 1
ATOM 3606 N N . GLN B 1 126 ? 21.703 14.688 16.203 1 88.5 126 GLN B N 1
ATOM 3607 C CA . GLN B 1 126 ? 22.25 13.336 16.141 1 88.5 126 GLN B CA 1
ATOM 3608 C C . GLN B 1 126 ? 23.031 13.102 14.859 1 88.5 126 GLN B C 1
ATOM 3610 O O . GLN B 1 126 ? 23.703 12.078 14.711 1 88.5 126 GLN B O 1
ATOM 3615 N N . LEU B 1 127 ? 22.906 14.031 13.984 1 88.94 127 LEU B N 1
ATOM 3616 C CA . LEU B 1 127 ? 23.719 13.945 12.773 1 88.94 127 LEU B CA 1
ATOM 3617 C C . LEU B 1 127 ? 25.188 14.164 13.086 1 88.94 127 LEU B C 1
ATOM 3619 O O . LEU B 1 127 ? 25.547 15.117 13.789 1 88.94 127 LEU B O 1
ATOM 3623 N N . PRO B 1 128 ? 26.016 13.258 12.656 1 87.56 128 PRO B N 1
ATOM 3624 C CA . PRO B 1 128 ? 27.453 13.469 12.906 1 87.56 128 PRO B CA 1
ATOM 3625 C C . PRO B 1 128 ? 27.938 14.844 12.445 1 87.56 128 PRO B C 1
ATOM 3627 O O . PRO B 1 128 ? 27.375 15.414 11.516 1 87.56 128 PRO B O 1
ATOM 3630 N N . ASP B 1 129 ? 29.031 15.242 13.07 1 86.44 129 ASP B N 1
ATOM 3631 C CA . ASP B 1 129 ? 29.578 16.562 12.75 1 86.44 129 ASP B CA 1
ATOM 3632 C C . ASP B 1 129 ? 30.016 16.641 11.297 1 86.44 129 ASP B C 1
ATOM 3634 O O . ASP B 1 129 ? 30.688 15.727 10.797 1 86.44 129 ASP B O 1
ATOM 3638 N N . GLY B 1 130 ? 29.578 17.656 10.672 1 85.38 130 GLY B N 1
ATOM 3639 C CA . GLY B 1 130 ? 30 17.875 9.297 1 85.38 130 GLY B CA 1
ATOM 3640 C C . GLY B 1 130 ? 29.156 17.125 8.281 1 85.38 130 GLY B C 1
ATOM 3641 O O . GLY B 1 130 ? 29.266 17.359 7.078 1 85.38 130 GLY B O 1
ATOM 3642 N N . ALA B 1 131 ? 28.375 16.25 8.797 1 88.75 131 ALA B N 1
ATOM 3643 C CA . ALA B 1 131 ? 27.562 15.469 7.875 1 88.75 131 ALA B CA 1
ATOM 3644 C C . ALA B 1 131 ? 26.297 16.219 7.484 1 88.75 131 ALA B C 1
ATOM 3646 O O . ALA B 1 131 ? 25.766 17.016 8.266 1 88.75 131 ALA B O 1
ATOM 3647 N N . GLN B 1 132 ? 25.906 15.984 6.277 1 91.88 132 GLN B N 1
ATOM 3648 C CA . GLN B 1 132 ? 24.641 16.516 5.801 1 91.88 132 GLN B CA 1
ATOM 3649 C C . GLN B 1 132 ? 23.578 15.43 5.691 1 91.88 132 GLN B C 1
ATOM 3651 O O . GLN B 1 132 ? 23.906 14.242 5.668 1 91.88 132 GLN B O 1
ATOM 3656 N N . ILE B 1 133 ? 22.328 15.82 5.621 1 93.12 133 ILE B N 1
ATOM 3657 C CA . ILE B 1 133 ? 21.219 14.875 5.703 1 93.12 133 ILE B CA 1
ATOM 3658 C C . ILE B 1 133 ? 21.219 13.969 4.473 1 93.12 133 ILE B C 1
ATOM 3660 O O . ILE B 1 133 ? 20.812 12.812 4.547 1 93.12 133 ILE B O 1
ATOM 3664 N N . GLU B 1 134 ? 21.703 14.422 3.359 1 91.88 134 GLU B N 1
ATOM 3665 C CA . GLU B 1 134 ? 21.734 13.641 2.127 1 91.88 134 GLU B CA 1
ATOM 3666 C C . GLU B 1 134 ? 22.578 12.375 2.301 1 91.88 134 GLU B C 1
ATOM 3668 O O . GLU B 1 134 ? 22.25 11.328 1.733 1 91.88 134 GLU B O 1
ATOM 3673 N N . GLU B 1 135 ? 23.609 12.531 3.057 1 90.88 135 GLU B N 1
ATOM 3674 C CA . GLU B 1 135 ? 24.453 11.375 3.318 1 90.88 135 GLU B CA 1
ATOM 3675 C C . GLU B 1 135 ? 23.719 10.336 4.164 1 90.88 135 GLU B C 1
ATOM 3677 O O . GLU B 1 135 ? 23.812 9.141 3.896 1 90.88 135 GLU B O 1
ATOM 3682 N N . PHE B 1 136 ? 23.094 10.859 5.125 1 90.5 136 PHE B N 1
ATOM 3683 C CA . PHE B 1 136 ? 22.312 9.992 5.996 1 90.5 136 PHE B CA 1
ATOM 3684 C C . PHE B 1 136 ? 21.25 9.242 5.203 1 90.5 136 PHE B C 1
ATOM 3686 O O . PHE B 1 136 ? 21.078 8.039 5.383 1 90.5 136 PHE B O 1
ATOM 3693 N N . VAL B 1 137 ? 20.547 9.883 4.328 1 92.19 137 VAL B N 1
ATOM 3694 C CA . VAL B 1 137 ? 19.5 9.328 3.48 1 92.19 137 VAL B CA 1
ATOM 3695 C C . VAL B 1 137 ? 20.094 8.297 2.525 1 92.19 137 VAL B C 1
ATOM 3697 O O . VAL B 1 137 ? 19.5 7.242 2.281 1 92.19 137 VAL B O 1
ATOM 3700 N N . GLY B 1 138 ? 21.203 8.562 2.037 1 88.25 138 GLY B N 1
ATOM 3701 C CA . GLY B 1 138 ? 21.859 7.691 1.075 1 88.25 138 GLY B CA 1
ATOM 3702 C C . GLY B 1 138 ? 22.234 6.34 1.652 1 88.25 138 GLY B C 1
ATOM 3703 O O . GLY B 1 138 ? 22.359 5.355 0.917 1 88.25 138 GLY B O 1
ATOM 3704 N N . ASP B 1 139 ? 22.375 6.277 2.943 1 86.25 139 ASP B N 1
ATOM 3705 C CA . ASP B 1 139 ? 22.828 5.055 3.609 1 86.25 139 ASP B CA 1
ATOM 3706 C C . ASP B 1 139 ? 21.688 4.047 3.727 1 86.25 139 ASP B C 1
ATOM 3708 O O . ASP B 1 139 ? 21.906 2.865 3.984 1 86.25 139 ASP B O 1
ATOM 3712 N N . ASN B 1 140 ? 20.531 4.527 3.545 1 87.25 140 ASN B N 1
ATOM 3713 C CA . ASN B 1 140 ? 19.344 3.668 3.625 1 87.25 140 ASN B CA 1
ATOM 3714 C C . ASN B 1 140 ? 18.578 3.645 2.309 1 87.25 140 ASN B C 1
ATOM 3716 O O . ASN B 1 140 ? 17.938 4.633 1.94 1 87.25 140 ASN B O 1
ATOM 3720 N N . LYS B 1 141 ? 18.5 2.508 1.667 1 87.38 141 LYS B N 1
ATOM 3721 C CA . LYS B 1 141 ? 18 2.402 0.302 1 87.38 141 LYS B CA 1
ATOM 3722 C C . LYS B 1 141 ? 16.5 2.703 0.244 1 87.38 141 LYS B C 1
ATOM 3724 O O . LYS B 1 141 ? 16.031 3.344 -0.697 1 87.38 141 LYS B O 1
ATOM 3729 N N . LEU B 1 142 ? 15.812 2.217 1.211 1 90.38 142 LEU B N 1
ATOM 3730 C CA . LEU B 1 142 ? 14.375 2.459 1.221 1 90.38 142 LEU B CA 1
ATOM 3731 C C . LEU B 1 142 ? 14.07 3.938 1.44 1 90.38 142 LEU B C 1
ATOM 3733 O O . LEU B 1 142 ? 13.211 4.508 0.765 1 90.38 142 LEU B O 1
ATOM 3737 N N . VAL B 1 143 ? 14.781 4.531 2.367 1 92.75 143 VAL B N 1
ATOM 3738 C CA . VAL B 1 143 ? 14.586 5.949 2.656 1 92.75 143 VAL B CA 1
ATOM 3739 C C . VAL B 1 143 ? 15.023 6.785 1.454 1 92.75 143 VAL B C 1
ATOM 3741 O O . VAL B 1 143 ? 14.352 7.754 1.09 1 92.75 143 VAL B O 1
ATOM 3744 N N . SER B 1 144 ? 16.109 6.387 0.903 1 93.81 144 SER B N 1
ATOM 3745 C CA . SER B 1 144 ? 16.609 7.09 -0.278 1 93.81 144 SER B CA 1
ATOM 3746 C C . SER B 1 144 ? 15.578 7.051 -1.409 1 93.81 144 SER B C 1
ATOM 3748 O O . SER B 1 144 ? 15.344 8.062 -2.07 1 93.81 144 SER B O 1
ATOM 3750 N N . GLU B 1 145 ? 14.984 5.938 -1.634 1 92.12 145 GLU B N 1
ATOM 3751 C CA . GLU B 1 145 ? 13.977 5.809 -2.684 1 92.12 145 GLU B CA 1
ATOM 3752 C C . GLU B 1 145 ? 12.727 6.613 -2.346 1 92.12 145 GLU B C 1
ATOM 3754 O O . GLU B 1 145 ? 12.094 7.188 -3.232 1 92.12 145 GLU B O 1
ATOM 3759 N N . LEU B 1 146 ? 12.391 6.594 -1.128 1 93.69 146 LEU B N 1
ATOM 3760 C CA . LEU B 1 146 ? 11.25 7.402 -0.697 1 93.69 146 LEU B CA 1
ATOM 3761 C C . LEU B 1 146 ? 11.477 8.875 -1.017 1 93.69 146 LEU B C 1
ATOM 3763 O O . LEU B 1 146 ? 10.617 9.523 -1.604 1 93.69 146 LEU B O 1
ATOM 3767 N N . VAL B 1 147 ? 12.633 9.352 -0.652 1 96.31 147 VAL B N 1
ATOM 3768 C CA . VAL B 1 147 ? 12.977 10.75 -0.902 1 96.31 147 VAL B CA 1
ATOM 3769 C C . VAL B 1 147 ? 12.961 11.023 -2.404 1 96.31 147 VAL B C 1
ATOM 3771 O O . VAL B 1 147 ? 12.453 12.062 -2.846 1 96.31 147 VAL B O 1
ATOM 3774 N N . LYS B 1 148 ? 13.477 10.133 -3.125 1 95.12 148 LYS B N 1
ATOM 3775 C CA . LYS B 1 148 ? 13.484 10.273 -4.578 1 95.12 148 LYS B CA 1
ATOM 3776 C C . LYS B 1 148 ? 12.062 10.391 -5.129 1 95.12 148 LYS B C 1
ATOM 3778 O O . LYS B 1 148 ? 11.789 11.25 -5.965 1 95.12 148 LYS B O 1
ATOM 3783 N N . LYS B 1 149 ? 11.195 9.57 -4.68 1 93 149 LYS B N 1
ATOM 3784 C CA . LYS B 1 149 ? 9.812 9.562 -5.16 1 93 149 LYS B CA 1
ATOM 3785 C C . LYS B 1 149 ? 9.062 10.805 -4.695 1 93 149 LYS B C 1
ATOM 3787 O O . LYS B 1 149 ? 8.031 11.164 -5.273 1 93 149 LYS B O 1
ATOM 3792 N N . CYS B 1 150 ? 9.562 11.453 -3.662 1 96.06 150 CYS B N 1
ATOM 3793 C CA . CYS B 1 150 ? 9 12.727 -3.217 1 96.06 150 CYS B CA 1
ATOM 3794 C C . CYS B 1 150 ? 9.586 13.891 -4.008 1 96.06 150 CYS B C 1
ATOM 3796 O O . CYS B 1 150 ? 9.391 15.055 -3.648 1 96.06 150 CYS B O 1
ATOM 3798 N N . GLY B 1 151 ? 10.375 13.641 -4.992 1 94.38 151 GLY B N 1
ATOM 3799 C CA . GLY B 1 151 ? 10.969 14.688 -5.809 1 94.38 151 GLY B CA 1
ATOM 3800 C C . GLY B 1 151 ? 12.297 15.18 -5.27 1 94.38 151 GLY B C 1
ATOM 3801 O O . GLY B 1 151 ? 12.727 16.297 -5.578 1 94.38 151 GLY B O 1
ATOM 3802 N N . GLY B 1 152 ? 12.828 14.406 -4.375 1 95.94 152 GLY B N 1
ATOM 3803 C CA . GLY B 1 152 ? 14.102 14.797 -3.787 1 95.94 152 GLY B CA 1
ATOM 3804 C C . GLY B 1 152 ? 13.961 15.812 -2.674 1 95.94 152 GLY B C 1
ATOM 3805 O O . GLY B 1 152 ? 14.961 16.359 -2.193 1 95.94 152 GLY B O 1
ATOM 3806 N N . ARG B 1 153 ? 12.82 16.109 -2.273 1 97.12 153 ARG B N 1
ATOM 3807 C CA . ARG B 1 153 ? 12.555 17.094 -1.241 1 97.12 153 ARG B CA 1
ATOM 3808 C C . ARG B 1 153 ? 12.836 16.531 0.148 1 97.12 153 ARG B C 1
ATOM 3810 O O . ARG B 1 153 ? 12.07 15.727 0.666 1 97.12 153 ARG B O 1
ATOM 3817 N N . CYS B 1 154 ? 13.883 16.969 0.753 1 97.19 154 CYS B N 1
ATOM 3818 C CA . CYS B 1 154 ? 14.336 16.453 2.041 1 97.19 154 CYS B CA 1
ATOM 3819 C C . CYS B 1 154 ? 14.977 17.562 2.873 1 97.19 154 CYS B C 1
ATOM 3821 O O . CYS B 1 154 ? 15.844 18.281 2.387 1 97.19 154 CYS B O 1
ATOM 3823 N N . HIS B 1 155 ? 14.516 17.688 4.109 1 96.75 155 HIS B N 1
ATOM 3824 C CA . HIS B 1 155 ? 15.016 18.719 5.004 1 96.75 155 HIS B CA 1
ATOM 3825 C C . HIS B 1 155 ? 15.289 18.172 6.395 1 96.75 155 HIS B C 1
ATOM 3827 O O . HIS B 1 155 ? 14.883 17.047 6.715 1 96.75 155 HIS B O 1
ATOM 3833 N N . ILE B 1 156 ? 16.031 18.953 7.199 1 95.38 156 ILE B N 1
ATOM 3834 C CA . ILE B 1 156 ? 16.391 18.531 8.547 1 95.38 156 ILE B CA 1
ATOM 3835 C C . ILE B 1 156 ? 16.156 19.688 9.523 1 95.38 156 ILE B C 1
ATOM 3837 O O . ILE B 1 156 ? 16.297 20.859 9.164 1 95.38 156 ILE B O 1
ATOM 3841 N N . MET B 1 157 ? 15.672 19.344 10.695 1 92.94 157 MET B N 1
ATOM 3842 C CA . MET B 1 157 ? 15.445 20.312 11.773 1 92.94 157 MET B CA 1
ATOM 3843 C C . MET B 1 157 ? 15.906 19.75 13.109 1 92.94 157 MET B C 1
ATOM 3845 O O . MET B 1 157 ? 15.992 18.531 13.273 1 92.94 157 MET B O 1
ATOM 3849 N N . ASP B 1 158 ? 16.391 20.594 13.945 1 89.88 158 ASP B N 1
ATOM 3850 C CA . ASP B 1 158 ? 16.609 20.281 15.352 1 89.88 158 ASP B CA 1
ATOM 3851 C C . ASP B 1 158 ? 15.742 21.141 16.266 1 89.88 158 ASP B C 1
ATOM 3853 O O . ASP B 1 158 ? 16.031 22.328 16.469 1 89.88 158 ASP B O 1
ATOM 3857 N N . ASN B 1 159 ? 14.711 20.703 16.734 1 76.75 159 ASN B N 1
ATOM 3858 C CA . ASN B 1 159 ? 13.688 21.469 17.438 1 76.75 159 ASN B CA 1
ATOM 3859 C C . ASN B 1 159 ? 14.141 21.891 18.828 1 76.75 159 ASN B C 1
ATOM 3861 O O . ASN B 1 159 ? 13.398 22.531 19.562 1 76.75 159 ASN B O 1
ATOM 3865 N N . LYS B 1 160 ? 15.344 21.531 19.125 1 78.25 160 LYS B N 1
ATOM 3866 C CA . LYS B 1 160 ? 15.789 21.844 20.469 1 78.25 160 LYS B CA 1
ATOM 3867 C C . LYS B 1 160 ? 17.109 22.609 20.453 1 78.25 160 LYS B C 1
ATOM 3869 O O . LYS B 1 160 ? 17.219 23.672 21.078 1 78.25 160 LYS B O 1
ATOM 3874 N N . TYR B 1 161 ? 18.109 22.219 19.688 1 78.25 161 TYR B N 1
ATOM 3875 C CA . TYR B 1 161 ? 19.469 22.688 19.922 1 78.25 161 TYR B CA 1
ATOM 3876 C C . TYR B 1 161 ? 19.875 23.703 18.859 1 78.25 161 TYR B C 1
ATOM 3878 O O . TYR B 1 161 ? 20.844 24.453 19.047 1 78.25 161 TYR B O 1
ATOM 3886 N N . TRP B 1 162 ? 19.219 23.75 17.75 1 79.81 162 TRP B N 1
ATOM 3887 C CA . TRP B 1 162 ? 19.641 24.609 16.641 1 79.81 162 TRP B CA 1
ATOM 3888 C C . TRP B 1 162 ? 18.969 25.969 16.703 1 79.81 162 TRP B C 1
ATOM 3890 O O . TRP B 1 162 ? 18.875 26.672 15.703 1 79.81 162 TRP B O 1
ATOM 3900 N N . ASN B 1 163 ? 18.266 26.344 17.781 1 73.81 163 ASN B N 1
ATOM 3901 C CA . ASN B 1 163 ? 17.531 27.594 17.891 1 73.81 163 ASN B CA 1
ATOM 3902 C C . ASN B 1 163 ? 18.484 28.781 18.062 1 73.81 163 ASN B C 1
ATOM 3904 O O . ASN B 1 163 ? 18.141 29.906 17.688 1 73.81 163 ASN B O 1
ATOM 3908 N N . ASN B 1 164 ? 19.641 28.469 18.734 1 65.94 164 ASN B N 1
ATOM 3909 C CA . ASN B 1 164 ? 20.578 29.547 18.984 1 65.94 164 ASN B CA 1
ATOM 3910 C C . ASN B 1 164 ? 21.578 29.688 17.828 1 65.94 164 ASN B C 1
ATOM 3912 O O . ASN B 1 164 ? 21.688 28.797 16.984 1 65.94 164 ASN B O 1
ATOM 3916 N N . LYS B 1 165 ? 22.062 30.891 17.578 1 60.56 165 LYS B N 1
ATOM 3917 C CA . LYS B 1 165 ? 22.953 31.297 16.484 1 60.56 165 LYS B CA 1
ATOM 3918 C C . LYS B 1 165 ? 24.109 30.328 16.328 1 60.56 165 LYS B C 1
ATOM 3920 O O . LYS B 1 165 ? 25.125 30.438 17.031 1 60.56 165 LYS B O 1
ATOM 3925 N N . PRO B 1 166 ? 23.672 29.156 15.68 1 61.44 166 PRO B N 1
ATOM 3926 C CA . PRO B 1 166 ? 24.766 28.203 15.562 1 61.44 166 PRO B CA 1
ATOM 3927 C C . PRO B 1 166 ? 25.891 28.703 14.664 1 61.44 166 PRO B C 1
ATOM 3929 O O . PRO B 1 166 ? 25.688 29.609 13.852 1 61.44 166 PRO B O 1
ATOM 3932 N N . GLN B 1 167 ? 27.078 28.375 14.922 1 60.28 167 GLN B N 1
ATOM 3933 C CA . GLN B 1 167 ? 28.328 28.688 14.227 1 60.28 167 GLN B CA 1
ATOM 3934 C C . GLN B 1 167 ? 28.219 28.359 12.734 1 60.28 167 GLN B C 1
ATOM 3936 O O . GLN B 1 167 ? 28.797 29.047 11.898 1 60.28 167 GLN B O 1
ATOM 3941 N N . GLU B 1 168 ? 27.359 27.312 12.43 1 77.12 168 GLU B N 1
ATOM 3942 C CA . GLU B 1 168 ? 27.219 26.922 11.031 1 77.12 168 GLU B CA 1
ATOM 3943 C C . GLU B 1 168 ? 25.797 27.141 10.531 1 77.12 168 GLU B C 1
ATOM 3945 O O . GLU B 1 168 ? 24.828 26.828 11.242 1 77.12 168 GLU B O 1
ATOM 3950 N N . GLU B 1 169 ? 25.734 27.703 9.453 1 82.88 169 GLU B N 1
ATOM 3951 C CA . GLU B 1 169 ? 24.453 28.062 8.844 1 82.88 169 GLU B CA 1
ATOM 3952 C C . GLU B 1 169 ? 23.562 26.844 8.664 1 82.88 169 GLU B C 1
ATOM 3954 O O . GLU B 1 169 ? 22.344 26.922 8.875 1 82.88 169 GLU B O 1
ATOM 3959 N N . TYR B 1 170 ? 24.172 25.703 8.422 1 88 170 TYR B N 1
ATOM 3960 C CA . TYR B 1 170 ? 23.422 24.484 8.148 1 88 170 TYR B CA 1
ATOM 3961 C C . TYR B 1 170 ? 22.703 24 9.406 1 88 170 TYR B C 1
ATOM 3963 O O . TYR B 1 170 ? 21.594 23.469 9.32 1 88 170 TYR B O 1
ATOM 3971 N N . ARG B 1 171 ? 23.297 24.203 10.508 1 88.88 171 ARG B N 1
ATOM 3972 C CA . ARG B 1 171 ? 22.75 23.719 11.766 1 88.88 171 ARG B CA 1
ATOM 3973 C C . ARG B 1 171 ? 22.031 24.828 12.516 1 88.88 171 ARG B C 1
ATOM 3975 O O . ARG B 1 171 ? 22.312 25.062 13.695 1 88.88 171 ARG B O 1
ATOM 3982 N N . SER B 1 172 ? 21.219 25.516 11.828 1 89.5 172 SER B N 1
ATOM 3983 C CA . SER B 1 172 ? 20.375 26.609 12.32 1 89.5 172 SER B CA 1
ATOM 3984 C C . SER B 1 172 ? 18.922 26.406 11.93 1 89.5 172 SER B C 1
ATOM 3986 O O . SER B 1 172 ? 18.594 26.266 10.75 1 89.5 172 SER B O 1
ATOM 3988 N N . ASN B 1 173 ? 17.984 26.438 12.812 1 89.19 173 ASN B N 1
ATOM 3989 C CA . ASN B 1 173 ? 16.562 26.203 12.539 1 89.19 173 ASN B CA 1
ATOM 3990 C C . ASN B 1 173 ? 15.977 27.312 11.672 1 89.19 173 ASN B C 1
ATOM 3992 O O . ASN B 1 173 ? 15.211 27.047 10.75 1 89.19 173 ASN B O 1
ATOM 3996 N N . PRO B 1 174 ? 16.359 28.609 11.984 1 86.31 174 PRO B N 1
ATOM 3997 C CA . PRO B 1 174 ? 15.836 29.656 11.109 1 86.31 174 PRO B CA 1
ATOM 3998 C C . PRO B 1 174 ? 16.234 29.453 9.648 1 86.31 174 PRO B C 1
ATOM 4000 O O . PRO B 1 174 ? 15.414 29.641 8.742 1 86.31 174 PRO B O 1
ATOM 4003 N N . PHE B 1 175 ? 17.5 29.125 9.461 1 90.5 175 PHE B N 1
ATOM 4004 C CA . PHE B 1 175 ? 17.969 28.875 8.109 1 90.5 175 PHE B CA 1
ATOM 4005 C C . PHE B 1 175 ? 17.234 27.688 7.488 1 90.5 175 PHE B C 1
ATOM 4007 O O . PHE B 1 175 ? 16.75 27.781 6.355 1 90.5 175 PHE B O 1
ATOM 4014 N N . GLN B 1 176 ? 17.109 26.578 8.211 1 92.56 176 GLN B N 1
ATOM 4015 C CA . GLN B 1 176 ? 16.453 25.359 7.719 1 92.56 176 GLN B CA 1
ATOM 4016 C C . GLN B 1 176 ? 14.969 25.594 7.488 1 92.56 176 GLN B C 1
ATOM 4018 O O . GLN B 1 176 ? 14.391 25.047 6.547 1 92.56 176 GLN B O 1
ATOM 4023 N N . MET B 1 177 ? 14.375 26.375 8.297 1 90.56 177 MET B N 1
ATOM 4024 C CA . MET B 1 177 ? 12.961 26.703 8.164 1 90.56 177 MET B CA 1
ATOM 4025 C C . MET B 1 177 ? 12.688 27.469 6.883 1 90.56 177 MET B C 1
ATOM 4027 O O . MET B 1 177 ? 11.719 27.188 6.176 1 90.56 177 MET B O 1
ATOM 4031 N N . GLU B 1 178 ? 13.477 28.438 6.688 1 90.62 178 GLU B N 1
ATOM 4032 C CA . GLU B 1 178 ? 13.328 29.203 5.457 1 90.62 178 GLU B CA 1
ATOM 4033 C C . GLU B 1 178 ? 13.445 28.312 4.227 1 90.62 178 GLU B C 1
ATOM 4035 O O . GLU B 1 178 ? 12.695 28.469 3.266 1 90.62 178 GLU B O 1
ATOM 4040 N N . ARG B 1 179 ? 14.391 27.391 4.285 1 93.88 179 ARG B N 1
ATOM 4041 C CA . ARG B 1 179 ? 14.57 26.453 3.182 1 93.88 179 ARG B CA 1
ATOM 4042 C C . ARG B 1 179 ? 13.344 25.562 3.016 1 93.88 179 ARG B C 1
ATOM 4044 O O . ARG B 1 179 ? 12.922 25.281 1.892 1 93.88 179 ARG B O 1
ATOM 4051 N N . LEU B 1 180 ? 12.82 25.094 4.062 1 95.06 180 LEU B N 1
ATOM 4052 C CA . LEU B 1 180 ? 11.625 24.266 4.035 1 95.06 180 LEU B CA 1
ATOM 4053 C C . LEU B 1 180 ? 10.453 25.016 3.428 1 95.06 180 LEU B C 1
ATOM 4055 O O . LEU B 1 180 ? 9.758 24.484 2.549 1 95.06 180 LEU B O 1
ATOM 4059 N N . LEU B 1 181 ? 10.219 26.281 3.83 1 93.5 181 LEU B N 1
ATOM 4060 C CA . LEU B 1 181 ? 9.102 27.078 3.34 1 93.5 181 LEU B CA 1
ATOM 4061 C C . LEU B 1 181 ? 9.258 27.375 1.851 1 93.5 181 LEU B C 1
ATOM 4063 O O . LEU B 1 181 ? 8.273 27.375 1.108 1 93.5 181 LEU B O 1
ATOM 4067 N N . GLN B 1 182 ? 10.492 27.625 1.461 1 94.19 182 GLN B N 1
ATOM 4068 C CA . GLN B 1 182 ? 10.742 27.828 0.039 1 94.19 182 GLN B CA 1
ATOM 4069 C C . GLN B 1 182 ? 10.383 26.594 -0.771 1 94.19 182 GLN B C 1
ATOM 4071 O O . GLN B 1 182 ? 9.812 26.688 -1.858 1 94.19 182 GLN B O 1
ATOM 4076 N N . THR B 1 183 ? 10.781 25.422 -0.238 1 96.44 183 THR B N 1
ATOM 4077 C CA . THR B 1 183 ? 10.445 24.172 -0.896 1 96.44 183 THR B CA 1
ATOM 4078 C C . THR B 1 183 ? 8.938 24 -1.001 1 96.44 183 THR B C 1
ATOM 4080 O O . THR B 1 183 ? 8.422 23.594 -2.043 1 96.44 183 THR B O 1
ATOM 4083 N N . ILE B 1 184 ? 8.219 24.312 -0.006 1 94.94 184 ILE B N 1
ATOM 4084 C CA . ILE B 1 184 ? 6.762 24.203 0.027 1 94.94 184 ILE B CA 1
ATOM 4085 C C . ILE B 1 184 ? 6.148 25.156 -0.989 1 94.94 184 ILE B C 1
ATOM 4087 O O . ILE B 1 184 ? 5.242 24.781 -1.735 1 94.94 184 ILE B O 1
ATOM 4091 N N . ASP B 1 185 ? 6.648 26.391 -1.046 1 94.56 185 ASP B N 1
ATOM 4092 C CA . ASP B 1 185 ? 6.16 27.359 -2.02 1 94.56 185 ASP B CA 1
ATOM 4093 C C . ASP B 1 185 ? 6.348 26.844 -3.445 1 94.56 185 ASP B C 1
ATOM 4095 O O . ASP B 1 185 ? 5.449 26.969 -4.281 1 94.56 185 ASP B O 1
ATOM 4099 N N . THR B 1 186 ? 7.527 26.344 -3.658 1 95.88 186 THR B N 1
ATOM 4100 C CA . THR B 1 186 ? 7.832 25.812 -4.98 1 95.88 186 THR B CA 1
ATOM 4101 C C . THR B 1 186 ? 6.895 24.656 -5.332 1 95.88 186 THR B C 1
ATOM 4103 O O . THR B 1 186 ? 6.402 24.578 -6.457 1 95.88 186 THR B O 1
ATOM 4106 N N . LEU B 1 187 ? 6.688 23.844 -4.344 1 95.75 187 LEU B N 1
ATOM 4107 C CA . LEU B 1 187 ? 5.801 22.703 -4.539 1 95.75 187 LEU B CA 1
ATOM 4108 C C . LEU B 1 187 ? 4.383 23.172 -4.863 1 95.75 187 LEU B C 1
ATOM 4110 O O . LEU B 1 187 ? 3.75 22.656 -5.785 1 95.75 187 LEU B O 1
ATOM 4114 N N . VAL B 1 188 ? 3.895 24.125 -4.203 1 93.88 188 VAL B N 1
ATOM 4115 C CA . VAL B 1 188 ? 2.549 24.641 -4.414 1 93.88 188 VAL B CA 1
ATOM 4116 C C . VAL B 1 188 ? 2.457 25.297 -5.785 1 93.88 188 VAL B C 1
ATOM 4118 O O . VAL B 1 188 ? 1.453 25.156 -6.488 1 93.88 188 VAL B O 1
ATOM 4121 N N . MET B 1 189 ? 3.477 25.984 -6.148 1 93.38 189 MET B N 1
ATOM 4122 C CA . MET B 1 189 ? 3.518 26.641 -7.453 1 93.38 189 MET B CA 1
ATOM 4123 C C . MET B 1 189 ? 3.523 25.609 -8.578 1 93.38 189 MET B C 1
ATOM 4125 O O . MET B 1 189 ? 2.811 25.766 -9.57 1 93.38 189 MET B O 1
ATOM 4129 N N . GLU B 1 190 ? 4.312 24.562 -8.406 1 93.5 190 GLU B N 1
ATOM 4130 C CA . GLU B 1 190 ? 4.402 23.5 -9.406 1 93.5 190 GLU B CA 1
ATOM 4131 C C . GLU B 1 190 ? 3.057 22.812 -9.602 1 93.5 190 GLU B C 1
ATOM 4133 O O . GLU B 1 190 ? 2.75 22.328 -10.695 1 93.5 190 GLU B O 1
ATOM 4138 N N . ASN B 1 191 ? 2.344 22.781 -8.5 1 92.06 191 ASN B N 1
ATOM 4139 C CA . ASN B 1 191 ? 1.023 22.156 -8.57 1 92.06 191 ASN B CA 1
ATOM 4140 C C . ASN B 1 191 ? -0.062 23.188 -8.867 1 92.06 191 ASN B C 1
ATOM 4142 O O . ASN B 1 191 ? -1.241 22.953 -8.602 1 92.06 191 ASN B O 1
ATOM 4146 N N . GLU B 1 192 ? 0.273 24.391 -9.297 1 92.19 192 GLU B N 1
ATOM 4147 C CA . GLU B 1 192 ? -0.616 25.469 -9.719 1 92.19 192 GLU B CA 1
ATOM 4148 C C . GLU B 1 192 ? -1.554 25.875 -8.586 1 92.19 192 GLU B C 1
ATOM 4150 O O . GLU B 1 192 ? -2.734 26.141 -8.82 1 92.19 192 GLU B O 1
ATOM 4155 N N . GLY B 1 193 ? -1.042 25.734 -7.418 1 89.75 193 GLY B N 1
ATOM 4156 C CA . GLY B 1 193 ? -1.806 26.172 -6.262 1 89.75 193 GLY B CA 1
ATOM 4157 C C . GLY B 1 193 ? -2.865 25.172 -5.836 1 89.75 193 GLY B C 1
ATOM 4158 O O . GLY B 1 193 ? -3.605 25.406 -4.879 1 89.75 193 GLY B O 1
ATOM 4159 N N . LYS B 1 194 ? -2.924 24.094 -6.48 1 92.06 194 LYS B N 1
ATOM 4160 C CA . LYS B 1 194 ? -3.93 23.078 -6.172 1 92.06 194 LYS B CA 1
ATOM 4161 C C . LYS B 1 194 ? -3.463 22.156 -5.043 1 92.06 194 LYS B C 1
ATOM 4163 O O . LYS B 1 194 ? -2.271 21.859 -4.934 1 92.06 194 LYS B O 1
ATOM 4168 N N . CYS B 1 195 ? -4.406 21.703 -4.234 1 94.88 195 CYS B N 1
ATOM 4169 C CA . CYS B 1 195 ? -4.109 20.75 -3.172 1 94.88 195 CYS B CA 1
ATOM 4170 C C . CYS B 1 195 ? -4.27 19.328 -3.662 1 94.88 195 CYS B C 1
ATOM 4172 O O . CYS B 1 195 ? -4.836 19.078 -4.73 1 94.88 195 CYS B O 1
ATOM 4174 N N . TYR B 1 196 ? -3.646 18.469 -2.963 1 94.69 196 TYR B N 1
ATOM 4175 C CA . TYR B 1 196 ? -3.934 17.062 -3.223 1 94.69 196 TYR B CA 1
ATOM 4176 C C . TYR B 1 196 ? -5.375 16.719 -2.863 1 94.69 196 TYR B C 1
ATOM 4178 O O . TYR B 1 196 ? -5.906 17.219 -1.867 1 94.69 196 TYR B O 1
ATOM 4186 N N . THR B 1 197 ? -5.996 15.828 -3.688 1 95.38 197 THR B N 1
ATOM 4187 C CA . THR B 1 197 ? -7.336 15.375 -3.33 1 95.38 197 THR B CA 1
ATOM 4188 C C . THR B 1 197 ? -7.617 14 -3.922 1 95.38 197 THR B C 1
ATOM 4190 O O . THR B 1 197 ? -6.809 13.469 -4.684 1 95.38 197 THR B O 1
ATOM 4193 N N . ASN B 1 198 ? -8.539 13.305 -3.348 1 93.69 198 ASN B N 1
ATOM 4194 C CA . ASN B 1 198 ? -9.094 12.062 -3.871 1 93.69 198 ASN B CA 1
ATOM 4195 C C . ASN B 1 198 ? -10.602 11.984 -3.641 1 93.69 198 ASN B C 1
ATOM 4197 O O . ASN B 1 198 ? -11.203 12.914 -3.104 1 93.69 198 ASN B O 1
ATOM 4201 N N . ASP B 1 199 ? -11.227 10.93 -4.07 1 93.81 199 ASP B N 1
ATOM 4202 C CA . ASP B 1 199 ? -12.68 10.836 -4.031 1 93.81 199 ASP B CA 1
ATOM 4203 C C . ASP B 1 199 ? -13.195 10.875 -2.596 1 93.81 199 ASP B C 1
ATOM 4205 O O . ASP B 1 199 ? -14.289 11.398 -2.334 1 93.81 199 ASP B O 1
ATOM 4209 N N . LEU B 1 200 ? -12.516 10.352 -1.685 1 95.81 200 LEU B N 1
ATOM 4210 C CA . LEU B 1 200 ? -12.93 10.352 -0.286 1 95.81 200 LEU B CA 1
ATOM 4211 C C . LEU B 1 200 ? -12.914 11.766 0.288 1 95.81 200 LEU B C 1
ATOM 4213 O O . LEU B 1 200 ? -13.898 12.203 0.895 1 95.81 200 LEU B O 1
ATOM 4217 N N . LEU B 1 201 ? -11.805 12.445 0.118 1 96.5 201 LEU B N 1
ATOM 4218 C CA . LEU B 1 201 ? -11.672 13.797 0.649 1 96.5 201 LEU B CA 1
ATOM 4219 C C . LEU B 1 201 ? -12.68 14.742 -0.001 1 96.5 201 LEU B C 1
ATOM 4221 O O . LEU B 1 201 ? -13.227 15.617 0.665 1 96.5 201 LEU B O 1
ATOM 4225 N N . GLN B 1 202 ? -12.906 14.5 -1.224 1 95.69 202 GLN B N 1
ATOM 4226 C CA . GLN B 1 202 ? -13.914 15.305 -1.914 1 95.69 202 GLN B CA 1
ATOM 4227 C C . GLN B 1 202 ? -15.312 15.039 -1.361 1 95.69 202 GLN B C 1
ATOM 4229 O O . GLN B 1 202 ? -16.094 15.969 -1.16 1 95.69 202 GLN B O 1
ATOM 4234 N N . ALA B 1 203 ? -15.594 13.812 -1.163 1 94.69 203 ALA B N 1
ATOM 4235 C CA . ALA B 1 203 ? -16.891 13.453 -0.585 1 94.69 203 ALA B CA 1
ATOM 4236 C C . ALA B 1 203 ? -17.062 14.062 0.804 1 94.69 203 ALA B C 1
ATOM 4238 O O . ALA B 1 203 ? -18.141 14.547 1.146 1 94.69 203 ALA B O 1
ATOM 4239 N N . ALA B 1 204 ? -16.031 14.031 1.59 1 95.75 204 ALA B N 1
ATOM 4240 C CA . ALA B 1 204 ? -16.078 14.633 2.92 1 95.75 204 ALA B CA 1
ATOM 4241 C C . ALA B 1 204 ? -16.312 16.141 2.832 1 95.75 204 ALA B C 1
ATOM 4243 O O . ALA B 1 204 ? -17.094 16.703 3.6 1 95.75 204 ALA B O 1
ATOM 4244 N N . GLU B 1 205 ? -15.609 16.766 1.933 1 96.81 205 GLU B N 1
ATOM 4245 C CA . GLU B 1 205 ? -15.773 18.203 1.742 1 96.81 205 GLU B CA 1
ATOM 4246 C C . GLU B 1 205 ? -17.219 18.547 1.373 1 96.81 205 GLU B C 1
ATOM 4248 O O . GLU B 1 205 ? -17.781 19.516 1.882 1 96.81 205 GLU B O 1
ATOM 4253 N N . GLU B 1 206 ? -17.766 17.781 0.518 1 95.81 206 GLU B N 1
ATOM 4254 C CA . GLU B 1 206 ? -19.156 18.016 0.107 1 95.81 206 GLU B CA 1
ATOM 4255 C C . GLU B 1 206 ? -20.109 17.906 1.293 1 95.81 206 GLU B C 1
ATOM 4257 O O . GLU B 1 206 ? -21.016 18.719 1.44 1 95.81 206 GLU B O 1
ATOM 4262 N N . GLU B 1 207 ? -19.906 17 2.078 1 95.31 207 GLU B N 1
ATOM 4263 C CA . GLU B 1 207 ? -20.75 16.844 3.262 1 95.31 207 GLU B CA 1
ATOM 4264 C C . GLU B 1 207 ? -20.562 18 4.234 1 95.31 207 GLU B C 1
ATOM 4266 O O . GLU B 1 207 ? -21.531 18.453 4.867 1 95.31 207 GLU B O 1
ATOM 4271 N N . ILE B 1 208 ? -19.422 18.438 4.371 1 96.38 208 ILE B N 1
ATOM 4272 C CA . ILE B 1 208 ? -19.125 19.547 5.266 1 96.38 208 ILE B CA 1
ATOM 4273 C C . ILE B 1 208 ? -19.844 20.797 4.762 1 96.38 208 ILE B C 1
ATOM 4275 O O . ILE B 1 208 ? -20.453 21.531 5.547 1 96.38 208 ILE B O 1
ATOM 4279 N N . LYS B 1 209 ? -19.734 21.016 3.48 1 96 209 LYS B N 1
ATOM 4280 C CA . LYS B 1 209 ? -20.391 22.188 2.893 1 96 209 LYS B CA 1
ATOM 4281 C C . LYS B 1 209 ? -21.906 22.125 3.1 1 96 209 LYS B C 1
ATOM 4283 O O . LYS B 1 209 ? -22.531 23.141 3.396 1 96 209 LYS B O 1
ATOM 4288 N N . GLU B 1 210 ? -22.422 20.969 2.908 1 94.88 210 GLU B N 1
ATOM 4289 C CA . GLU B 1 210 ? -23.859 20.781 3.139 1 94.88 210 GLU B CA 1
ATOM 4290 C C . GLU B 1 210 ? -24.219 21.078 4.59 1 94.88 210 GLU B C 1
ATOM 4292 O O . GLU B 1 210 ? -25.219 21.75 4.859 1 94.88 210 GLU B O 1
ATOM 4297 N N . GLU B 1 211 ? -23.484 20.625 5.496 1 94.56 211 GLU B N 1
ATOM 4298 C CA . GLU B 1 211 ? -23.734 20.859 6.914 1 94.56 211 GLU B CA 1
ATOM 4299 C C . GLU B 1 211 ? -23.531 22.328 7.285 1 94.56 211 GLU B C 1
ATOM 4301 O O . GLU B 1 211 ? -24.219 22.844 8.172 1 94.56 211 GLU B O 1
ATOM 4306 N N . GLU B 1 212 ? -22.578 22.984 6.66 1 95.06 212 GLU B N 1
ATOM 4307 C CA . GLU B 1 212 ? -22.391 24.406 6.875 1 95.06 212 GLU B CA 1
ATOM 4308 C C . GLU B 1 212 ? -23.641 25.188 6.535 1 95.06 212 GLU B C 1
ATOM 4310 O O . GLU B 1 212 ? -24.047 26.094 7.281 1 95.06 212 GLU B O 1
ATOM 4315 N N . GLU B 1 213 ? -24.203 24.797 5.441 1 93 213 GLU B N 1
ATOM 4316 C CA . GLU B 1 213 ? -25.438 25.469 5.016 1 93 213 GLU B CA 1
ATOM 4317 C C . GLU B 1 213 ? -26.562 25.234 6.008 1 93 213 GLU B C 1
ATOM 4319 O O . GLU B 1 213 ? -27.328 26.141 6.324 1 93 213 GLU B O 1
ATOM 4324 N N . ASN B 1 214 ? -26.672 24.094 6.496 1 92.19 214 ASN B N 1
ATOM 4325 C CA . ASN B 1 214 ? -27.688 23.766 7.492 1 92.19 214 ASN B CA 1
ATOM 4326 C C . ASN B 1 214 ? -27.5 24.578 8.773 1 92.19 214 ASN B C 1
ATOM 4328 O O . ASN B 1 214 ? -28.469 25.062 9.352 1 92.19 214 ASN B O 1
ATOM 4332 N N . ILE B 1 215 ? -26.297 24.734 9.164 1 91.94 215 ILE B N 1
ATOM 4333 C CA . ILE B 1 215 ? -26 25.469 10.398 1 91.94 215 ILE B CA 1
ATOM 4334 C C . ILE B 1 215 ? -26.25 26.953 10.188 1 91.94 215 ILE B C 1
ATOM 4336 O O . ILE B 1 215 ? -26.766 27.641 11.086 1 91.94 215 ILE B O 1
ATOM 4340 N N . ARG B 1 216 ? -25.875 27.422 9.016 1 89.69 216 ARG B N 1
ATOM 4341 C CA . ARG B 1 216 ? -26.109 28.828 8.688 1 89.69 216 ARG B CA 1
ATOM 4342 C C . ARG B 1 216 ? -27.594 29.172 8.75 1 89.69 216 ARG B C 1
ATOM 4344 O O . ARG B 1 216 ? -27.953 30.25 9.227 1 89.69 216 ARG B O 1
ATOM 4351 N N . LEU B 1 217 ? -28.359 28.266 8.305 1 88.75 217 LEU B N 1
ATOM 4352 C CA . LEU B 1 217 ? -29.797 28.484 8.281 1 88.75 217 LEU B CA 1
ATOM 4353 C C . LEU B 1 217 ? -30.375 28.406 9.695 1 88.75 217 LEU B C 1
ATOM 4355 O O . LEU B 1 217 ? -31.328 29.125 10.016 1 88.75 217 LEU B O 1
ATOM 4359 N N . ALA B 1 218 ? -29.781 27.656 10.5 1 86.69 218 ALA B N 1
ATOM 4360 C CA . ALA B 1 218 ? -30.312 27.438 11.852 1 86.69 218 ALA B CA 1
ATOM 4361 C C . ALA B 1 218 ? -29.812 28.516 12.812 1 86.69 218 ALA B C 1
ATOM 4363 O O . ALA B 1 218 ? -30.516 28.891 13.758 1 86.69 218 ALA B O 1
ATOM 4364 N N . SER B 1 219 ? -28.531 28.922 12.867 1 78.19 219 SER B N 1
ATOM 4365 C CA . SER B 1 219 ? -27.953 29.734 13.93 1 78.19 219 SER B CA 1
ATOM 4366 C C . SER B 1 219 ? -27.75 31.188 13.477 1 78.19 219 SER B C 1
ATOM 4368 O O . SER B 1 219 ? -27.516 32.062 14.297 1 78.19 219 SER B O 1
ATOM 4370 N N . GLY B 1 220 ? -28.125 31.625 12.305 1 65.69 220 GLY B N 1
ATOM 4371 C CA . GLY B 1 220 ? -28.141 32.938 11.688 1 65.69 220 GLY B CA 1
ATOM 4372 C C . GLY B 1 220 ? -26.875 33.75 11.961 1 65.69 220 GLY B C 1
ATOM 4373 O O . GLY B 1 220 ? -26.359 34.406 11.078 1 65.69 220 GLY B O 1
ATOM 4374 N N . ASN B 1 221 ? -26.297 33.906 13.344 1 75.31 221 ASN B N 1
ATOM 4375 C CA . ASN B 1 221 ? -25.328 34.969 13.656 1 75.31 221 ASN B CA 1
ATOM 4376 C C . ASN B 1 221 ? -23.984 34.375 14.047 1 75.31 221 ASN B C 1
ATOM 4378 O O . ASN B 1 221 ? -23.188 35.031 14.734 1 75.31 221 ASN B O 1
ATOM 4382 N N . LEU B 1 222 ? -23.562 33.312 13.641 1 82.56 222 LEU B N 1
ATOM 4383 C CA . LEU B 1 222 ? -22.281 32.781 14.031 1 82.56 222 LEU B CA 1
ATOM 4384 C C . LEU B 1 222 ? -21.203 33.094 12.992 1 82.56 222 LEU B C 1
ATOM 4386 O O . LEU B 1 222 ? -21.484 33.125 11.797 1 82.56 222 LEU B O 1
ATOM 4390 N N . PRO B 1 223 ? -19.984 33.469 13.469 1 87.06 223 PRO B N 1
ATOM 4391 C CA . PRO B 1 223 ? -18.875 33.688 12.523 1 87.06 223 PRO B CA 1
ATOM 4392 C C . PRO B 1 223 ? -18.641 32.438 11.641 1 87.06 223 PRO B C 1
ATOM 4394 O O . PRO B 1 223 ? -18.828 31.312 12.086 1 87.06 223 PRO B O 1
ATOM 4397 N N . GLU B 1 224 ? -18.25 32.688 10.445 1 85.12 224 GLU B N 1
ATOM 4398 C CA . GLU B 1 224 ? -18.078 31.641 9.445 1 85.12 224 GLU B CA 1
ATOM 4399 C C . GLU B 1 224 ? -17.109 30.562 9.93 1 85.12 224 GLU B C 1
ATOM 4401 O O . GLU B 1 224 ? -17.297 29.375 9.68 1 85.12 224 GLU B O 1
ATOM 4406 N N . ALA B 1 225 ? -15.992 30.953 10.57 1 83 225 ALA B N 1
ATOM 4407 C CA . ALA B 1 225 ? -14.992 30 11.062 1 83 225 ALA B CA 1
ATOM 4408 C C . ALA B 1 225 ? -15.594 29.047 12.078 1 83 225 ALA B C 1
ATOM 4410 O O . ALA B 1 225 ? -15.266 27.859 12.086 1 83 225 ALA B O 1
ATOM 4411 N N . ASP B 1 226 ? -16.484 29.516 12.844 1 88.88 226 ASP B N 1
ATOM 4412 C CA . ASP B 1 226 ? -17.141 28.703 13.852 1 88.88 226 ASP B CA 1
ATOM 4413 C C . ASP B 1 226 ? -18.141 27.734 13.211 1 88.88 226 ASP B C 1
ATOM 4415 O O . ASP B 1 226 ? -18.297 26.594 13.656 1 88.88 226 ASP B O 1
ATOM 4419 N N . ILE B 1 227 ? -18.766 28.281 12.164 1 92.19 227 ILE B N 1
ATOM 4420 C CA . ILE B 1 227 ? -19.75 27.453 11.453 1 92.19 227 ILE B CA 1
ATOM 4421 C C . ILE B 1 227 ? -19.062 26.25 10.836 1 92.19 227 ILE B C 1
ATOM 4423 O O . ILE B 1 227 ? -19.531 25.125 10.961 1 92.19 227 ILE B O 1
ATOM 4427 N N . ARG B 1 228 ? -17.953 26.438 10.219 1 91.88 228 ARG B N 1
ATOM 4428 C CA . ARG B 1 228 ? -17.25 25.344 9.57 1 91.88 228 ARG B CA 1
ATOM 4429 C C . ARG B 1 228 ? -16.719 24.344 10.594 1 91.88 228 ARG B C 1
ATOM 4431 O O . ARG B 1 228 ? -16.766 23.141 10.367 1 91.88 228 ARG B O 1
ATOM 4438 N N . GLU B 1 229 ? -16.203 24.875 11.656 1 91.06 229 GLU B N 1
ATOM 4439 C CA . GLU B 1 229 ? -15.68 23.984 12.695 1 91.06 229 GLU B CA 1
ATOM 4440 C C . GLU B 1 229 ? -16.781 23.078 13.25 1 91.06 229 GLU B C 1
ATOM 4442 O O . GLU B 1 229 ? -16.562 21.891 13.477 1 91.06 229 GLU B O 1
ATOM 4447 N N . LYS B 1 230 ? -17.906 23.703 13.516 1 92.31 230 LYS B N 1
ATOM 4448 C CA . LYS B 1 230 ? -19.031 22.922 14 1 92.31 230 LYS B CA 1
ATOM 4449 C C . LYS B 1 230 ? -19.469 21.891 12.969 1 92.31 230 LYS B C 1
ATOM 4451 O O . LYS B 1 230 ? -19.797 20.766 13.312 1 92.31 230 LYS B O 1
ATOM 4456 N N . ALA B 1 231 ? -19.516 22.328 11.719 1 94.81 231 ALA B N 1
ATOM 4457 C CA . ALA B 1 231 ? -19.891 21.422 10.633 1 94.81 231 ALA B CA 1
ATOM 4458 C C . ALA B 1 231 ? -18.922 20.25 10.562 1 94.81 231 ALA B C 1
ATOM 4460 O O . ALA B 1 231 ? -19.344 19.094 10.43 1 94.81 231 ALA B O 1
ATOM 4461 N N . LYS B 1 232 ? -17.641 20.484 10.672 1 94.38 232 LYS B N 1
ATOM 4462 C CA . LYS B 1 232 ? -16.625 19.438 10.633 1 94.38 232 LYS B CA 1
ATOM 4463 C C . LYS B 1 232 ? -16.828 18.422 11.766 1 94.38 232 LYS B C 1
ATOM 4465 O O . LYS B 1 232 ? -16.719 17.219 11.555 1 94.38 232 LYS B O 1
ATOM 4470 N N . ARG B 1 233 ? -17.156 18.906 12.898 1 92.62 233 ARG B N 1
ATOM 4471 C CA . ARG B 1 233 ? -17.359 18.031 14.055 1 92.62 233 ARG B CA 1
ATOM 4472 C C . ARG B 1 233 ? -18.562 17.125 13.852 1 92.62 233 ARG B C 1
ATOM 4474 O O . ARG B 1 233 ? -18.516 15.93 14.148 1 92.62 233 ARG B O 1
ATOM 4481 N N . ARG B 1 234 ? -19.594 17.688 13.359 1 94.19 234 ARG B N 1
ATOM 4482 C CA . ARG B 1 234 ? -20.797 16.906 13.117 1 94.19 234 ARG B CA 1
ATOM 4483 C C . ARG B 1 234 ? -20.562 15.844 12.062 1 94.19 234 ARG B C 1
ATOM 4485 O O . ARG B 1 234 ? -21.016 14.703 12.211 1 94.19 234 ARG B O 1
ATOM 4492 N N . VAL B 1 235 ? -19.906 16.297 11.023 1 95.44 235 VAL B N 1
ATOM 4493 C CA . VAL B 1 235 ? -19.625 15.344 9.953 1 95.44 235 VAL B CA 1
ATOM 4494 C C . VAL B 1 235 ? -18.688 14.25 10.461 1 95.44 235 VAL B C 1
ATOM 4496 O O . VAL B 1 235 ? -18.859 13.078 10.117 1 95.44 235 VAL B O 1
ATOM 4499 N N . ALA B 1 236 ? -17.688 14.578 11.234 1 94.44 236 ALA B N 1
ATOM 4500 C CA . ALA B 1 236 ? -16.781 13.594 11.805 1 94.44 236 ALA B CA 1
ATOM 4501 C C . ALA B 1 236 ? -17.531 12.562 12.641 1 94.44 236 ALA B C 1
ATOM 4503 O O . ALA B 1 236 ? -17.25 11.359 12.547 1 94.44 236 ALA B O 1
ATOM 4504 N N . ASP B 1 237 ? -18.469 13.016 13.414 1 93.31 237 ASP B N 1
ATOM 4505 C CA . ASP B 1 237 ? -19.266 12.109 14.234 1 93.31 237 ASP B CA 1
ATOM 4506 C C . ASP B 1 237 ? -20.078 11.148 13.367 1 93.31 237 ASP B C 1
ATOM 4508 O O . ASP B 1 237 ? -20.156 9.953 13.656 1 93.31 237 ASP B O 1
ATOM 4512 N N . ARG B 1 238 ? -20.641 11.68 12.375 1 93.5 238 ARG B N 1
ATOM 4513 C CA . ARG B 1 238 ? -21.406 10.852 11.453 1 93.5 238 ARG B CA 1
ATOM 4514 C C . ARG B 1 238 ? -20.531 9.828 10.75 1 93.5 238 ARG B C 1
ATOM 4516 O O . ARG B 1 238 ? -20.906 8.664 10.617 1 93.5 238 ARG B O 1
ATOM 4523 N N . LEU B 1 239 ? -19.375 10.305 10.305 1 93.62 239 LEU B N 1
ATOM 4524 C CA . LEU B 1 239 ? -18.453 9.414 9.617 1 93.62 239 LEU B CA 1
ATOM 4525 C C . LEU B 1 239 ? -17.984 8.297 10.547 1 93.62 239 LEU B C 1
ATOM 4527 O O . LEU B 1 239 ? -17.797 7.16 10.109 1 93.62 239 LEU B O 1
ATOM 4531 N N . LEU B 1 240 ? -17.766 8.625 11.773 1 91.62 240 LEU B N 1
ATOM 4532 C CA . LEU B 1 240 ? -17.312 7.637 12.75 1 91.62 240 LEU B CA 1
ATOM 4533 C C . LEU B 1 240 ? -18.328 6.512 12.898 1 91.62 240 LEU B C 1
ATOM 4535 O O . LEU B 1 240 ? -17.953 5.34 12.992 1 91.62 240 LEU B O 1
ATOM 4539 N N . ILE B 1 241 ? -19.562 6.816 12.82 1 90.81 241 ILE B N 1
ATOM 4540 C CA . ILE B 1 241 ? -20.625 5.836 12.938 1 90.81 241 ILE B CA 1
ATOM 4541 C C . ILE B 1 241 ? -20.688 4.973 11.68 1 90.81 241 ILE B C 1
ATOM 4543 O O . ILE B 1 241 ? -20.75 3.744 11.766 1 90.81 241 ILE B O 1
ATOM 4547 N N . ARG B 1 242 ? -20.547 5.613 10.594 1 90.88 242 ARG B N 1
ATOM 4548 C CA . ARG B 1 242 ? -20.688 4.918 9.32 1 90.88 242 ARG B CA 1
ATOM 4549 C C . ARG B 1 242 ? -19.5 4.004 9.055 1 90.88 242 ARG B C 1
ATOM 4551 O O . ARG B 1 242 ? -19.641 2.965 8.406 1 90.88 242 ARG B O 1
ATOM 4558 N N . CYS B 1 243 ? -18.328 4.359 9.578 1 89.44 243 CYS B N 1
ATOM 4559 C CA . CYS B 1 243 ? -17.109 3.625 9.266 1 89.44 243 CYS B CA 1
ATOM 4560 C C . CYS B 1 243 ? -16.75 2.645 10.375 1 89.44 243 CYS B C 1
ATOM 4562 O O . CYS B 1 243 ? -15.641 2.129 10.422 1 89.44 243 CYS B O 1
ATOM 4564 N N . THR B 1 244 ? -17.672 2.314 11.219 1 84.31 244 THR B N 1
ATOM 4565 C CA . THR B 1 244 ? -17.391 1.485 12.383 1 84.31 244 THR B CA 1
ATOM 4566 C C . THR B 1 244 ? -16.922 0.094 11.969 1 84.31 244 THR B C 1
ATOM 4568 O O . THR B 1 244 ? -16.078 -0.509 12.633 1 84.31 244 THR B O 1
ATOM 4571 N N . ALA B 1 245 ? -17.359 -0.387 10.828 1 81.56 245 ALA B N 1
ATOM 4572 C CA . ALA B 1 245 ? -17.047 -1.751 10.406 1 81.56 245 ALA B CA 1
ATOM 4573 C C . ALA B 1 245 ? -15.727 -1.802 9.656 1 81.56 245 ALA B C 1
ATOM 4575 O O . ALA B 1 245 ? -15.188 -2.885 9.398 1 81.56 245 ALA B O 1
ATOM 4576 N N . LEU B 1 246 ? -15.188 -0.701 9.328 1 87.75 246 LEU B N 1
ATOM 4577 C CA . LEU B 1 246 ? -13.945 -0.651 8.57 1 87.75 246 LEU B CA 1
ATOM 4578 C C . LEU B 1 246 ? -12.742 -0.622 9.508 1 87.75 246 LEU B C 1
ATOM 4580 O O . LEU B 1 246 ? -12.781 0.025 10.555 1 87.75 246 LEU B O 1
ATOM 4584 N N . GLY B 1 247 ? -11.727 -1.328 9.141 1 85.62 247 GLY B N 1
ATOM 4585 C CA . GLY B 1 247 ? -10.5 -1.329 9.922 1 85.62 247 GLY B CA 1
ATOM 4586 C C . GLY B 1 247 ? -9.695 -0.049 9.781 1 85.62 247 GLY B C 1
ATOM 4587 O O . GLY B 1 247 ? -9.883 0.702 8.82 1 85.62 247 GLY B O 1
ATOM 4588 N N . VAL B 1 248 ? -8.797 0.185 10.672 1 88.19 248 VAL B N 1
ATOM 4589 C CA . VAL B 1 248 ? -7.941 1.367 10.688 1 88.19 248 VAL B CA 1
ATOM 4590 C C . VAL B 1 248 ? -7.059 1.392 9.445 1 88.19 248 VAL B C 1
ATOM 4592 O O . VAL B 1 248 ? -6.84 2.451 8.852 1 88.19 248 VAL B O 1
ATOM 4595 N N . GLY B 1 249 ? -6.562 0.232 9.094 1 87.56 249 GLY B N 1
ATOM 4596 C CA . GLY B 1 249 ? -5.75 0.159 7.891 1 87.56 249 GLY B CA 1
ATOM 4597 C C . GLY B 1 249 ? -6.48 0.62 6.645 1 87.56 249 GLY B C 1
ATOM 4598 O O . GLY B 1 249 ? -5.898 1.287 5.785 1 87.56 249 GLY B O 1
ATOM 4599 N N . VAL B 1 250 ? -7.715 0.319 6.543 1 91.25 250 VAL B N 1
ATOM 4600 C CA . VAL B 1 250 ? -8.531 0.702 5.395 1 91.25 250 VAL B CA 1
ATOM 4601 C C . VAL B 1 250 ? -8.727 2.217 5.383 1 91.25 250 VAL B C 1
ATOM 4603 O O . VAL B 1 250 ? -8.586 2.861 4.34 1 91.25 250 VAL B O 1
ATOM 4606 N N . LEU B 1 251 ? -9 2.74 6.512 1 92.88 251 LEU B N 1
ATOM 4607 C CA . LEU B 1 251 ? -9.219 4.18 6.613 1 92.88 251 LEU B CA 1
ATOM 4608 C C . LEU B 1 251 ? -7.945 4.945 6.281 1 92.88 251 LEU B C 1
ATOM 4610 O O . LEU B 1 251 ? -7.984 5.93 5.535 1 92.88 251 LEU B O 1
ATOM 4614 N N . LEU B 1 252 ? -6.832 4.48 6.754 1 91.44 252 LEU B N 1
ATOM 4615 C CA . LEU B 1 252 ? -5.547 5.121 6.484 1 91.44 252 LEU B CA 1
ATOM 4616 C C . LEU B 1 252 ? -5.203 5.047 5 1 91.44 252 LEU B C 1
ATOM 4618 O O . LEU B 1 252 ? -4.82 6.051 4.395 1 91.44 252 LEU B O 1
ATOM 4622 N N . GLY B 1 253 ? -5.32 3.869 4.504 1 92 253 GLY B N 1
ATOM 4623 C CA . GLY B 1 253 ? -5.055 3.707 3.082 1 92 253 GLY B CA 1
ATOM 4624 C C . GLY B 1 253 ? -5.934 4.582 2.207 1 92 253 GLY B C 1
ATOM 4625 O O . GLY B 1 253 ? -5.492 5.074 1.168 1 92 253 GLY B O 1
ATOM 4626 N N . ALA B 1 254 ? -7.156 4.789 2.59 1 93.88 254 ALA B N 1
ATOM 4627 C CA . ALA B 1 254 ? -8.086 5.609 1.816 1 93.88 254 ALA B CA 1
ATOM 4628 C C . ALA B 1 254 ? -7.656 7.074 1.814 1 93.88 254 ALA B C 1
ATOM 4630 O O . ALA B 1 254 ? -7.691 7.734 0.774 1 93.88 254 ALA B O 1
ATOM 4631 N N . ILE B 1 255 ? -7.207 7.574 2.93 1 93.81 255 ILE B N 1
ATOM 4632 C CA . ILE B 1 255 ? -6.77 8.961 3.023 1 93.81 255 ILE B CA 1
ATOM 4633 C C . ILE B 1 255 ? -5.578 9.195 2.096 1 93.81 255 ILE B C 1
ATOM 4635 O O . ILE B 1 255 ? -5.504 10.219 1.411 1 93.81 255 ILE B O 1
ATOM 4639 N N . PHE B 1 256 ? -4.734 8.18 1.979 1 93.25 256 PHE B N 1
ATOM 4640 C CA . PHE B 1 256 ? -3.477 8.383 1.273 1 93.25 256 PHE B CA 1
ATOM 4641 C C . PHE B 1 256 ? -3.531 7.77 -0.12 1 93.25 256 PHE B C 1
ATOM 4643 O O . PHE B 1 256 ? -2.494 7.555 -0.75 1 93.25 256 PHE B O 1
ATOM 4650 N N . GLY B 1 257 ? -4.691 7.359 -0.543 1 88.56 257 GLY B N 1
ATOM 4651 C CA . GLY B 1 257 ? -4.945 7.207 -1.968 1 88.56 257 GLY B CA 1
ATOM 4652 C C . GLY B 1 257 ? -4.844 5.77 -2.439 1 88.56 257 GLY B C 1
ATOM 4653 O O . GLY B 1 257 ? -4.664 5.512 -3.633 1 88.56 257 GLY B O 1
ATOM 4654 N N . VAL B 1 258 ? -4.844 4.758 -1.584 1 88.06 258 VAL B N 1
ATOM 4655 C CA . VAL B 1 258 ? -4.957 3.375 -2.037 1 88.06 258 VAL B CA 1
ATOM 4656 C C . VAL B 1 258 ? -6.332 3.148 -2.662 1 88.06 258 VAL B C 1
ATOM 4658 O O . VAL B 1 258 ? -7.348 3.17 -1.964 1 88.06 258 VAL B O 1
ATOM 4661 N N . VAL B 1 259 ? -6.43 2.812 -3.852 1 86.75 259 VAL B N 1
ATOM 4662 C CA . VAL B 1 259 ? -7.621 2.932 -4.688 1 86.75 259 VAL B CA 1
ATOM 4663 C C . VAL B 1 259 ? -8.719 2.008 -4.16 1 86.75 259 VAL B C 1
ATOM 4665 O O . VAL B 1 259 ? -9.875 2.41 -4.043 1 86.75 259 VAL B O 1
ATOM 4668 N N . VAL B 1 260 ? -8.383 0.76 -3.811 1 87.94 260 VAL B N 1
ATOM 4669 C CA . VAL B 1 260 ? -9.367 -0.206 -3.334 1 87.94 260 VAL B CA 1
ATOM 4670 C C . VAL B 1 260 ? -9.977 0.28 -2.021 1 87.94 260 VAL B C 1
ATOM 4672 O O . VAL B 1 260 ? -11.18 0.151 -1.804 1 87.94 260 VAL B O 1
ATOM 4675 N N . MET B 1 261 ? -9.203 0.861 -1.234 1 92.44 261 MET B N 1
ATOM 4676 C CA . MET B 1 261 ? -9.656 1.289 0.087 1 92.44 261 MET B CA 1
ATOM 4677 C C . MET B 1 261 ? -10.484 2.566 -0.009 1 92.44 261 MET B C 1
ATOM 4679 O O . MET B 1 261 ? -11.445 2.742 0.738 1 92.44 261 MET B O 1
ATOM 4683 N N . VAL B 1 262 ? -10.094 3.445 -0.968 1 92.31 262 VAL B N 1
ATOM 4684 C CA . VAL B 1 262 ? -10.945 4.598 -1.242 1 92.31 262 VAL B CA 1
ATOM 4685 C C . VAL B 1 262 ? -12.336 4.129 -1.647 1 92.31 262 VAL B C 1
ATOM 4687 O O . VAL B 1 262 ? -13.344 4.609 -1.115 1 92.31 262 VAL B O 1
ATOM 4690 N N . GLY B 1 263 ? -12.406 3.182 -2.498 1 90.38 263 GLY B N 1
ATOM 4691 C CA . GLY B 1 263 ? -13.688 2.635 -2.932 1 90.38 263 GLY B CA 1
ATOM 4692 C C . GLY B 1 263 ? -14.492 2.033 -1.796 1 90.38 263 GLY B C 1
ATOM 4693 O O . GLY B 1 263 ? -15.711 2.219 -1.727 1 90.38 263 GLY B O 1
ATOM 4694 N N . ALA B 1 264 ? -13.828 1.348 -0.933 1 91 264 ALA B N 1
ATOM 4695 C CA . ALA B 1 264 ? -14.5 0.69 0.185 1 91 264 ALA B CA 1
ATOM 4696 C C . ALA B 1 264 ? -15.148 1.712 1.111 1 91 264 ALA B C 1
ATOM 4698 O O . ALA B 1 264 ? -16.281 1.523 1.553 1 91 264 ALA B O 1
ATOM 4699 N N . VAL B 1 265 ? -14.43 2.756 1.429 1 93.56 265 VAL B N 1
ATOM 4700 C CA . VAL B 1 265 ? -14.961 3.779 2.324 1 93.56 265 VAL B CA 1
ATOM 4701 C C . VAL B 1 265 ? -16.109 4.512 1.647 1 93.56 265 VAL B C 1
ATOM 4703 O O . VAL B 1 265 ? -17.141 4.797 2.279 1 93.56 265 VAL B O 1
ATOM 4706 N N . LEU B 1 266 ? -16 4.77 0.354 1 93.12 266 LEU B N 1
ATOM 4707 C CA . LEU B 1 266 ? -17.031 5.492 -0.369 1 93.12 266 LEU B CA 1
ATOM 4708 C C . LEU B 1 266 ? -18.328 4.676 -0.432 1 93.12 266 LEU B C 1
ATOM 4710 O O . LEU B 1 266 ? -19.422 5.238 -0.412 1 93.12 266 LEU B O 1
ATOM 4714 N N . THR B 1 267 ? -18.188 3.436 -0.475 1 88.06 267 THR B N 1
ATOM 4715 C CA . THR B 1 267 ? -19.375 2.576 -0.489 1 88.06 267 THR B CA 1
ATOM 4716 C C . THR B 1 267 ? -20.141 2.699 0.82 1 88.06 267 THR B C 1
ATOM 4718 O O . THR B 1 267 ? -21.375 2.684 0.822 1 88.06 267 THR B O 1
ATOM 4721 N N . VAL B 1 268 ? -19.469 2.846 1.857 1 86.44 268 VAL B N 1
ATOM 4722 C CA . VAL B 1 268 ? -20.078 2.979 3.172 1 86.44 268 VAL B CA 1
ATOM 4723 C C . VAL B 1 268 ? -20.719 4.363 3.309 1 86.44 268 VAL B C 1
ATOM 4725 O O . VAL B 1 268 ? -21.766 4.512 3.936 1 86.44 268 VAL B O 1
ATOM 4728 N N . LEU B 1 269 ? -20.062 5.324 2.721 1 87.56 269 LEU B N 1
ATOM 4729 C CA . LEU B 1 269 ? -20.547 6.699 2.816 1 87.56 269 LEU B CA 1
ATOM 4730 C C . LEU B 1 269 ? -21.797 6.895 1.961 1 87.56 269 LEU B C 1
ATOM 4732 O O . LEU B 1 269 ? -22.656 7.727 2.281 1 87.56 269 LEU B O 1
ATOM 4736 N N . GLN B 1 270 ? -21.922 6.258 0.866 1 80.38 270 GLN B N 1
ATOM 4737 C CA . GLN B 1 270 ? -23.062 6.398 -0.045 1 80.38 270 GLN B CA 1
ATOM 4738 C C . GLN B 1 270 ? -24.266 5.609 0.451 1 80.38 270 GLN B C 1
ATOM 4740 O O . GLN B 1 270 ? -25.406 5.941 0.119 1 80.38 270 GLN B O 1
ATOM 4745 N N . GLU B 1 271 ? -24.125 4.598 1.063 1 64.25 271 GLU B N 1
ATOM 4746 C CA . GLU B 1 271 ? -25.266 3.832 1.58 1 64.25 271 GLU B CA 1
ATOM 4747 C C . GLU B 1 271 ? -26.094 4.668 2.545 1 64.25 271 GLU B C 1
ATOM 4749 O O . GLU B 1 271 ? -27.297 4.445 2.688 1 64.25 271 GLU B O 1
ATOM 4754 N N . SER B 1 272 ? -25.609 5.637 3.268 1 48.34 272 SER B N 1
ATOM 4755 C CA . SER B 1 272 ? -26.391 6.383 4.242 1 48.34 272 SER B CA 1
ATOM 4756 C C . SER B 1 272 ? -27.141 7.535 3.584 1 48.34 272 SER B C 1
ATOM 4758 O O . SER B 1 272 ? -27.922 8.227 4.238 1 48.34 272 SER B O 1
ATOM 4760 N N . SER B 1 273 ? -26.781 8.18 2.395 1 44.91 273 SER B N 1
ATOM 4761 C CA . SER B 1 273 ? -27.531 9.336 1.894 1 44.91 273 SER B CA 1
ATOM 4762 C C . SER B 1 273 ? -28.938 8.938 1.477 1 44.91 273 SER B C 1
ATOM 4764 O O . SER B 1 273 ? -29.156 7.84 0.959 1 44.91 273 SER B O 1
ATOM 4766 N N . LYS B 1 274 ? -30.109 9.852 1.669 1 37.34 274 LYS B N 1
ATOM 4767 C CA . LYS B 1 274 ? -31.547 9.891 1.42 1 37.34 274 LYS B CA 1
ATOM 4768 C C . LYS B 1 274 ? -31.875 9.422 0.005 1 37.34 274 LYS B C 1
ATOM 4770 O O . LYS B 1 274 ? -31.047 9.555 -0.905 1 37.34 274 LYS B O 1
ATOM 4775 N N . PRO B 1 275 ? -33.219 9.016 -0.505 1 32.34 275 PRO B N 1
ATOM 4776 C CA . PRO B 1 275 ? -33.938 8.602 -1.716 1 32.34 275 PRO B CA 1
ATOM 4777 C C . PRO B 1 275 ? -33.656 9.531 -2.9 1 32.34 275 PRO B C 1
ATOM 4779 O O . PRO B 1 275 ? -33.812 9.117 -4.055 1 32.34 275 PRO B O 1
ATOM 4782 N N . VAL B 1 276 ? -34.062 10.961 -3.027 1 26.78 276 VAL B N 1
ATOM 4783 C CA . VAL B 1 276 ? -34.844 11.617 -4.078 1 26.78 276 VAL B CA 1
ATOM 4784 C C . VAL B 1 276 ? -33.969 11.812 -5.312 1 26.78 276 VAL B C 1
ATOM 4786 O O . VAL B 1 276 ? -34.344 11.438 -6.422 1 26.78 276 VAL B O 1
ATOM 4789 N N . LYS B 1 277 ? -33.688 13.273 -6.051 1 28.94 277 LYS B N 1
ATOM 4790 C CA . LYS B 1 277 ? -33.594 13.898 -7.367 1 28.94 277 LYS B CA 1
ATOM 4791 C C . LYS B 1 277 ? -32.219 13.719 -7.984 1 28.94 277 LYS B C 1
ATOM 4793 O O . LYS B 1 277 ? -32.031 13.875 -9.195 1 28.94 277 LYS B O 1
ATOM 4798 N N . LEU B 1 278 ? -30.984 13.867 -7.34 1 22.34 278 LEU B N 1
ATOM 4799 C CA . LEU B 1 278 ? -29.828 14.438 -8.039 1 22.34 278 LEU B CA 1
ATOM 4800 C C . LEU B 1 278 ? -29.078 13.359 -8.812 1 22.34 278 LEU B C 1
ATOM 4802 O O . LEU B 1 278 ? -28.078 12.82 -8.32 1 22.34 278 LEU B O 1
ATOM 4806 N N . ARG B 1 279 ? -29.578 12.43 -9.398 1 27.39 279 ARG B N 1
ATOM 4807 C CA . ARG B 1 279 ? -28.812 11.555 -10.281 1 27.39 279 ARG B CA 1
ATOM 4808 C C . ARG B 1 279 ? -28.172 12.344 -11.422 1 27.39 279 ARG B C 1
ATOM 4810 O O . ARG B 1 279 ? -27.547 11.766 -12.312 1 27.39 279 ARG B O 1
ATOM 4817 N N . LYS B 1 280 ? -28.531 13.594 -11.789 1 26.36 280 LYS B N 1
ATOM 4818 C CA . LYS B 1 280 ? -28.188 14.211 -13.07 1 26.36 280 LYS B CA 1
ATOM 4819 C C . LYS B 1 280 ? -26.734 14.664 -13.078 1 26.36 280 LYS B C 1
ATOM 4821 O O . LYS B 1 280 ? -26.094 14.688 -14.133 1 26.36 280 LYS B O 1
ATOM 4826 N N . ALA B 1 281 ? -26.109 15.273 -12.016 1 23.8 281 ALA B N 1
ATOM 4827 C CA . ALA B 1 281 ? -24.953 16.141 -12.219 1 23.8 281 ALA B CA 1
ATOM 4828 C C . ALA B 1 281 ? -23.656 15.336 -12.258 1 23.8 281 ALA B C 1
ATOM 4830 O O . ALA B 1 281 ? -22.594 15.875 -12.57 1 23.8 281 ALA B O 1
ATOM 4831 N N . VAL B 1 282 ? -23.562 14.18 -11.922 1 27.55 282 VAL B N 1
ATOM 4832 C CA . VAL B 1 282 ? -22.219 13.641 -11.719 1 27.55 282 VAL B CA 1
ATOM 4833 C C . VAL B 1 282 ? -21.562 13.367 -13.07 1 27.55 282 VAL B C 1
ATOM 4835 O O . VAL B 1 282 ? -20.391 12.992 -13.125 1 27.55 282 VAL B O 1
ATOM 4838 N N . GLY B 1 283 ? -22.203 13.5 -14.203 1 24.72 283 GLY B N 1
ATOM 4839 C CA . GLY B 1 283 ? -21.578 13.234 -15.484 1 24.72 283 GLY B CA 1
ATOM 4840 C C . GLY B 1 283 ? -20.547 14.281 -15.867 1 24.72 283 GLY B C 1
ATOM 4841 O O . GLY B 1 283 ? -19.719 14.055 -16.75 1 24.72 283 GLY B O 1
ATOM 4842 N N . LYS B 1 284 ? -20.734 15.586 -15.477 1 26.09 284 LYS B N 1
ATOM 4843 C CA . LYS B 1 284 ? -20 16.656 -16.156 1 26.09 284 LYS B CA 1
ATOM 4844 C C . LYS B 1 284 ? -18.531 16.688 -15.703 1 26.09 284 LYS B C 1
ATOM 4846 O O . LYS B 1 284 ? -17.656 17.047 -16.484 1 26.09 284 LYS B O 1
ATOM 4851 N N . THR B 1 285 ? -18.203 16.484 -14.461 1 25.36 285 THR B N 1
ATOM 4852 C CA . THR B 1 285 ? -16.922 17.047 -14.055 1 25.36 285 THR B CA 1
ATOM 4853 C C . THR B 1 285 ? -15.773 16.156 -14.516 1 25.36 285 THR B C 1
ATOM 4855 O O . THR B 1 285 ? -14.609 16.531 -14.438 1 25.36 285 THR B O 1
ATOM 4858 N N . VAL B 1 286 ? -15.945 15 -15.031 1 26.17 286 VAL B N 1
ATOM 4859 C CA . VAL B 1 286 ? -14.773 14.305 -15.562 1 26.17 286 VAL B CA 1
ATOM 4860 C C . VAL B 1 286 ? -14.258 15.031 -16.797 1 26.17 286 VAL B C 1
ATOM 4862 O O . VAL B 1 286 ? -13.07 14.945 -17.125 1 26.17 286 VAL B O 1
ATOM 4865 N N . ALA B 1 287 ? -15.109 15.797 -17.469 1 24.31 287 ALA B N 1
ATOM 4866 C CA . ALA B 1 287 ? -14.727 16.328 -18.766 1 24.31 287 ALA B CA 1
ATOM 4867 C C . ALA B 1 287 ? -13.734 17.484 -18.625 1 24.31 287 ALA B C 1
ATOM 4869 O O . ALA B 1 287 ? -12.875 17.672 -19.484 1 24.31 287 ALA B O 1
ATOM 4870 N N . ALA B 1 288 ? -13.891 18.312 -17.609 1 23.73 288 ALA B N 1
ATOM 4871 C CA . ALA B 1 288 ? -13.305 19.641 -17.781 1 23.73 288 ALA B CA 1
ATOM 4872 C C . ALA B 1 288 ? -11.773 19.562 -17.781 1 23.73 288 ALA B C 1
ATOM 4874 O O . ALA B 1 288 ? -11.109 20.344 -18.469 1 23.73 288 ALA B O 1
ATOM 4875 N N . SER B 1 289 ? -11.109 18.797 -17.016 1 23.61 289 SER B N 1
ATOM 4876 C CA . SER B 1 289 ? -9.695 19.172 -17 1 23.61 289 SER B CA 1
ATOM 4877 C C . SER B 1 289 ? -8.992 18.75 -18.281 1 23.61 289 SER B C 1
ATOM 4879 O O . SER B 1 289 ? -7.785 18.953 -18.422 1 23.61 289 SER B O 1
ATOM 4881 N N . ALA B 1 290 ? -9.68 18.109 -19.188 1 24.67 290 ALA B N 1
ATOM 4882 C CA . ALA B 1 290 ? -8.969 17.828 -20.422 1 24.67 290 ALA B CA 1
ATOM 4883 C C . ALA B 1 290 ? -8.672 19.109 -21.203 1 24.67 290 ALA B C 1
ATOM 4885 O O . ALA B 1 290 ? -7.746 19.141 -22.016 1 24.67 290 ALA B O 1
ATOM 4886 N N . GLY B 1 291 ? -9.547 20.172 -21.078 1 22.28 291 GLY B N 1
ATOM 4887 C CA . GLY B 1 291 ? -9.562 21.188 -22.109 1 22.28 291 GLY B CA 1
ATOM 4888 C C . GLY B 1 291 ? -8.359 22.094 -22.078 1 22.28 291 GLY B C 1
ATOM 4889 O O . GLY B 1 291 ? -8.086 22.812 -23.047 1 22.28 291 GLY B O 1
ATOM 4890 N N . MET B 1 292 ? -7.781 22.453 -20.969 1 20.59 292 MET B N 1
ATOM 4891 C CA . MET B 1 292 ? -7.234 23.812 -21.094 1 20.59 292 MET B CA 1
ATOM 4892 C C . MET B 1 292 ? -6.039 23.828 -22.031 1 20.59 292 MET B C 1
ATOM 4894 O O . MET B 1 292 ? -5.395 24.875 -22.203 1 20.59 292 MET B O 1
ATOM 4898 N N . ALA B 1 293 ? -5.543 22.75 -22.578 1 21.22 293 ALA B N 1
ATOM 4899 C CA . ALA B 1 293 ? -4.281 23.062 -23.25 1 21.22 293 ALA B CA 1
ATOM 4900 C C . ALA B 1 293 ? -4.52 23.938 -24.484 1 21.22 293 ALA B C 1
ATOM 4902 O O . ALA B 1 293 ? -3.576 24.266 -25.203 1 21.22 293 ALA B O 1
ATOM 4903 N N . LEU B 1 294 ? -5.785 24.375 -24.75 1 21.19 294 LEU B N 1
ATOM 4904 C CA . LEU B 1 294 ? -5.844 24.844 -26.125 1 21.19 294 LEU B CA 1
ATOM 4905 C C . LEU B 1 294 ? -5.008 26.109 -26.312 1 21.19 294 LEU B C 1
ATOM 4907 O O . LEU B 1 294 ? -4.691 26.484 -27.438 1 21.19 294 LEU B O 1
ATOM 4911 N N . GLY B 1 295 ? -4.754 26.984 -25.406 1 19.16 295 GLY B N 1
ATOM 4912 C CA . GLY B 1 295 ? -4.77 28.344 -25.938 1 19.16 295 GLY B CA 1
ATOM 4913 C C . GLY B 1 295 ? -3.58 28.656 -26.828 1 19.16 295 GLY B C 1
ATOM 4914 O O . GLY B 1 295 ? -2.49 28.953 -26.328 1 19.16 295 GLY B O 1
ATOM 4915 N N . ILE B 1 296 ? -3.176 27.75 -27.812 1 20.08 296 ILE B N 1
ATOM 4916 C CA . ILE B 1 296 ? -2.16 28.203 -28.766 1 20.08 296 ILE B CA 1
ATOM 4917 C C . ILE B 1 296 ? -2.609 29.5 -29.438 1 20.08 296 ILE B C 1
ATOM 4919 O O . ILE B 1 296 ? -3.586 29.5 -30.188 1 20.08 296 ILE B O 1
ATOM 4923 N N . GLY B 1 297 ? -2.738 30.578 -28.734 1 17.81 297 GLY B N 1
ATOM 4924 C CA . GLY B 1 297 ? -2.949 31.844 -29.438 1 17.81 297 GLY B CA 1
ATOM 4925 C C . GLY B 1 297 ? -1.97 32.062 -30.578 1 17.81 297 GLY B C 1
ATOM 4926 O O . GLY B 1 297 ? -0.813 31.641 -30.5 1 17.81 297 GLY B O 1
ATOM 4927 N N . GLY B 1 298 ? -2.381 32.219 -31.844 1 18.92 298 GLY B N 1
ATOM 4928 C CA . GLY B 1 298 ? -2.027 32.562 -33.219 1 18.92 298 GLY B CA 1
ATOM 4929 C C . GLY B 1 298 ? -1.152 33.812 -33.312 1 18.92 298 GLY B C 1
ATOM 4930 O O . GLY B 1 298 ? -0.709 34.156 -34.406 1 18.92 298 GLY B O 1
ATOM 4931 N N . THR B 1 299 ? -0.997 34.625 -32.406 1 18.41 299 THR B N 1
ATOM 4932 C CA . THR B 1 299 ? -0.803 35.844 -33.219 1 18.41 299 THR B CA 1
ATOM 4933 C C . THR B 1 299 ? 0.405 35.688 -34.125 1 18.41 299 THR B C 1
ATOM 4935 O O . THR B 1 299 ? 1.238 34.812 -33.938 1 18.41 299 THR B O 1
ATOM 4938 N N . ALA B 1 300 ? 1.117 36.75 -34.562 1 17.98 300 ALA B N 1
ATOM 4939 C CA . ALA B 1 300 ? 1.416 37.438 -35.812 1 17.98 300 ALA B CA 1
ATOM 4940 C C . ALA B 1 300 ? 2.797 37.062 -36.344 1 17.98 300 ALA B C 1
ATOM 4942 O O . ALA B 1 300 ? 3.148 37.375 -37.469 1 17.98 300 ALA B O 1
ATOM 4943 N N . LEU B 1 301 ? 3.799 36.375 -35.594 1 18.64 301 LEU B N 1
ATOM 4944 C CA . LEU B 1 301 ? 4.902 36.844 -36.406 1 18.64 301 LEU B CA 1
ATOM 4945 C C . LEU B 1 301 ? 4.84 36.25 -37.812 1 18.64 301 LEU B C 1
ATOM 4947 O O . LEU B 1 301 ? 4.188 35.219 -38 1 18.64 301 LEU B O 1
ATOM 4951 N N . GLY B 1 302 ? 5.547 36.656 -38.875 1 17.81 302 GLY B N 1
ATOM 4952 C CA . GLY B 1 302 ? 5.707 36.562 -40.344 1 17.81 302 GLY B CA 1
ATOM 4953 C C . GLY B 1 302 ? 6.02 35.156 -40.812 1 17.81 302 GLY B C 1
ATOM 4954 O O . GLY B 1 302 ? 5.297 34.594 -41.656 1 17.81 302 GLY B O 1
ATOM 4955 N N . GLY B 1 303 ? 7.242 34.656 -41.094 1 17.8 303 GLY B N 1
ATOM 4956 C CA . GLY B 1 303 ? 7.645 34.031 -42.344 1 17.8 303 GLY B CA 1
ATOM 4957 C C . GLY B 1 303 ? 7.434 32.531 -42.375 1 17.8 303 GLY B C 1
ATOM 4958 O O . GLY B 1 303 ? 6.43 32.062 -42.906 1 17.8 303 GLY B O 1
ATOM 4959 N N . GLY B 1 304 ? 8.477 31.562 -42.281 1 17.39 304 GLY B N 1
ATOM 4960 C CA . GLY B 1 304 ? 8.781 30.547 -43.281 1 17.39 304 GLY B CA 1
ATOM 4961 C C . GLY B 1 304 ? 8.141 29.203 -42.938 1 17.39 304 GLY B C 1
ATOM 4962 O O . GLY B 1 304 ? 7.562 29.016 -41.875 1 17.39 304 GLY B O 1
ATOM 4963 N N . VAL B 1 305 ? 8.75 27.859 -43.062 1 18.14 305 VAL B N 1
ATOM 4964 C CA . VAL B 1 305 ? 8.531 26.688 -43.906 1 18.14 305 VAL B CA 1
ATOM 4965 C C . VAL B 1 305 ? 7.836 25.594 -43.125 1 18.14 305 VAL B C 1
ATOM 4967 O O . VAL B 1 305 ? 6.789 25.078 -43.531 1 18.14 305 VAL B O 1
ATOM 4970 N N . VAL B 1 306 ? 8.492 24.453 -42.344 1 18.17 306 VAL B N 1
ATOM 4971 C CA . VAL B 1 306 ? 8.477 23.094 -42.875 1 18.17 306 VAL B CA 1
ATOM 4972 C C . VAL B 1 306 ? 7.414 22.266 -42.156 1 18.17 306 VAL B C 1
ATOM 4974 O O . VAL B 1 306 ? 7.055 22.578 -41 1 18.17 306 VAL B O 1
ATOM 4977 N N . PRO B 1 307 ? 7.012 20.875 -42.375 1 17.53 307 PRO B N 1
ATOM 4978 C CA . PRO B 1 307 ? 5.863 20.016 -42.656 1 17.53 307 PRO B CA 1
ATOM 4979 C C . PRO B 1 307 ? 5.461 19.188 -41.438 1 17.53 307 PRO B C 1
ATOM 4981 O O . PRO B 1 307 ? 4.27 18.969 -41.188 1 17.53 307 PRO B O 1
ATOM 4984 N N . ALA B 1 308 ? 6.312 18.469 -40.531 1 17.16 308 ALA B N 1
ATOM 4985 C CA . ALA B 1 308 ? 6.246 17 -40.562 1 17.16 308 ALA B CA 1
ATOM 4986 C C . ALA B 1 308 ? 5.176 16.484 -39.594 1 17.16 308 ALA B C 1
ATOM 4988 O O . ALA B 1 308 ? 4.297 15.711 -40 1 17.16 308 ALA B O 1
ATOM 4989 N N . ALA B 1 309 ? 5.5 15.648 -38.344 1 16.98 309 ALA B N 1
ATOM 4990 C CA . ALA B 1 309 ? 5.23 14.242 -38.062 1 16.98 309 ALA B CA 1
ATOM 4991 C C . ALA B 1 309 ? 3.996 14.094 -37.156 1 16.98 309 ALA B C 1
ATOM 4993 O O . ALA B 1 309 ? 3.629 15.023 -36.438 1 16.98 309 ALA B O 1
ATOM 4994 N N . THR B 1 310 ? 3.252 12.727 -36.969 1 17.38 310 THR B N 1
ATOM 4995 C CA . THR B 1 310 ? 1.989 12 -37.031 1 17.38 310 THR B CA 1
ATOM 4996 C C . THR B 1 310 ? 1.51 11.672 -35.594 1 17.38 310 THR B C 1
ATOM 4998 O O . THR B 1 310 ? 0.484 11.008 -35.438 1 17.38 310 THR B O 1
ATOM 5001 N N . CYS B 1 311 ? 1.529 12.344 -34.469 1 16.44 311 CYS B N 1
ATOM 5002 C CA . CYS B 1 311 ? 1.442 11.773 -33.125 1 16.44 311 CYS B CA 1
ATOM 5003 C C . CYS B 1 311 ? 0.021 11.312 -32.812 1 16.44 311 CYS B C 1
ATOM 5005 O O . CYS B 1 311 ? -0.924 12.102 -32.906 1 16.44 311 CYS B O 1
ATOM 5007 N N . LEU B 1 312 ? -0.355 9.867 -32.656 1 16.81 312 LEU B N 1
ATOM 5008 C CA . LEU B 1 312 ? -1.562 9.047 -32.719 1 16.81 312 LEU B CA 1
ATOM 5009 C C . LEU B 1 312 ? -2.328 9.102 -31.406 1 16.81 312 LEU B C 1
ATOM 5011 O O . LEU B 1 312 ? -1.772 8.797 -30.359 1 16.81 312 LEU B O 1
ATOM 5015 N N . SER B 1 313 ? -3.381 9.82 -31.188 1 18.14 313 SER B N 1
ATOM 5016 C CA . SER B 1 313 ? -4.184 10.172 -30.016 1 18.14 313 SER B CA 1
ATOM 5017 C C . SER B 1 313 ? -5.312 9.172 -29.797 1 18.14 313 SER B C 1
ATOM 5019 O O . SER B 1 313 ? -6.41 9.336 -30.344 1 18.14 313 SER B O 1
ATOM 5021 N N . VAL B 1 314 ? -5.113 7.719 -29.484 1 16.72 314 VAL B N 1
ATOM 5022 C CA . VAL B 1 314 ? -6.258 6.816 -29.562 1 16.72 314 VAL B CA 1
ATOM 5023 C C . VAL B 1 314 ? -7.156 7.008 -28.344 1 16.72 314 VAL B C 1
ATOM 5025 O O . VAL B 1 314 ? -6.688 6.953 -27.203 1 16.72 314 VAL B O 1
ATOM 5028 N N . THR B 1 315 ? -8.445 7.5 -28.406 1 18.52 315 THR B N 1
ATOM 5029 C CA . THR B 1 315 ? -9.516 8.008 -27.562 1 18.52 315 THR B CA 1
ATOM 5030 C C . THR B 1 315 ? -10.461 6.875 -27.156 1 18.52 315 THR B C 1
ATOM 5032 O O . THR B 1 315 ? -11.203 6.352 -28 1 18.52 315 THR B O 1
ATOM 5035 N N . ALA B 1 316 ? -10.047 5.754 -26.266 1 16.98 316 ALA B N 1
ATOM 5036 C CA . ALA B 1 316 ? -10.867 4.562 -26.031 1 16.98 316 ALA B CA 1
ATOM 5037 C C . ALA B 1 316 ? -12.156 4.918 -25.312 1 16.98 316 ALA B C 1
ATOM 5039 O O . ALA B 1 316 ? -12.18 5.816 -24.469 1 16.98 316 ALA B O 1
ATOM 5040 N N . ALA B 1 317 ? -13.406 4.281 -25.719 1 16.83 317 ALA B N 1
ATOM 5041 C CA . ALA B 1 317 ? -14.852 4.434 -25.625 1 16.83 317 ALA B CA 1
ATOM 5042 C C . ALA B 1 317 ? -15.391 3.809 -24.344 1 16.83 317 ALA B C 1
ATOM 5044 O O . ALA B 1 317 ? -14.828 2.838 -23.828 1 16.83 317 ALA B O 1
ATOM 5045 N N . ALA B 1 318 ? -16.531 4.426 -23.641 1 18.8 318 ALA B N 1
ATOM 5046 C CA . ALA B 1 318 ? -17.281 4.672 -22.406 1 18.8 318 ALA B CA 1
ATOM 5047 C C . ALA B 1 318 ? -18.406 3.645 -22.234 1 18.8 318 ALA B C 1
ATOM 5049 O O . ALA B 1 318 ? -19.391 3.67 -22.969 1 18.8 318 ALA B O 1
ATOM 5050 N N . ALA B 1 319 ? -18.281 2.195 -22.062 1 17.31 319 ALA B N 1
ATOM 5051 C CA . ALA B 1 319 ? -19.469 1.344 -22.062 1 17.31 319 ALA B CA 1
ATOM 5052 C C . ALA B 1 319 ? -20.234 1.494 -20.75 1 17.31 319 ALA B C 1
ATOM 5054 O O . ALA B 1 319 ? -19.672 1.349 -19.672 1 17.31 319 ALA B O 1
ATOM 5055 N N . ALA B 1 320 ? -21.484 2.15 -20.578 1 18.44 320 ALA B N 1
ATOM 5056 C CA . ALA B 1 320 ? -22.375 2.682 -19.562 1 18.44 320 ALA B CA 1
ATOM 5057 C C . ALA B 1 320 ? -23.297 1.591 -19.016 1 18.44 320 ALA B C 1
ATOM 5059 O O . ALA B 1 320 ? -24.062 1.823 -18.078 1 18.44 320 ALA B O 1
ATOM 5060 N N . THR B 1 321 ? -23.359 0.216 -19.156 1 17.88 321 THR B N 1
ATOM 5061 C CA . THR B 1 321 ? -24.688 -0.361 -18.969 1 17.88 321 THR B CA 1
ATOM 5062 C C . THR B 1 321 ? -25.047 -0.403 -17.484 1 17.88 321 THR B C 1
ATOM 5064 O O . THR B 1 321 ? -24.156 -0.411 -16.625 1 17.88 321 THR B O 1
ATOM 5067 N N . GLY B 1 322 ? -26.531 -0.533 -16.891 1 18.08 322 GLY B N 1
ATOM 5068 C CA . GLY B 1 322 ? -27.594 -0.21 -15.961 1 18.08 322 GLY B CA 1
ATOM 5069 C C . GLY B 1 322 ? -27.719 -1.212 -14.828 1 18.08 322 GLY B C 1
ATOM 5070 O O . GLY B 1 322 ? -28.562 -1.051 -13.945 1 18.08 322 GLY B O 1
ATOM 5071 N N . ALA B 1 323 ? -27.094 -2.363 -14.633 1 17.72 323 ALA B N 1
ATOM 5072 C CA . ALA B 1 323 ? -27.875 -3.4 -13.953 1 17.72 323 ALA B CA 1
ATOM 5073 C C . ALA B 1 323 ? -27.906 -3.152 -12.445 1 17.72 323 ALA B C 1
ATOM 5075 O O . ALA B 1 323 ? -26.922 -3.359 -11.75 1 17.72 323 ALA B O 1
ATOM 5076 N N . VAL B 1 324 ? -28.656 -2.131 -11.812 1 19.33 324 VAL B N 1
ATOM 5077 C CA . VAL B 1 324 ? -28.703 -1.521 -10.492 1 19.33 324 VAL B CA 1
ATOM 5078 C C . VAL B 1 324 ? -29.469 -2.428 -9.531 1 19.33 324 VAL B C 1
ATOM 5080 O O . VAL B 1 324 ? -29.594 -2.121 -8.344 1 19.33 324 VAL B O 1
ATOM 5083 N N . LYS B 1 325 ? -30.156 -3.609 -9.727 1 18.92 325 LYS B N 1
ATOM 5084 C CA . LYS B 1 325 ? -31.328 -3.939 -8.93 1 18.92 325 LYS B CA 1
ATOM 5085 C C . LYS B 1 325 ? -30.938 -4.297 -7.5 1 18.92 325 LYS B C 1
ATOM 5087 O O . LYS B 1 325 ? -31.594 -3.863 -6.547 1 18.92 325 LYS B O 1
ATOM 5092 N N . GLY B 1 326 ? -30.219 -5.348 -7.133 1 17.69 326 GLY B N 1
ATOM 5093 C CA . GLY B 1 326 ? -30.594 -6.281 -6.082 1 17.69 326 GLY B CA 1
ATOM 5094 C C . GLY B 1 326 ? -30.156 -5.828 -4.699 1 17.69 326 GLY B C 1
ATOM 5095 O O . GLY B 1 326 ? -30.141 -6.625 -3.758 1 17.69 326 GLY B O 1
ATOM 5096 N N . ALA B 1 327 ? -29.812 -4.566 -4.422 1 18.97 327 ALA B N 1
ATOM 5097 C CA . ALA B 1 327 ? -28.953 -4.215 -3.297 1 18.97 327 ALA B CA 1
ATOM 5098 C C . ALA B 1 327 ? -29.719 -4.273 -1.979 1 18.97 327 ALA B C 1
ATOM 5100 O O . ALA B 1 327 ? -29.141 -4.098 -0.906 1 18.97 327 ALA B O 1
ATOM 5101 N N . LEU B 1 328 ? -31.047 -4.348 -1.805 1 19.19 328 LEU B N 1
ATOM 5102 C CA . LEU B 1 328 ? -31.719 -3.586 -0.753 1 19.19 328 LEU B CA 1
ATOM 5103 C C . LEU B 1 328 ? -31.562 -4.277 0.597 1 19.19 328 LEU B C 1
ATOM 5105 O O . LEU B 1 328 ? -31.672 -3.637 1.645 1 19.19 328 LEU B O 1
ATOM 5109 N N . ALA B 1 329 ? -31.453 -5.543 0.883 1 19.62 329 ALA B N 1
ATOM 5110 C CA . ALA B 1 329 ? -32.281 -6 1.99 1 19.62 329 ALA B CA 1
ATOM 5111 C C . ALA B 1 329 ? -31.625 -5.727 3.334 1 19.62 329 ALA B C 1
ATOM 5113 O O . ALA B 1 329 ? -32.281 -5.297 4.285 1 19.62 329 ALA B O 1
ATOM 5114 N N . GLY B 1 330 ? -30.375 -6.09 3.666 1 18.45 330 GLY B N 1
ATOM 5115 C CA . GLY B 1 330 ? -30.125 -6.461 5.051 1 18.45 330 GLY B CA 1
ATOM 5116 C C . GLY B 1 330 ? -29.797 -5.277 5.938 1 18.45 330 GLY B C 1
ATOM 5117 O O . GLY B 1 330 ? -29.281 -5.453 7.047 1 18.45 330 GLY B O 1
ATOM 5118 N N . TYR B 1 331 ? -29.953 -4.082 5.562 1 23.66 331 TYR B N 1
ATOM 5119 C CA . TYR B 1 331 ? -29.531 -2.893 6.289 1 23.66 331 TYR B CA 1
ATOM 5120 C C . TYR B 1 331 ? -30.203 -2.803 7.645 1 23.66 331 TYR B C 1
ATOM 5122 O O . TYR B 1 331 ? -30.109 -1.782 8.328 1 23.66 331 TYR B O 1
ATOM 5130 N N . ASP B 1 332 ? -31.047 -3.594 8.07 1 25.09 332 ASP B N 1
ATOM 5131 C CA . ASP B 1 332 ? -32.031 -3.146 9.047 1 25.09 332 ASP B CA 1
ATOM 5132 C C . ASP B 1 332 ? -31.391 -2.898 10.406 1 25.09 332 ASP B C 1
ATOM 5134 O O . ASP B 1 332 ? -31.906 -2.109 11.203 1 25.09 332 ASP B O 1
ATOM 5138 N N . VAL B 1 333 ? -30.406 -3.664 10.859 1 30.48 333 VAL B N 1
ATOM 5139 C CA . VAL B 1 333 ? -30.438 -3.812 12.312 1 30.48 333 VAL B CA 1
ATOM 5140 C C . VAL B 1 333 ? -29.781 -2.602 12.969 1 30.48 333 VAL B C 1
ATOM 5142 O O . VAL B 1 333 ? -30.031 -2.303 14.133 1 30.48 333 VAL B O 1
ATOM 5145 N N . ALA B 1 334 ? -28.766 -1.88 12.453 1 28.16 334 ALA B N 1
ATOM 5146 C CA . ALA B 1 334 ? -28.078 -0.857 13.242 1 28.16 334 ALA B CA 1
ATOM 5147 C C . ALA B 1 334 ? -28.891 0.436 13.281 1 28.16 334 ALA B C 1
ATOM 5149 O O . ALA B 1 334 ? -28.375 1.481 13.695 1 28.16 334 ALA B O 1
ATOM 5150 N N . GLU B 1 335 ? -30.047 0.62 12.906 1 33.22 335 GLU B N 1
ATOM 5151 C CA . GLU B 1 335 ? -30.812 1.857 12.805 1 33.22 335 GLU B CA 1
ATOM 5152 C C . GLU B 1 335 ? -30.75 2.656 14.102 1 33.22 335 GLU B C 1
ATOM 5154 O O . GLU B 1 335 ? -30.656 3.887 14.078 1 33.22 335 GLU B O 1
ATOM 5159 N N . GLY B 1 336 ? -31.062 2.107 15.305 1 33.19 336 GLY B N 1
ATOM 5160 C CA . GLY B 1 336 ? -31.438 2.848 16.5 1 33.19 336 GLY B CA 1
ATOM 5161 C C . GLY B 1 336 ? -30.25 3.271 17.344 1 33.19 336 GLY B C 1
ATOM 5162 O O . GLY B 1 336 ? -30.406 3.574 18.531 1 33.19 336 GLY B O 1
ATOM 5163 N N . ALA B 1 337 ? -29.031 3.125 16.969 1 33.12 337 ALA B N 1
ATOM 5164 C CA . ALA B 1 337 ? -28.047 3.508 17.969 1 33.12 337 ALA B CA 1
ATOM 5165 C C . ALA B 1 337 ? -27.844 5.02 18 1 33.12 337 ALA B C 1
ATOM 5167 O O . ALA B 1 337 ? -27.703 5.652 16.938 1 33.12 337 ALA B O 1
ATOM 5168 N N . GLU B 1 338 ? -28.094 5.816 19.078 1 38.09 338 GLU B N 1
ATOM 5169 C CA . GLU B 1 338 ? -28.047 7.262 19.281 1 38.09 338 GLU B CA 1
ATOM 5170 C C . GLU B 1 338 ? -26.625 7.742 19.484 1 38.09 338 GLU B C 1
ATOM 5172 O O . GLU B 1 338 ? -26.328 8.93 19.312 1 38.09 338 GLU B O 1
ATOM 5177 N N . THR B 1 339 ? -25.641 6.969 20.234 1 40.62 339 THR B N 1
ATOM 5178 C CA . THR B 1 339 ? -24.281 7.414 20.547 1 40.62 339 THR B CA 1
ATOM 5179 C C . THR B 1 339 ? -23.25 6.488 19.922 1 40.62 339 THR B C 1
ATOM 5181 O O . THR B 1 339 ? -23.547 5.324 19.625 1 40.62 339 THR B O 1
ATOM 5184 N N . PRO B 1 340 ? -22.141 6.961 19.422 1 44.41 340 PRO B N 1
ATOM 5185 C CA . PRO B 1 340 ? -21.062 6.145 18.844 1 44.41 340 PRO B CA 1
ATOM 5186 C C . PRO B 1 340 ? -20.719 4.938 19.719 1 44.41 340 PRO B C 1
ATOM 5188 O O . PRO B 1 340 ? -20.391 3.867 19.188 1 44.41 340 PRO B O 1
ATOM 5191 N N . LYS B 1 341 ? -20.625 5.039 21 1 45.19 341 LYS B N 1
ATOM 5192 C CA . LYS B 1 341 ? -20.344 3.922 21.891 1 45.19 341 LYS B CA 1
ATOM 5193 C C . LYS B 1 341 ? -21.344 2.793 21.688 1 45.19 341 LYS B C 1
ATOM 5195 O O . LYS B 1 341 ? -20.984 1.616 21.703 1 45.19 341 LYS B O 1
ATOM 5200 N N . GLU B 1 342 ? -22.484 3.152 21.531 1 45.47 342 GLU B N 1
ATOM 5201 C CA . GLU B 1 342 ? -23.547 2.172 21.391 1 45.47 342 GLU B CA 1
ATOM 5202 C C . GLU B 1 342 ? -23.438 1.411 20.078 1 45.47 342 GLU B C 1
ATOM 5204 O O . GLU B 1 342 ? -23.672 0.201 20.031 1 45.47 342 GLU B O 1
ATOM 5209 N N . ALA B 1 343 ? -23.031 2.055 19.109 1 43.97 343 ALA B N 1
ATOM 5210 C CA . ALA B 1 343 ? -22.875 1.426 17.797 1 43.97 343 ALA B CA 1
ATOM 5211 C C . ALA B 1 343 ? -21.75 0.402 17.812 1 43.97 343 ALA B C 1
ATOM 5213 O O . ALA B 1 343 ? -21.875 -0.689 17.266 1 43.97 343 ALA B O 1
ATOM 5214 N N . ALA B 1 344 ? -20.688 0.702 18.438 1 46.41 344 ALA B N 1
ATOM 5215 C CA . ALA B 1 344 ? -19.547 -0.198 18.578 1 46.41 344 ALA B CA 1
ATOM 5216 C C . ALA B 1 344 ? -19.938 -1.474 19.312 1 46.41 344 ALA B C 1
ATOM 5218 O O . ALA B 1 344 ? -19.5 -2.568 18.953 1 46.41 344 ALA B O 1
ATOM 5219 N N . GLN B 1 345 ? -20.625 -1.397 20.406 1 45.81 345 GLN B N 1
ATOM 5220 C CA . GLN B 1 345 ? -21.047 -2.541 21.203 1 45.81 345 GLN B CA 1
ATOM 5221 C C . GLN B 1 345 ? -21.938 -3.48 20.391 1 45.81 345 GLN B C 1
ATOM 5223 O O . GLN B 1 345 ? -21.797 -4.703 20.469 1 45.81 345 GLN B O 1
ATOM 5228 N N . LYS B 1 346 ? -22.719 -2.924 19.703 1 47.62 346 LYS B N 1
ATOM 5229 C CA . LYS B 1 346 ? -23.672 -3.734 18.953 1 47.62 346 LYS B CA 1
ATOM 5230 C C . LYS B 1 346 ? -22.984 -4.496 17.828 1 47.62 346 LYS B C 1
ATOM 5232 O O . LYS B 1 346 ? -23.328 -5.645 17.531 1 47.62 346 LYS B O 1
ATOM 5237 N N . THR B 1 347 ? -22.094 -3.852 17.234 1 42.22 347 THR B N 1
ATOM 5238 C CA . THR B 1 347 ? -21.328 -4.523 16.188 1 42.22 347 THR B CA 1
ATOM 5239 C C . THR B 1 347 ? -20.484 -5.648 16.766 1 42.22 347 THR B C 1
ATOM 5241 O O . THR B 1 347 ? -20.375 -6.723 16.172 1 42.22 347 THR B O 1
ATOM 5244 N N . ALA B 1 348 ? -19.859 -5.484 17.875 1 40.66 348 ALA B N 1
ATOM 5245 C CA . ALA B 1 348 ? -19.094 -6.52 18.562 1 40.66 348 ALA B CA 1
ATOM 5246 C C . ALA B 1 348 ? -19.984 -7.703 18.938 1 40.66 348 ALA B C 1
ATOM 5248 O O . ALA B 1 348 ? -19.562 -8.859 18.844 1 40.66 348 ALA B O 1
ATOM 5249 N N . GLU B 1 349 ? -21.078 -7.516 19.516 1 41.28 349 GLU B N 1
ATOM 5250 C CA . GLU B 1 349 ? -21.969 -8.602 19.922 1 41.28 349 GLU B CA 1
ATOM 5251 C C . GLU B 1 349 ? -22.469 -9.391 18.719 1 41.28 349 GLU B C 1
ATOM 5253 O O . GLU B 1 349 ? -22.703 -10.602 18.812 1 41.28 349 GLU B O 1
ATOM 5258 N N . ALA B 1 350 ? -22.641 -8.805 17.625 1 38.03 350 ALA B N 1
ATOM 5259 C CA . ALA B 1 350 ? -23.141 -9.508 16.453 1 38.03 350 ALA B CA 1
ATOM 5260 C C . ALA B 1 350 ? -22.109 -10.484 15.914 1 38.03 350 ALA B C 1
ATOM 5262 O O . ALA B 1 350 ? -22.453 -11.523 15.344 1 38.03 350 ALA B O 1
ATOM 5263 N N . VAL B 1 351 ? -20.891 -10.227 16.078 1 36.56 351 VAL B N 1
ATOM 5264 C CA . VAL B 1 351 ? -19.844 -11.141 15.664 1 36.56 351 VAL B CA 1
ATOM 5265 C C . VAL B 1 351 ? -19.75 -12.305 16.656 1 36.56 351 VAL B C 1
ATOM 5267 O O . VAL B 1 351 ? -19.25 -13.375 16.297 1 36.56 351 VAL B O 1
ATOM 5270 N N . LYS B 1 352 ? -20.141 -12.188 17.906 1 34.66 352 LYS B N 1
ATOM 5271 C CA . LYS B 1 352 ? -20.078 -13.281 18.859 1 34.66 352 LYS B CA 1
ATOM 5272 C C . LYS B 1 352 ? -21.219 -14.273 18.656 1 34.66 352 LYS B C 1
ATOM 5274 O O . LYS B 1 352 ? -21.109 -15.438 19.047 1 34.66 352 LYS B O 1
ATOM 5279 N N . ASN B 1 353 ? -22.375 -13.883 18.312 1 31.66 353 ASN B N 1
ATOM 5280 C CA . ASN B 1 353 ? -23.422 -14.883 18.203 1 31.66 353 ASN B CA 1
ATOM 5281 C C . ASN B 1 353 ? -23.5 -15.469 16.797 1 31.66 353 ASN B C 1
ATOM 5283 O O . ASN B 1 353 ? -23.453 -14.727 15.812 1 31.66 353 ASN B O 1
#

Nearest PDB structures (foldseek):
  3zjc-assembly2_B  TM=8.301E-01  e=3.377E-18  Homo sapiens
  3zjc-assembly4_C  TM=8.235E-01  e=4.390E-18  Homo sapiens
  3zjc-assembly3_E  TM=7.321E-01  e=7.882E-17  Homo sapiens
  2xto-assembly2_B  TM=7.624E-01  e=3.837E-15  Homo sapiens
  2xtp-assembly1_A  TM=7.756E-01  e=6.837E-15  Homo sapiens

pLDDT: mean 73.11, std 27.75, range [16.23, 97.81]

Organism: NCBI:txid48701

Secondary structure (DSSP, 8-state):
-EEE--TTSSHHHHHHHHHTS--S----S--GGG-S-EEEEEEETTEEEEEEE---TT-SSS-HHHHHHHHHHHHHHHTT--S-EEEEEE-S---HHHHHHHHHHHHHS-HHHHTTEEEEEE-GGGSPTT--HHHHHHT-HHHHHHHHHTTT-EEE--TTTTTS--SSGGG-HHHHHHHHHHHHHHHHHHTTTPPP--HHHHHHHHHHHHHHHHHHHHHSS--HHHHHHHHHHHHHHHHHHHTTTS-HHHHHHHHTT-HHHHHHHHHHHHHTS-SSSTTSGGGTHHHHTTGGGG------------------------------TT--TTTTTTTT--SHHHHHHHHHHHHH-/-EEE--TTSSHHHHHHHHHTS--S----S--GGG-S-EEEEEEETTEEEEEEE---TT-SSS-HHHHHHHHHHHHHHHTT--S-EEEEEE-S---HHHHHHHHHHHHHS-HHHHTTEEEEEE-GGGSPTT--HHHHHHT-HHHHHHHHHTTT-EEE--TTTTTS--SSGGG-HHHHHHHHHHHHHHHHHHTTTPPP--HHHHHHHHHHHHHHHHHHHHHSS--HHHHHHHHHHHHHHHHHHHTTTS-HHHHHHHHTT-HHHHHHHHHHHHHTS-SSS--SGGGTHHHHTTGGGG------------------------------TT--TTTTGGGG--SHHHHHHHHHHHHH-